Protein AF-0000000074023184 (afdb_homodimer)

Organism: NCBI:txid1655543

Radius of gyration: 25.33 Å; Cα contacts (8 Å, |Δi|>4): 1040; chains: 2; bounding box: 66×66×48 Å

Nearest PDB structures (foldseek):
  3noj-assembly1_A  TM=7.755E-01  e=1.579E-12  Pseudomonas putida F1
  3k4i-assembly1_C  TM=7.782E-01  e=1.029E-11  Pseudomonas syringae pv. tomato
  3k4i-assembly1_B  TM=7.771E-01  e=1.233E-11  Pseudomonas syringae pv. tomato
  2pcn-assembly1_A  TM=8.065E-01  e=3.834E-08  Geobacillus kaustophilus HTA426
  1j3l-assembly1_A  TM=8.002E-01  e=3.397E-08  Thermus thermophilus

Structure (mmCIF, N/CA/C/O backbone):
data_AF-0000000074023184-model_v1
#
loop_
_entity.id
_entity.type
_entity.pdbx_description
1 polymer 'Putative 4-hydroxy-4-methyl-2-oxoglutarate aldolase'
#
loop_
_atom_site.group_PDB
_atom_site.id
_atom_site.type_symbol
_atom_site.label_atom_id
_atom_site.label_alt_id
_atom_site.label_comp_id
_atom_site.label_asym_id
_atom_site.label_entity_id
_atom_site.label_seq_id
_atom_site.pdbx_PDB_ins_code
_atom_site.Cartn_x
_atom_site.Cartn_y
_atom_site.Cartn_z
_atom_site.occupancy
_atom_site.B_iso_or_equiv
_atom_site.auth_seq_id
_atom_site.auth_comp_id
_atom_site.auth_asym_id
_atom_site.auth_atom_id
_atom_site.pdbx_PDB_model_num
ATOM 1 N N . MET A 1 1 ? -10.898 -21.625 -18.562 1 88.38 1 MET A N 1
ATOM 2 C CA . MET A 1 1 ? -11.523 -20.359 -18.156 1 88.38 1 MET A CA 1
ATOM 3 C C . MET A 1 1 ? -12.227 -19.703 -19.344 1 88.38 1 MET A C 1
ATOM 5 O O . MET A 1 1 ? -11.672 -19.641 -20.438 1 88.38 1 MET A O 1
ATOM 9 N N . GLN A 1 2 ? -13.461 -19.266 -19.078 1 93.31 2 GLN A N 1
ATOM 10 C CA . GLN A 1 2 ? -14.188 -18.562 -20.125 1 93.31 2 GLN A CA 1
ATOM 11 C C . GLN A 1 2 ? -13.461 -17.281 -20.531 1 93.31 2 GLN A C 1
ATOM 13 O O . GLN A 1 2 ? -12.906 -16.578 -19.688 1 93.31 2 GLN A O 1
ATOM 18 N N . ALA A 1 3 ? -13.5 -17 -21.828 1 95.5 3 ALA A N 1
ATOM 19 C CA . ALA A 1 3 ? -12.805 -15.836 -22.375 1 95.5 3 ALA A CA 1
ATOM 20 C C . ALA A 1 3 ? -13.312 -14.539 -21.75 1 95.5 3 ALA A C 1
ATOM 22 O O . ALA A 1 3 ? -12.539 -13.609 -21.516 1 95.5 3 ALA A O 1
ATOM 23 N N . SER A 1 4 ? -14.562 -14.492 -21.547 1 96.75 4 SER A N 1
ATOM 24 C CA . SER A 1 4 ? -15.156 -13.297 -20.953 1 96.75 4 SER A CA 1
ATOM 25 C C . SER A 1 4 ? -14.641 -13.062 -19.547 1 96.75 4 SER A C 1
ATOM 27 O O . SER A 1 4 ? -14.367 -11.922 -19.156 1 96.75 4 SER A O 1
ATOM 29 N N . LEU A 1 5 ? -14.547 -14.078 -18.781 1 97.62 5 LEU A N 1
ATOM 30 C CA . LEU A 1 5 ? -14.016 -13.969 -17.422 1 97.62 5 LEU A CA 1
ATOM 31 C C . LEU A 1 5 ? -12.555 -13.523 -17.453 1 97.62 5 LEU A C 1
ATOM 33 O O . LEU A 1 5 ? -12.148 -12.656 -16.672 1 97.62 5 LEU A O 1
ATOM 37 N N . HIS A 1 6 ? -11.773 -14.156 -18.328 1 98 6 HIS A N 1
ATOM 38 C CA . HIS A 1 6 ? -10.375 -13.773 -18.438 1 98 6 HIS A CA 1
ATOM 39 C C . HIS A 1 6 ? -10.234 -12.289 -18.766 1 98 6 HIS A C 1
ATOM 41 O O . HIS A 1 6 ? -9.422 -11.586 -18.156 1 98 6 HIS A O 1
ATOM 47 N N . LYS A 1 7 ? -11.008 -11.836 -19.703 1 97.75 7 LYS A N 1
ATOM 48 C CA . LYS A 1 7 ? -10.992 -10.43 -20.078 1 97.75 7 LYS A CA 1
ATOM 49 C C . LYS A 1 7 ? -11.352 -9.531 -18.891 1 97.75 7 LYS A C 1
ATOM 51 O O . LYS A 1 7 ? -10.703 -8.516 -18.656 1 97.75 7 LYS A O 1
ATOM 56 N N . LEU A 1 8 ? -12.328 -9.875 -18.203 1 98.31 8 LEU A N 1
ATOM 57 C CA . LEU A 1 8 ? -12.75 -9.102 -17.031 1 98.31 8 LEU A CA 1
ATOM 58 C C . LEU A 1 8 ? -11.664 -9.086 -15.969 1 98.31 8 LEU A C 1
ATOM 60 O O . LEU A 1 8 ? -11.336 -8.031 -15.43 1 98.31 8 LEU A O 1
ATOM 64 N N . LEU A 1 9 ? -11.055 -10.234 -15.719 1 98.56 9 LEU A N 1
ATOM 65 C CA . LEU A 1 9 ? -10.031 -10.344 -14.688 1 98.56 9 LEU A CA 1
ATOM 66 C C . LEU A 1 9 ? -8.812 -9.5 -15.023 1 98.56 9 LEU A C 1
ATOM 68 O O . LEU A 1 9 ? -8.156 -8.961 -14.133 1 98.56 9 LEU A O 1
ATOM 72 N N . THR A 1 10 ? -8.531 -9.344 -16.25 1 98.12 10 THR A N 1
ATOM 73 C CA . THR A 1 10 ? -7.383 -8.539 -16.656 1 98.12 10 THR A CA 1
ATOM 74 C C . THR A 1 10 ? -7.723 -7.055 -16.609 1 98.12 10 THR A C 1
ATOM 76 O O . THR A 1 10 ? -6.84 -6.207 -16.75 1 98.12 10 THR A O 1
ATOM 79 N N . SER A 1 11 ? -8.977 -6.707 -16.359 1 97.5 11 SER A N 1
ATOM 80 C CA . SER A 1 11 ? -9.422 -5.316 -16.391 1 97.5 11 SER A CA 1
ATOM 81 C C . SER A 1 11 ? -9.672 -4.785 -14.984 1 97.5 11 SER A C 1
ATOM 83 O O . SER A 1 11 ? -9.93 -3.596 -14.805 1 97.5 11 SER A O 1
ATOM 85 N N . VAL A 1 12 ? -9.648 -5.59 -13.969 1 97.88 12 VAL A N 1
ATOM 86 C CA . VAL A 1 12 ? -9.906 -5.18 -12.594 1 97.88 12 VAL A CA 1
ATOM 87 C C . VAL A 1 12 ? -8.664 -5.441 -11.734 1 97.88 12 VAL A C 1
ATOM 89 O O . VAL A 1 12 ? -7.754 -6.156 -12.156 1 97.88 12 VAL A O 1
ATOM 92 N N . ASP A 1 13 ? -8.656 -4.812 -10.539 1 98.19 13 ASP A N 1
ATOM 93 C CA . ASP A 1 13 ? -7.484 -4.977 -9.688 1 98.19 13 ASP A CA 1
ATOM 94 C C . ASP A 1 13 ? -7.684 -6.125 -8.695 1 98.19 13 ASP A C 1
ATOM 96 O O . ASP A 1 13 ? -8.781 -6.672 -8.586 1 98.19 13 ASP A O 1
ATOM 100 N N . THR A 1 14 ? -6.578 -6.504 -8.078 1 98.62 14 THR A N 1
ATOM 101 C CA . THR A 1 14 ? -6.562 -7.66 -7.188 1 98.62 14 THR A CA 1
ATOM 102 C C . THR A 1 14 ? -7.535 -7.461 -6.027 1 98.62 14 THR A C 1
ATOM 104 O O . THR A 1 14 ? -8.25 -8.391 -5.641 1 98.62 14 THR A O 1
ATOM 107 N N . PRO A 1 15 ? -7.648 -6.234 -5.422 1 98.31 15 PRO A N 1
ATOM 108 C CA . PRO A 1 15 ? -8.641 -6.035 -4.363 1 98.31 15 PRO A CA 1
ATOM 109 C C . PRO A 1 15 ? -10.07 -6.297 -4.832 1 98.31 15 PRO A C 1
ATOM 111 O O . PRO A 1 15 ? -10.875 -6.84 -4.078 1 98.31 15 PRO A O 1
ATOM 114 N N . THR A 1 16 ? -10.398 -5.898 -6.023 1 97.81 16 THR A N 1
ATOM 115 C CA . THR A 1 16 ? -11.719 -6.16 -6.578 1 97.81 16 THR A CA 1
ATOM 116 C C . THR A 1 16 ? -12 -7.66 -6.621 1 97.81 16 THR A C 1
ATOM 118 O O . THR A 1 16 ? -13.07 -8.109 -6.207 1 97.81 16 THR A O 1
ATOM 121 N N . VAL A 1 17 ? -11.039 -8.414 -7.105 1 98.56 17 VAL A N 1
ATOM 122 C CA . VAL A 1 17 ? -11.211 -9.867 -7.188 1 98.56 17 VAL A CA 1
ATOM 123 C C . VAL A 1 17 ? -11.328 -10.453 -5.785 1 98.56 17 VAL A C 1
ATOM 125 O O . VAL A 1 17 ? -12.141 -11.352 -5.547 1 98.56 17 VAL A O 1
ATOM 128 N N . CYS A 1 18 ? -10.5 -9.953 -4.914 1 97.19 18 CYS A N 1
ATOM 129 C CA . CYS A 1 18 ? -10.547 -10.383 -3.523 1 97.19 18 CYS A CA 1
ATOM 130 C C . CYS A 1 18 ? -11.945 -10.219 -2.947 1 97.19 18 CYS A C 1
ATOM 132 O O . CYS A 1 18 ? -12.508 -11.156 -2.381 1 97.19 18 CYS A O 1
ATOM 134 N N . ASN A 1 19 ? -12.562 -9.055 -3.08 1 96.25 19 ASN A N 1
ATOM 135 C CA . ASN A 1 19 ? -13.914 -8.773 -2.6 1 96.25 19 ASN A CA 1
ATOM 136 C C . ASN A 1 19 ? -14.945 -9.656 -3.291 1 96.25 19 ASN A C 1
ATOM 138 O O . ASN A 1 19 ? -15.875 -10.148 -2.65 1 96.25 19 ASN A O 1
ATOM 142 N N . ALA A 1 20 ? -14.805 -9.867 -4.562 1 97.56 20 ALA A N 1
ATOM 143 C CA . ALA A 1 20 ? -15.758 -10.648 -5.352 1 97.56 20 ALA A CA 1
ATOM 144 C C . ALA A 1 20 ? -15.789 -12.102 -4.895 1 97.56 20 ALA A C 1
ATOM 146 O O . ALA A 1 20 ? -16.844 -12.75 -4.926 1 97.56 20 ALA A O 1
ATOM 147 N N . ILE A 1 21 ? -14.648 -12.625 -4.531 1 97.94 21 ILE A N 1
ATOM 148 C CA . ILE A 1 21 ? -14.578 -14 -4.039 1 97.94 21 ILE A CA 1
ATOM 149 C C . ILE A 1 21 ? -15.477 -14.156 -2.814 1 97.94 21 ILE A C 1
ATOM 151 O O . ILE A 1 21 ? -16.234 -15.125 -2.709 1 97.94 21 ILE A O 1
ATOM 155 N N . GLU A 1 22 ? -15.453 -13.195 -1.952 1 95.81 22 GLU A N 1
ATOM 156 C CA . GLU A 1 22 ? -16.281 -13.266 -0.757 1 95.81 22 GLU A CA 1
ATOM 157 C C . GLU A 1 22 ? -17.766 -13.141 -1.11 1 95.81 22 GLU A C 1
ATOM 159 O O . GLU A 1 22 ? -18.609 -13.789 -0.483 1 95.81 22 GLU A O 1
ATOM 164 N N . VAL A 1 23 ? -18.031 -12.289 -2.08 1 94.56 23 VAL A N 1
ATOM 165 C CA . VAL A 1 23 ? -19.406 -12.195 -2.574 1 94.56 23 VAL A CA 1
ATOM 166 C C . VAL A 1 23 ? -19.859 -13.555 -3.096 1 94.56 23 VAL A C 1
ATOM 168 O O . VAL A 1 23 ? -20.953 -14.023 -2.766 1 94.56 23 VAL A O 1
ATOM 171 N N . ALA A 1 24 ? -19.062 -14.242 -3.871 1 96.5 24 ALA A N 1
ATOM 172 C CA . ALA A 1 24 ? -19.375 -15.547 -4.453 1 96.5 24 ALA A CA 1
ATOM 173 C C . ALA A 1 24 ? -19.516 -16.609 -3.367 1 96.5 24 ALA A C 1
ATOM 175 O O . ALA A 1 24 ? -20.375 -17.5 -3.465 1 96.5 24 ALA A O 1
ATOM 176 N N . GLN A 1 25 ? -18.672 -16.484 -2.342 1 95.81 25 GLN A N 1
ATOM 177 C CA . GLN A 1 25 ? -18.703 -17.453 -1.256 1 95.81 25 GLN A CA 1
ATOM 178 C C . GLN A 1 25 ? -19.859 -17.172 -0.289 1 95.81 25 GLN A C 1
ATOM 180 O O . GLN A 1 25 ? -20.281 -18.047 0.466 1 95.81 25 GLN A O 1
ATOM 185 N N . GLY A 1 26 ? -20.266 -15.898 -0.238 1 92.94 26 GLY A N 1
ATOM 186 C CA . GLY A 1 26 ? -21.344 -15.492 0.638 1 92.94 26 GLY A CA 1
ATOM 187 C C . GLY A 1 26 ? -20.906 -15.273 2.074 1 92.94 26 GLY A C 1
ATOM 188 O O . GLY A 1 26 ? -21.719 -15.375 2.998 1 92.94 26 GLY A O 1
ATOM 189 N N . LYS A 1 27 ? -19.625 -15.133 2.273 1 91.38 27 LYS A N 1
ATOM 190 C CA . LYS A 1 27 ? -19.109 -14.93 3.621 1 91.38 27 LYS A CA 1
ATOM 191 C C . LYS A 1 27 ? -17.766 -14.211 3.58 1 91.38 27 LYS A C 1
ATOM 193 O O . LYS A 1 27 ? -17.062 -14.242 2.566 1 91.38 27 LYS A O 1
ATOM 198 N N . ARG A 1 28 ? -17.453 -13.648 4.691 1 90.25 28 ARG A N 1
ATOM 199 C CA . ARG A 1 28 ? -16.125 -13.078 4.883 1 90.25 28 ARG A CA 1
ATOM 200 C C . ARG A 1 28 ? -15.117 -14.156 5.297 1 90.25 28 ARG A C 1
ATOM 202 O O . ARG A 1 28 ? -15.516 -15.258 5.691 1 90.25 28 ARG A O 1
ATOM 209 N N . GLY A 1 29 ? -13.805 -13.781 5.059 1 91.31 29 GLY A N 1
ATOM 210 C CA . GLY A 1 29 ? -12.805 -14.695 5.598 1 91.31 29 GLY A CA 1
ATOM 211 C C . GLY A 1 29 ? -11.859 -15.227 4.539 1 91.31 29 GLY A C 1
ATOM 212 O O . GLY A 1 29 ? -10.992 -16.047 4.84 1 91.31 29 GLY A O 1
ATOM 213 N N . PHE A 1 30 ? -12.07 -14.812 3.318 1 95.69 30 PHE A N 1
ATOM 214 C CA . PHE A 1 30 ? -11.086 -15.188 2.311 1 95.69 30 PHE A CA 1
ATOM 215 C C . PHE A 1 30 ? -9.68 -14.828 2.766 1 95.69 30 PHE A C 1
ATOM 217 O O . PHE A 1 30 ? -9.438 -13.711 3.227 1 95.69 30 PHE A O 1
ATOM 224 N N . ASN A 1 31 ? -8.766 -15.758 2.652 1 96.75 31 ASN A N 1
ATOM 225 C CA . ASN A 1 31 ? -7.469 -15.547 3.287 1 96.75 31 ASN A CA 1
ATOM 226 C C . ASN A 1 31 ? -6.324 -15.992 2.385 1 96.75 31 ASN A C 1
ATOM 228 O O . ASN A 1 31 ? -5.18 -16.094 2.834 1 96.75 31 ASN A O 1
ATOM 232 N N . ASP A 1 32 ? -6.617 -16.359 1.147 1 98.12 32 ASP A N 1
ATOM 233 C CA . ASP A 1 32 ? -5.574 -16.797 0.224 1 98.12 32 ASP A CA 1
ATOM 234 C C . ASP A 1 32 ? -5.027 -15.609 -0.581 1 98.12 32 ASP A C 1
ATOM 236 O O . ASP A 1 32 ? -5.254 -15.523 -1.789 1 98.12 32 ASP A O 1
ATOM 240 N N . PHE A 1 33 ? -4.289 -14.773 0.078 1 98.69 33 PHE A N 1
ATOM 241 C CA . PHE A 1 33 ? -3.666 -13.609 -0.532 1 98.69 33 PHE A CA 1
ATOM 242 C C . PHE A 1 33 ? -2.301 -13.336 0.088 1 98.69 33 PHE A C 1
ATOM 244 O O . PHE A 1 33 ? -1.981 -13.867 1.154 1 98.69 33 PHE A O 1
ATOM 251 N N . THR A 1 34 ? -1.457 -12.539 -0.585 1 98.62 34 THR A N 1
ATOM 252 C CA . THR A 1 34 ? -0.141 -12.164 -0.079 1 98.62 34 THR A CA 1
ATOM 253 C C . THR A 1 34 ? -0.265 -11.125 1.028 1 98.62 34 THR A C 1
ATOM 255 O O . THR A 1 34 ? -1.235 -10.367 1.067 1 98.62 34 THR A O 1
ATOM 258 N N . ARG A 1 35 ? 0.696 -11.172 1.831 1 97.25 35 ARG A N 1
ATOM 259 C CA . ARG A 1 35 ? 0.771 -10.219 2.938 1 97.25 35 ARG A CA 1
ATOM 260 C C . ARG A 1 35 ? 2.01 -9.344 2.82 1 97.25 35 ARG A C 1
ATOM 262 O O . ARG A 1 35 ? 3.105 -9.836 2.541 1 97.25 35 ARG A O 1
ATOM 269 N N . GLY A 1 36 ? 1.771 -7.996 3.15 1 95.12 36 GLY A N 1
ATOM 270 C CA . GLY A 1 36 ? 2.861 -7.043 3.008 1 95.12 36 GLY A CA 1
ATOM 271 C C . GLY A 1 36 ? 2.904 -6.391 1.64 1 95.12 36 GLY A C 1
ATOM 272 O O . GLY A 1 36 ? 2.188 -6.801 0.726 1 95.12 36 GLY A O 1
ATOM 273 N N . THR A 1 37 ? 3.811 -5.398 1.531 1 97.5 37 THR A N 1
ATOM 274 C CA . THR A 1 37 ? 3.928 -4.625 0.298 1 97.5 37 THR A CA 1
ATOM 275 C C . THR A 1 37 ? 4.844 -5.332 -0.695 1 97.5 37 THR A C 1
ATOM 277 O O . THR A 1 37 ? 5.953 -5.742 -0.342 1 97.5 37 THR A O 1
ATOM 280 N N . MET A 1 38 ? 4.355 -5.52 -1.862 1 98.06 38 MET A N 1
ATOM 281 C CA . MET A 1 38 ? 5.168 -6.043 -2.955 1 98.06 38 MET A CA 1
ATOM 282 C C . MET A 1 38 ? 5.422 -4.969 -4.008 1 98.06 38 MET A C 1
ATOM 284 O O . MET A 1 38 ? 4.883 -3.865 -3.914 1 98.06 38 MET A O 1
ATOM 288 N N . LEU A 1 39 ? 6.41 -5.277 -4.957 1 98.19 39 LEU A N 1
ATOM 289 C CA . LEU A 1 39 ? 6.785 -4.352 -6.02 1 98.19 39 LEU A CA 1
ATOM 290 C C . LEU A 1 39 ? 6.348 -4.883 -7.383 1 98.19 39 LEU A C 1
ATOM 292 O O . LEU A 1 39 ? 6.109 -6.082 -7.539 1 98.19 39 LEU A O 1
ATOM 296 N N . ILE A 1 40 ? 6.207 -4.016 -8.344 1 98.56 40 ILE A N 1
ATOM 297 C CA . ILE A 1 40 ? 5.883 -4.414 -9.711 1 98.56 40 ILE A CA 1
ATOM 298 C C . ILE A 1 40 ? 6.648 -3.531 -10.695 1 98.56 40 ILE A C 1
ATOM 300 O O . ILE A 1 40 ? 6.84 -2.338 -10.453 1 98.56 40 ILE A O 1
ATOM 304 N N . ASN A 1 41 ? 7.039 -4.121 -11.812 1 97.69 41 ASN A N 1
ATOM 305 C CA . ASN A 1 41 ? 7.828 -3.387 -12.789 1 97.69 41 ASN A CA 1
ATOM 306 C C . ASN A 1 41 ? 6.957 -2.441 -13.617 1 97.69 41 ASN A C 1
ATOM 308 O O . ASN A 1 41 ? 7.441 -1.432 -14.125 1 97.69 41 ASN A O 1
ATOM 312 N N . GLU A 1 42 ? 5.719 -2.775 -13.742 1 95.94 42 GLU A N 1
ATOM 313 C CA . GLU A 1 42 ? 4.73 -1.982 -14.469 1 95.94 42 GLU A CA 1
ATOM 314 C C . GLU A 1 42 ? 3.555 -1.614 -13.57 1 95.94 42 GLU A C 1
ATOM 316 O O . GLU A 1 42 ? 2.645 -2.422 -13.367 1 95.94 42 GLU A O 1
ATOM 321 N N . PRO A 1 43 ? 3.404 -0.429 -13.18 1 92.94 43 PRO A N 1
ATOM 322 C CA . PRO A 1 43 ? 2.473 -0.029 -12.125 1 92.94 43 PRO A CA 1
ATOM 323 C C . PRO A 1 43 ? 1.022 -0.377 -12.453 1 92.94 43 PRO A C 1
ATOM 325 O O . PRO A 1 43 ? 0.215 -0.599 -11.547 1 92.94 43 PRO A O 1
ATOM 328 N N . THR A 1 44 ? 0.664 -0.5 -13.711 1 94.69 44 THR A N 1
ATOM 329 C CA . THR A 1 44 ? -0.722 -0.786 -14.07 1 94.69 44 THR A CA 1
ATOM 330 C C . THR A 1 44 ? -0.872 -2.227 -14.547 1 94.69 44 THR A C 1
ATOM 332 O O . THR A 1 44 ? -1.938 -2.621 -15.023 1 94.69 44 THR A O 1
ATOM 335 N N . GLY A 1 45 ? 0.204 -2.986 -14.484 1 97.19 45 GLY A N 1
ATOM 336 C CA . GLY A 1 45 ? 0.171 -4.363 -14.953 1 97.19 45 GLY A CA 1
ATOM 337 C C . GLY A 1 45 ? -0.685 -5.266 -14.086 1 97.19 45 GLY A C 1
ATOM 338 O O . GLY A 1 45 ? -0.75 -5.086 -12.867 1 97.19 45 GLY A O 1
ATOM 339 N N . VAL A 1 46 ? -1.345 -6.25 -14.727 1 98.38 46 VAL A N 1
ATOM 340 C CA . VAL A 1 46 ? -2.127 -7.285 -14.062 1 98.38 46 VAL A CA 1
ATOM 341 C C . VAL A 1 46 ? -1.684 -8.664 -14.547 1 98.38 46 VAL A C 1
ATOM 343 O O . VAL A 1 46 ? -1.517 -8.875 -15.75 1 98.38 46 VAL A O 1
ATOM 346 N N . VAL A 1 47 ? -1.434 -9.523 -13.641 1 98.38 47 VAL A N 1
ATOM 347 C CA . VAL A 1 47 ? -1.049 -10.898 -13.914 1 98.38 47 VAL A CA 1
ATOM 348 C C . VAL A 1 47 ? -2.232 -11.828 -13.656 1 98.38 47 VAL A C 1
ATOM 350 O O . VAL A 1 47 ? -2.719 -11.922 -12.523 1 98.38 47 VAL A O 1
ATOM 353 N N . VAL A 1 48 ? -2.672 -12.531 -14.703 1 98.75 48 VAL A N 1
ATOM 354 C CA . VAL A 1 48 ? -3.781 -13.469 -14.555 1 98.75 48 VAL A CA 1
ATOM 355 C C . VAL A 1 48 ? -3.469 -14.766 -15.297 1 98.75 48 VAL A C 1
ATOM 357 O O . VAL A 1 48 ? -3.109 -14.734 -16.484 1 98.75 48 VAL A O 1
ATOM 360 N N . GLY A 1 49 ? -3.621 -15.844 -14.641 1 98.69 49 GLY A N 1
ATOM 361 C CA . GLY A 1 49 ? -3.459 -17.125 -15.328 1 98.69 49 GLY A CA 1
ATOM 362 C C . GLY A 1 49 ? -3.264 -18.281 -14.375 1 98.69 49 GLY A C 1
ATOM 363 O O . GLY A 1 49 ? -3.316 -18.109 -13.156 1 98.69 49 GLY A O 1
ATOM 364 N N . TYR A 1 50 ? -3.076 -19.453 -14.961 1 98.81 50 TYR A N 1
ATOM 365 C CA . TYR A 1 50 ? -2.812 -20.672 -14.203 1 98.81 50 TYR A CA 1
ATOM 366 C C . TYR A 1 50 ? -1.332 -20.781 -13.852 1 98.81 50 TYR A C 1
ATOM 368 O O . TYR A 1 50 ? -0.47 -20.609 -14.719 1 98.81 50 TYR A O 1
ATOM 376 N N . ALA A 1 51 ? -1.066 -21.125 -12.641 1 98.94 51 ALA A N 1
ATOM 377 C CA . ALA A 1 51 ? 0.288 -21.078 -12.102 1 98.94 51 ALA A CA 1
ATOM 378 C C . ALA A 1 51 ? 1.133 -22.234 -12.641 1 98.94 51 ALA A C 1
ATOM 380 O O . ALA A 1 51 ? 0.695 -23.391 -12.641 1 98.94 51 ALA A O 1
ATOM 381 N N . SER A 1 52 ? 2.213 -21.922 -13.141 1 98.94 52 SER A N 1
ATOM 382 C CA . SER A 1 52 ? 3.348 -22.812 -13.305 1 98.94 52 SER A CA 1
ATOM 383 C C . SER A 1 52 ? 4.441 -22.516 -12.281 1 98.94 52 SER A C 1
ATOM 385 O O . SER A 1 52 ? 5.062 -21.453 -12.32 1 98.94 52 SER A O 1
ATOM 387 N N . THR A 1 53 ? 4.711 -23.469 -11.328 1 98.94 53 THR A N 1
ATOM 388 C CA . THR A 1 53 ? 5.5 -23.141 -10.141 1 98.94 53 THR A CA 1
ATOM 389 C C . THR A 1 53 ? 6.906 -23.703 -10.25 1 98.94 53 THR A C 1
ATOM 391 O O . THR A 1 53 ? 7.117 -24.734 -10.906 1 98.94 53 THR A O 1
ATOM 394 N N . ALA A 1 54 ? 7.801 -23.078 -9.641 1 98.88 54 ALA A N 1
ATOM 395 C CA . ALA A 1 54 ? 9.172 -23.547 -9.445 1 98.88 54 ALA A CA 1
ATOM 396 C C . ALA A 1 54 ? 9.828 -22.844 -8.258 1 98.88 54 ALA A C 1
ATOM 398 O O . ALA A 1 54 ? 9.25 -21.922 -7.672 1 98.88 54 ALA A O 1
ATOM 399 N N . LYS A 1 55 ? 10.961 -23.344 -7.848 1 98.81 55 LYS A N 1
ATOM 400 C CA . LYS A 1 55 ? 11.773 -22.719 -6.809 1 98.81 55 LYS A CA 1
ATOM 401 C C . LYS A 1 55 ? 13.188 -22.438 -7.312 1 98.81 55 LYS A C 1
ATOM 403 O O . LYS A 1 55 ? 13.695 -23.141 -8.195 1 98.81 55 LYS A O 1
ATOM 408 N N . ILE A 1 56 ? 13.766 -21.438 -6.73 1 98.69 56 ILE A N 1
ATOM 409 C CA . ILE A 1 56 ? 15.141 -21.094 -7.055 1 98.69 56 ILE A CA 1
ATOM 410 C C . ILE A 1 56 ? 15.906 -20.766 -5.777 1 98.69 56 ILE A C 1
ATOM 412 O O . ILE A 1 56 ? 15.305 -20.547 -4.723 1 98.69 56 ILE A O 1
ATOM 416 N N . ALA A 1 57 ? 17.172 -20.75 -5.898 1 98.5 57 ALA A N 1
ATOM 417 C CA . ALA A 1 57 ? 18.125 -20.234 -4.91 1 98.5 57 ALA A CA 1
ATOM 418 C C . ALA A 1 57 ? 19.297 -19.516 -5.586 1 98.5 57 ALA A C 1
ATOM 420 O O . ALA A 1 57 ? 19.594 -19.781 -6.758 1 98.5 57 ALA A O 1
ATOM 421 N N . ALA A 1 58 ? 19.938 -18.641 -4.797 1 98.12 58 ALA A N 1
ATOM 422 C CA . ALA A 1 58 ? 20.938 -17.875 -5.527 1 98.12 58 ALA A CA 1
ATOM 423 C C . ALA A 1 58 ? 22.062 -17.422 -4.602 1 98.12 58 ALA A C 1
ATOM 425 O O . ALA A 1 58 ? 23.109 -16.953 -5.066 1 98.12 58 ALA A O 1
ATOM 426 N N . VAL A 1 59 ? 21.906 -17.469 -3.33 1 97.56 59 VAL A N 1
ATOM 427 C CA . VAL A 1 59 ? 22.875 -16.938 -2.387 1 97.56 59 VAL A CA 1
ATOM 428 C C . VAL A 1 59 ? 24.141 -17.797 -2.404 1 97.56 59 VAL A C 1
ATOM 430 O O . VAL A 1 59 ? 25.266 -17.281 -2.375 1 97.56 59 VAL A O 1
ATOM 433 N N . ALA A 1 60 ? 24 -19.125 -2.479 1 97.38 60 ALA A N 1
ATOM 434 C CA . ALA A 1 60 ? 25.109 -20.078 -2.518 1 97.38 60 ALA A CA 1
ATOM 435 C C . ALA A 1 60 ? 25.125 -20.844 -3.838 1 97.38 60 ALA A C 1
ATOM 437 O O . ALA A 1 60 ? 24.078 -21.062 -4.453 1 97.38 60 ALA A O 1
ATOM 438 N N . PRO A 1 61 ? 26.328 -21.281 -4.242 1 96.75 61 PRO A N 1
ATOM 439 C CA . PRO A 1 61 ? 26.375 -22.125 -5.438 1 96.75 61 PRO A CA 1
ATOM 440 C C . PRO A 1 61 ? 25.641 -23.453 -5.242 1 96.75 61 PRO A C 1
ATOM 442 O O . PRO A 1 61 ? 25.562 -23.953 -4.121 1 96.75 61 PRO A O 1
ATOM 445 N N . PRO A 1 62 ? 25.188 -23.969 -6.383 1 96.56 62 PRO A N 1
ATOM 446 C CA . PRO A 1 62 ? 24.578 -25.281 -6.25 1 96.56 62 PRO A CA 1
ATOM 447 C C . PRO A 1 62 ? 25.562 -26.359 -5.789 1 96.56 62 PRO A C 1
ATOM 449 O O . PRO A 1 62 ? 26.75 -26.297 -6.145 1 96.56 62 PRO A O 1
ATOM 452 N N . SER A 1 63 ? 25.062 -27.266 -5.027 1 96.75 63 SER A N 1
ATOM 453 C CA . SER A 1 63 ? 25.891 -28.359 -4.539 1 96.75 63 SER A CA 1
ATOM 454 C C . SER A 1 63 ? 25.859 -29.547 -5.496 1 96.75 63 SER A C 1
ATOM 456 O O . SER A 1 63 ? 26.703 -30.438 -5.426 1 96.75 63 SER A O 1
ATOM 458 N N . GLU A 1 64 ? 24.906 -29.641 -6.355 1 97.5 64 GLU A N 1
ATOM 459 C CA . GLU A 1 64 ? 24.734 -30.734 -7.312 1 97.5 64 GLU A CA 1
ATOM 460 C C . GLU A 1 64 ? 25.703 -30.594 -8.484 1 97.5 64 GLU A C 1
ATOM 462 O O . GLU A 1 64 ? 26.188 -29.5 -8.773 1 97.5 64 GLU A O 1
ATOM 467 N N . PRO A 1 65 ? 25.938 -31.703 -9.195 1 97.5 65 PRO A N 1
ATOM 468 C CA . PRO A 1 65 ? 26.797 -31.641 -10.391 1 97.5 65 PRO A CA 1
ATOM 469 C C . PRO A 1 65 ? 26.234 -30.688 -11.453 1 97.5 65 PRO A C 1
ATOM 471 O O . PRO A 1 65 ? 25.016 -30.594 -11.641 1 97.5 65 PRO A O 1
ATOM 474 N N . PRO A 1 66 ? 27.141 -30.016 -12.117 1 96.56 66 PRO A N 1
ATOM 475 C CA . PRO A 1 66 ? 26.734 -29.047 -13.125 1 96.56 66 PRO A CA 1
ATOM 476 C C . PRO A 1 66 ? 25.781 -29.625 -14.164 1 96.56 66 PRO A C 1
ATOM 478 O O . PRO A 1 66 ? 24.875 -28.938 -14.633 1 96.56 66 PRO A O 1
ATOM 481 N N . GLU A 1 67 ? 25.969 -30.812 -14.523 1 97.5 67 GLU A N 1
ATOM 482 C CA . GLU A 1 67 ? 25.109 -31.469 -15.516 1 97.5 67 GLU A CA 1
ATOM 483 C C . GLU A 1 67 ? 23.672 -31.562 -15.008 1 97.5 67 GLU A C 1
ATOM 485 O O . GLU A 1 67 ? 22.734 -31.422 -15.789 1 97.5 67 GLU A O 1
ATOM 490 N N . THR A 1 68 ? 23.562 -31.859 -13.797 1 98 68 THR A N 1
ATOM 491 C CA . THR 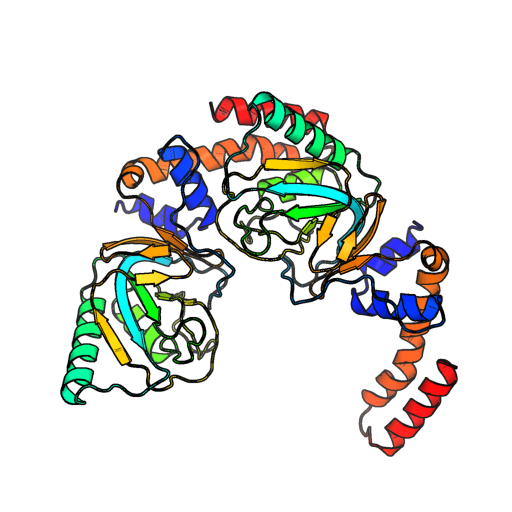A 1 68 ? 22.25 -31.953 -13.172 1 98 68 THR A CA 1
ATOM 492 C C . THR A 1 68 ? 21.562 -30.594 -13.133 1 98 68 THR A C 1
ATOM 494 O O . THR A 1 68 ? 20.375 -30.469 -13.438 1 98 68 THR A O 1
ATOM 497 N N . VAL A 1 69 ? 22.312 -29.609 -12.781 1 97.25 69 VAL A N 1
ATOM 498 C CA . VAL A 1 69 ? 21.812 -28.25 -12.711 1 97.25 69 VAL A CA 1
ATOM 499 C C . VAL A 1 69 ? 21.359 -27.781 -14.094 1 97.25 69 VAL A C 1
ATOM 501 O O . VAL A 1 69 ? 20.297 -27.188 -14.25 1 97.25 69 VAL A O 1
ATOM 504 N N . ARG A 1 70 ? 22.25 -28.094 -15.094 1 97.12 70 ARG A N 1
ATOM 505 C CA . ARG A 1 70 ? 21.938 -27.719 -16.469 1 97.12 70 ARG A CA 1
ATOM 506 C C . ARG A 1 70 ? 20.672 -28.422 -16.953 1 97.12 70 ARG A C 1
ATOM 508 O O . ARG A 1 70 ? 19.828 -27.812 -17.625 1 97.12 70 ARG A O 1
ATOM 515 N N . ALA A 1 71 ? 20.484 -29.625 -16.594 1 98.56 71 ALA A N 1
ATOM 516 C CA . ALA A 1 71 ? 19.312 -30.391 -16.984 1 98.56 71 ALA A CA 1
ATOM 517 C C . ALA A 1 71 ? 18.031 -29.844 -16.344 1 98.56 71 ALA A C 1
ATOM 519 O O . ALA A 1 71 ? 17 -29.766 -17 1 98.56 71 ALA A O 1
ATOM 520 N N . ARG A 1 72 ? 18.094 -29.547 -15.148 1 98.25 72 ARG A N 1
ATOM 521 C CA . ARG A 1 72 ? 16.938 -29 -14.445 1 98.25 72 ARG A CA 1
ATOM 522 C C . ARG A 1 72 ? 16.547 -27.641 -15.016 1 98.25 72 ARG A C 1
ATOM 524 O O . ARG A 1 72 ? 15.367 -27.312 -15.117 1 98.25 72 ARG A O 1
ATOM 531 N N . ARG A 1 73 ? 17.484 -26.828 -15.359 1 97.88 73 ARG A N 1
ATOM 532 C CA . ARG A 1 73 ? 17.219 -25.547 -15.992 1 97.88 73 ARG A CA 1
ATOM 533 C C . ARG A 1 73 ? 16.453 -25.734 -17.297 1 97.88 73 ARG A C 1
ATOM 535 O O . ARG A 1 73 ? 15.484 -25.016 -17.562 1 97.88 73 ARG A O 1
ATOM 542 N N . MET A 1 74 ? 16.906 -26.656 -18.109 1 98.5 74 MET A N 1
ATOM 543 C CA . MET A 1 74 ? 16.234 -26.938 -19.375 1 98.5 74 MET A CA 1
ATOM 544 C C . MET A 1 74 ? 14.82 -27.453 -19.125 1 98.5 74 MET A C 1
ATOM 546 O O . MET A 1 74 ? 13.883 -27.094 -19.844 1 98.5 74 MET A O 1
ATOM 550 N N . ALA A 1 75 ? 14.695 -28.312 -18.172 1 98.75 75 ALA A N 1
ATOM 551 C CA . ALA A 1 75 ? 13.375 -28.828 -17.797 1 98.75 75 ALA A CA 1
ATOM 552 C C . ALA A 1 75 ? 12.453 -27.688 -17.375 1 98.75 75 ALA A C 1
ATOM 554 O O . ALA A 1 75 ? 11.25 -27.719 -17.656 1 98.75 75 ALA A O 1
ATOM 555 N N . TYR A 1 76 ? 12.977 -26.75 -16.703 1 98.69 76 TYR A N 1
ATOM 556 C CA . TYR A 1 76 ? 12.234 -25.578 -16.281 1 98.69 76 TYR A CA 1
ATOM 557 C C . TYR A 1 76 ? 11.695 -24.812 -17.5 1 98.69 76 TYR A C 1
ATOM 559 O O . TYR A 1 76 ? 10.508 -24.5 -17.562 1 98.69 76 TYR A O 1
ATOM 567 N N . TYR A 1 77 ? 12.531 -24.484 -18.406 1 98.62 77 TYR A N 1
ATOM 568 C CA . TYR A 1 77 ? 12.094 -23.75 -19.578 1 98.62 77 TYR A CA 1
ATOM 569 C C . TYR A 1 77 ? 11.07 -24.547 -20.375 1 98.62 77 TYR A C 1
ATOM 571 O O . TYR A 1 77 ? 10.133 -23.984 -20.938 1 98.62 77 TYR A O 1
ATOM 579 N N . LYS A 1 78 ? 11.258 -25.844 -20.453 1 98.81 78 LYS A N 1
ATOM 580 C CA . LYS A 1 78 ? 10.266 -26.688 -21.109 1 98.81 78 LYS A CA 1
ATOM 581 C C . LYS A 1 78 ? 8.914 -26.594 -20.406 1 98.81 78 LYS A C 1
ATOM 583 O O . LYS A 1 78 ? 7.875 -26.469 -21.047 1 98.81 78 LYS A O 1
ATOM 588 N N . GLN A 1 79 ? 8.945 -26.688 -19.125 1 98.69 79 GLN A N 1
ATOM 589 C CA . GLN A 1 79 ? 7.727 -26.547 -18.344 1 98.69 79 GLN A CA 1
ATOM 590 C C . GLN A 1 79 ? 7.008 -25.234 -18.656 1 98.69 79 GLN A C 1
ATOM 592 O O . GLN A 1 79 ? 5.793 -25.219 -18.859 1 98.69 79 GLN A O 1
ATOM 597 N N . MET A 1 80 ? 7.742 -24.172 -18.672 1 98.5 80 MET A N 1
ATOM 598 C CA . MET A 1 80 ? 7.16 -22.859 -18.953 1 98.5 80 MET A CA 1
ATOM 599 C C . MET A 1 80 ? 6.59 -22.812 -20.375 1 98.5 80 MET A C 1
ATOM 601 O O . MET A 1 80 ? 5.508 -22.266 -20.594 1 98.5 80 MET A O 1
ATOM 605 N N . SER A 1 81 ? 7.262 -23.359 -21.312 1 98.56 81 SER A N 1
ATOM 606 C CA . SER A 1 81 ? 6.84 -23.344 -22.703 1 98.56 81 SER A CA 1
ATOM 607 C C . SER A 1 81 ? 5.562 -24.141 -22.906 1 98.56 81 SER A C 1
ATOM 609 O O . SER A 1 81 ? 4.777 -23.859 -23.812 1 98.56 81 SER A O 1
ATOM 611 N N . GLU A 1 82 ? 5.379 -25.109 -22.062 1 98.44 82 GLU A N 1
ATOM 612 C CA . GLU A 1 82 ? 4.246 -26.016 -22.219 1 98.44 82 GLU A CA 1
ATOM 613 C C . GLU A 1 82 ? 3.152 -25.719 -21.203 1 98.44 82 GLU A C 1
ATOM 615 O O . GLU A 1 82 ? 2.195 -26.484 -21.062 1 98.44 82 GLU A O 1
ATOM 620 N N . ALA A 1 83 ? 3.303 -24.688 -20.484 1 97.94 83 ALA A N 1
ATOM 621 C CA . ALA A 1 83 ? 2.379 -24.359 -19.406 1 97.94 83 ALA A CA 1
ATOM 622 C C . ALA A 1 83 ? 0.957 -24.188 -19.938 1 97.94 83 ALA A C 1
ATOM 624 O O . ALA A 1 83 ? 0.757 -23.703 -21.047 1 97.94 83 ALA A O 1
ATOM 625 N N . ARG A 1 84 ? -0.02 -24.547 -19.094 1 96.94 84 ARG A N 1
ATOM 626 C CA . ARG A 1 84 ? -1.43 -24.328 -19.391 1 96.94 84 ARG A CA 1
ATOM 627 C C . ARG A 1 84 ? -1.733 -22.844 -19.562 1 96.94 84 ARG A C 1
ATOM 629 O O . ARG A 1 84 ? -1.411 -22.031 -18.688 1 96.94 84 ARG A O 1
ATOM 636 N N . GLN A 1 85 ? -2.41 -22.484 -20.672 1 96.19 85 GLN A N 1
ATOM 637 C CA . GLN A 1 85 ? -2.684 -21.094 -20.969 1 96.19 85 GLN A CA 1
ATOM 638 C C . GLN A 1 85 ? -4.074 -20.688 -20.484 1 96.19 85 GLN A C 1
ATOM 640 O O . GLN A 1 85 ? -5 -21.5 -20.5 1 96.19 85 GLN A O 1
ATOM 645 N N . PRO A 1 86 ? -4.32 -19.375 -20.125 1 97.62 86 PRO A N 1
ATOM 646 C CA . PRO A 1 86 ? -3.26 -18.391 -19.844 1 97.62 86 PRO A CA 1
ATOM 647 C C . PRO A 1 86 ? -2.391 -18.812 -18.656 1 97.62 86 PRO A C 1
ATOM 649 O O . PRO A 1 86 ? -2.904 -19.312 -17.656 1 97.62 86 PRO A O 1
ATOM 652 N N . ALA A 1 87 ? -1.089 -18.594 -18.797 1 98.44 87 ALA A N 1
ATOM 653 C CA . ALA A 1 87 ? -0.133 -19.094 -17.812 1 98.44 87 ALA A CA 1
ATOM 654 C C . ALA A 1 87 ? 0.504 -17.922 -17.047 1 98.44 87 ALA A C 1
ATOM 656 O O . ALA A 1 87 ? 0.737 -16.859 -17.609 1 98.44 87 ALA A O 1
ATOM 657 N N . VAL A 1 88 ? 0.759 -18.188 -15.82 1 98.81 88 VAL A N 1
ATOM 658 C CA . VAL A 1 88 ? 1.567 -17.312 -14.984 1 98.81 88 VAL A CA 1
ATOM 659 C C . VAL A 1 88 ? 2.729 -18.094 -14.375 1 98.81 88 VAL A C 1
ATOM 661 O O . VAL A 1 88 ? 2.559 -19.234 -13.945 1 98.81 88 VAL A O 1
ATOM 664 N N . CYS A 1 89 ? 3.855 -17.5 -14.391 1 98.94 89 CYS A N 1
ATOM 665 C CA . CYS A 1 89 ? 5.023 -18.078 -13.734 1 98.94 89 CYS A CA 1
ATOM 666 C C . CYS A 1 89 ? 5.094 -17.672 -12.273 1 98.94 89 CYS A C 1
ATOM 668 O O . CYS A 1 89 ? 5.148 -16.469 -11.961 1 98.94 89 CYS A O 1
ATOM 670 N N . VAL A 1 90 ? 5.07 -18.625 -11.352 1 98.94 90 VAL A N 1
ATOM 671 C CA . VAL A 1 90 ? 5.137 -18.344 -9.922 1 98.94 90 VAL A CA 1
ATOM 672 C C . VAL A 1 90 ? 6.371 -19.016 -9.328 1 98.94 90 VAL A C 1
ATOM 674 O O . VAL A 1 90 ? 6.445 -20.25 -9.25 1 98.94 90 VAL A O 1
ATOM 677 N N . ILE A 1 91 ? 7.285 -18.203 -8.82 1 98.88 91 ILE A N 1
ATOM 678 C CA . ILE A 1 91 ? 8.586 -18.719 -8.422 1 98.88 91 ILE A CA 1
ATOM 679 C C . ILE A 1 91 ? 8.867 -18.328 -6.969 1 98.88 91 ILE A C 1
ATOM 681 O O . ILE A 1 91 ? 8.836 -17.141 -6.621 1 98.88 91 ILE A O 1
ATOM 685 N N . GLU A 1 92 ? 9.164 -19.266 -6.168 1 98.88 92 GLU A N 1
ATOM 686 C CA . GLU A 1 92 ? 9.672 -19 -4.824 1 98.88 92 GLU A CA 1
ATOM 687 C C . GLU A 1 92 ? 11.195 -18.922 -4.816 1 98.88 92 GLU A C 1
ATOM 689 O O . GLU A 1 92 ? 11.875 -19.828 -5.289 1 98.88 92 GLU A O 1
ATOM 694 N N . ASP A 1 93 ? 11.703 -17.844 -4.395 1 98.81 93 ASP A N 1
ATOM 695 C CA . ASP A 1 93 ? 13.109 -17.781 -4.027 1 98.81 93 ASP A CA 1
ATOM 696 C C . ASP A 1 93 ? 13.328 -18.281 -2.602 1 98.81 93 ASP A C 1
ATOM 698 O O . ASP A 1 93 ? 12.906 -17.641 -1.638 1 98.81 93 ASP A O 1
ATOM 702 N N . GLU A 1 94 ? 14.008 -19.312 -2.467 1 98.44 94 GLU A N 1
ATOM 703 C CA . GLU A 1 94 ? 14.188 -19.984 -1.183 1 98.44 94 GLU A CA 1
ATOM 704 C C . GLU A 1 94 ? 15.086 -19.172 -0.253 1 98.44 94 GLU A C 1
ATOM 706 O O . GLU A 1 94 ? 15.156 -19.438 0.946 1 98.44 94 GLU A O 1
ATOM 711 N N . ASP A 1 95 ? 15.727 -18.172 -0.724 1 98.25 95 ASP A N 1
ATOM 712 C CA . ASP A 1 95 ? 16.625 -17.328 0.065 1 98.25 95 ASP A CA 1
ATOM 713 C C . ASP A 1 95 ? 15.844 -16.203 0.745 1 98.25 95 ASP A C 1
ATOM 715 O O . ASP A 1 95 ? 16.422 -15.422 1.511 1 98.25 95 ASP A O 1
ATOM 719 N N . PHE A 1 96 ? 14.594 -16.109 0.458 1 96.94 96 PHE A N 1
ATOM 720 C CA . PHE A 1 96 ? 13.781 -15.062 1.079 1 96.94 96 PHE A CA 1
ATOM 721 C C . PHE A 1 96 ? 13.875 -15.141 2.6 1 96.94 96 PHE A C 1
ATOM 723 O O . PHE A 1 96 ? 13.859 -16.234 3.174 1 96.94 96 PHE A O 1
ATOM 730 N N . PRO A 1 97 ? 14.07 -13.992 3.248 1 95.06 97 PRO A N 1
ATOM 731 C CA . PRO A 1 97 ? 13.961 -12.602 2.812 1 95.06 97 PRO A CA 1
ATOM 732 C C . PRO A 1 97 ? 15.305 -12.016 2.373 1 95.06 97 PRO A C 1
ATOM 734 O O . PRO A 1 97 ? 15.414 -10.805 2.152 1 95.06 97 PRO A O 1
ATOM 737 N N . ASN A 1 98 ? 16.328 -12.852 2.268 1 96.44 98 ASN A N 1
ATOM 738 C CA . ASN A 1 98 ? 17.656 -12.383 1.895 1 96.44 98 ASN A CA 1
ATOM 739 C C . ASN A 1 98 ? 17.953 -12.664 0.427 1 96.44 98 ASN A C 1
ATOM 741 O O . ASN A 1 98 ? 19.109 -12.883 0.058 1 96.44 98 ASN A O 1
ATOM 745 N N . ALA A 1 99 ? 16.953 -12.742 -0.348 1 96.5 99 ALA A N 1
ATOM 746 C CA . ALA A 1 99 ? 17.109 -13.055 -1.765 1 96.5 99 ALA A CA 1
ATOM 747 C C . ALA A 1 99 ? 17.938 -11.977 -2.471 1 96.5 99 ALA A C 1
ATOM 749 O O . ALA A 1 99 ? 17.672 -10.781 -2.309 1 96.5 99 ALA A O 1
ATOM 750 N N . ILE A 1 100 ? 18.891 -12.453 -3.287 1 94.88 100 ILE A N 1
ATOM 751 C CA . ILE A 1 100 ? 19.719 -11.508 -4.02 1 94.88 100 ILE A CA 1
ATOM 752 C C . ILE A 1 100 ? 19.734 -11.867 -5.504 1 94.88 100 ILE A C 1
ATOM 754 O O . ILE A 1 100 ? 20.234 -11.102 -6.332 1 94.88 100 ILE A O 1
ATOM 758 N N . GLY A 1 101 ? 19.281 -13.055 -5.824 1 92.75 101 GLY A N 1
ATOM 759 C CA . GLY A 1 101 ? 19.359 -13.555 -7.188 1 92.75 101 GLY A CA 1
ATOM 760 C C . GLY A 1 101 ? 18.203 -13.086 -8.055 1 92.75 101 GLY A C 1
ATOM 761 O O . GLY A 1 101 ? 17.188 -13.766 -8.164 1 92.75 101 GLY A O 1
ATOM 762 N N . ALA A 1 102 ? 18.438 -12.008 -8.727 1 93.38 102 ALA A N 1
ATOM 763 C CA . ALA A 1 102 ? 17.391 -11.477 -9.609 1 93.38 102 ALA A CA 1
ATOM 764 C C . ALA A 1 102 ? 17.312 -12.273 -10.898 1 93.38 102 ALA A C 1
ATOM 766 O O . ALA A 1 102 ? 18.016 -11.977 -11.875 1 93.38 102 ALA A O 1
ATOM 767 N N . TYR A 1 103 ? 16.438 -13.258 -10.859 1 94.12 103 TYR A N 1
ATOM 768 C CA . TYR A 1 103 ? 16.172 -14.133 -11.992 1 94.12 103 TYR A CA 1
ATOM 769 C C . TYR A 1 103 ? 15.367 -13.414 -13.062 1 94.12 103 TYR A C 1
ATOM 771 O O . TYR A 1 103 ? 15.422 -13.781 -14.242 1 94.12 103 TYR A O 1
ATOM 779 N N . TRP A 1 104 ? 14.781 -12.375 -12.75 1 97.25 104 TRP A N 1
ATOM 780 C CA . TRP A 1 104 ? 13.828 -11.672 -13.602 1 97.25 104 TRP A CA 1
ATOM 781 C C . TRP A 1 104 ? 14.398 -10.344 -14.078 1 97.25 104 TRP A C 1
ATOM 783 O O . TRP A 1 104 ? 14.422 -9.367 -13.328 1 97.25 104 TRP A O 1
ATOM 793 N N . GLY A 1 105 ? 14.805 -10.289 -15.258 1 97.44 105 GLY A N 1
ATOM 794 C CA . GLY A 1 105 ? 15.281 -9.133 -15.992 1 97.44 105 GLY A CA 1
ATOM 795 C C . GLY A 1 105 ? 14.945 -9.18 -17.469 1 97.44 105 GLY A C 1
ATOM 796 O O . GLY A 1 105 ? 13.898 -9.703 -17.859 1 97.44 105 GLY A O 1
ATOM 797 N N . GLU A 1 106 ? 15.773 -8.531 -18.25 1 96.81 106 GLU A N 1
ATOM 798 C CA . GLU A 1 106 ? 15.531 -8.422 -19.672 1 96.81 106 GLU A CA 1
ATOM 799 C C . GLU A 1 106 ? 15.391 -9.797 -20.328 1 96.81 106 GLU A C 1
ATOM 801 O O . GLU A 1 106 ? 14.398 -10.078 -21 1 96.81 106 GLU A O 1
ATOM 806 N N . VAL A 1 107 ? 16.281 -10.695 -20.062 1 96.94 107 VAL A N 1
ATOM 807 C CA . VAL A 1 107 ? 16.375 -11.969 -20.781 1 96.94 107 VAL A CA 1
ATOM 808 C C . VAL A 1 107 ? 15.18 -12.852 -20.406 1 96.94 107 VAL A C 1
ATOM 810 O O . VAL A 1 107 ? 14.422 -13.273 -21.281 1 96.94 107 VAL A O 1
ATOM 813 N N . ASN A 1 108 ? 14.992 -13.086 -19.109 1 98.31 108 ASN A N 1
ATOM 814 C CA . ASN A 1 108 ? 13.969 -14.047 -18.719 1 98.31 108 ASN A CA 1
ATOM 815 C C . ASN A 1 108 ? 12.562 -13.5 -18.969 1 98.31 108 ASN A C 1
ATOM 817 O O . ASN A 1 108 ? 11.641 -14.258 -19.281 1 98.31 108 ASN A O 1
ATOM 821 N N . THR A 1 109 ? 12.352 -12.227 -18.797 1 98.62 109 THR A N 1
ATOM 822 C CA . THR A 1 109 ? 11.031 -11.695 -19.109 1 98.62 109 THR A CA 1
ATOM 823 C C . THR A 1 109 ? 10.742 -11.836 -20.609 1 98.62 109 THR A C 1
ATOM 825 O O . THR A 1 109 ? 9.617 -12.148 -21 1 98.62 109 THR A O 1
ATOM 828 N N . THR A 1 110 ? 11.742 -11.625 -21.453 1 98.44 110 THR A N 1
ATOM 829 C CA . THR A 1 110 ? 11.578 -11.75 -22.891 1 98.44 110 THR A CA 1
ATOM 830 C C . THR A 1 110 ? 11.289 -13.203 -23.266 1 98.44 110 THR A C 1
ATOM 832 O O . THR A 1 110 ? 10.375 -13.469 -24.062 1 98.44 110 THR A O 1
ATOM 835 N N . ILE A 1 111 ? 12.016 -14.141 -22.719 1 98.62 111 ILE A N 1
ATOM 836 C CA . ILE A 1 111 ? 11.828 -15.562 -23 1 98.62 111 ILE A CA 1
ATOM 837 C C . ILE A 1 111 ? 10.422 -15.992 -22.594 1 98.62 111 ILE A C 1
ATOM 839 O O . ILE A 1 111 ? 9.703 -16.609 -23.391 1 98.62 111 ILE A O 1
ATOM 843 N N . HIS A 1 112 ? 10.023 -15.648 -21.406 1 98.75 112 HIS A N 1
ATOM 844 C CA . HIS A 1 112 ? 8.734 -16.094 -20.875 1 98.75 112 HIS A CA 1
ATOM 845 C C . HIS A 1 112 ? 7.582 -15.469 -21.656 1 98.75 112 HIS A C 1
ATOM 847 O O . HIS A 1 112 ? 6.582 -16.125 -21.922 1 98.75 112 HIS A O 1
ATOM 853 N N . LYS A 1 113 ? 7.73 -14.195 -21.953 1 98.44 113 LYS A N 1
ATOM 854 C CA . LYS A 1 113 ? 6.738 -13.586 -22.828 1 98.44 113 LYS A CA 1
ATOM 855 C C . LYS A 1 113 ? 6.633 -14.344 -24.141 1 98.44 113 LYS A C 1
ATOM 857 O O . LYS A 1 113 ? 5.527 -14.594 -24.641 1 98.44 113 LYS A O 1
ATOM 862 N N . GLY A 1 114 ? 7.746 -14.688 -24.719 1 98.44 114 GLY A N 1
ATOM 863 C CA . GLY A 1 114 ? 7.781 -15.469 -25.953 1 98.44 114 GLY A CA 1
ATOM 864 C C . GLY A 1 114 ? 7.055 -16.797 -25.828 1 98.44 114 GLY A C 1
ATOM 865 O O . GLY A 1 114 ? 6.449 -17.266 -26.797 1 98.44 114 GLY A O 1
ATOM 866 N N . PHE A 1 115 ? 7.133 -17.453 -24.656 1 98.56 115 PHE A N 1
ATOM 867 C CA . PHE A 1 115 ? 6.469 -18.719 -24.391 1 98.56 115 PHE A CA 1
ATOM 868 C C . PHE A 1 115 ? 4.969 -18.516 -24.219 1 98.56 115 PHE A C 1
ATOM 870 O O . PHE A 1 115 ? 4.219 -19.484 -24.078 1 98.56 115 PHE A O 1
ATOM 877 N N . GLY A 1 116 ? 4.496 -17.25 -24.172 1 98 116 GLY A N 1
ATOM 878 C CA . GLY A 1 116 ? 3.082 -16.953 -24 1 98 116 GLY A CA 1
ATOM 879 C C . GLY A 1 116 ? 2.68 -16.812 -22.531 1 98 116 GLY A C 1
ATOM 880 O O . GLY A 1 116 ? 1.489 -16.766 -22.219 1 98 116 GLY A O 1
ATOM 881 N N . VAL A 1 117 ? 3.613 -16.781 -21.641 1 98.56 117 VAL A N 1
ATOM 882 C CA . VAL A 1 117 ? 3.342 -16.578 -20.219 1 98.56 117 VAL A CA 1
ATOM 883 C C . VAL A 1 117 ? 2.91 -15.141 -19.969 1 98.56 117 VAL A C 1
ATOM 885 O O . VAL A 1 117 ? 3.498 -14.203 -20.531 1 98.56 117 VAL A O 1
ATOM 888 N N . ALA A 1 118 ? 1.917 -14.945 -19.125 1 98.38 118 ALA A N 1
ATOM 889 C CA . ALA A 1 118 ? 1.245 -13.656 -18.984 1 98.38 118 ALA A CA 1
ATOM 890 C C . ALA A 1 118 ? 1.996 -12.758 -18.016 1 98.38 118 ALA A C 1
ATOM 892 O O . ALA A 1 118 ? 1.816 -11.531 -18.031 1 98.38 118 ALA A O 1
ATOM 893 N N . GLY A 1 119 ? 2.789 -13.289 -17.141 1 98.75 119 GLY A N 1
ATOM 894 C CA . GLY A 1 119 ? 3.529 -12.555 -16.141 1 98.75 119 GLY A CA 1
ATOM 895 C C . GLY A 1 119 ? 4.145 -13.445 -15.078 1 98.75 119 GLY A C 1
ATOM 896 O O . GLY A 1 119 ? 4.035 -14.672 -15.148 1 98.75 119 GLY A O 1
ATOM 897 N N . THR A 1 120 ? 4.852 -12.781 -14.117 1 98.88 120 THR A N 1
ATOM 898 C CA . THR A 1 120 ? 5.57 -13.516 -13.086 1 98.88 120 THR A CA 1
ATOM 899 C C . THR A 1 120 ? 5.211 -12.992 -11.695 1 98.88 120 THR A C 1
ATOM 901 O O . THR A 1 120 ? 5.059 -11.789 -11.508 1 98.88 120 THR A O 1
ATOM 904 N N . LEU A 1 121 ? 5.027 -13.875 -10.781 1 98.94 121 LEU A N 1
ATOM 905 C CA . LEU A 1 121 ? 4.91 -13.617 -9.352 1 98.94 121 LEU A CA 1
ATOM 906 C C . LEU A 1 121 ? 6.051 -14.273 -8.586 1 98.94 121 LEU A C 1
ATOM 908 O O . LEU A 1 121 ? 6.273 -15.484 -8.711 1 98.94 121 LEU A O 1
ATOM 912 N N . THR A 1 122 ? 6.801 -13.492 -7.777 1 98.94 122 THR A N 1
ATOM 913 C CA . THR A 1 122 ? 7.914 -14.062 -7.027 1 98.94 122 THR A CA 1
ATOM 914 C C . THR A 1 122 ? 8.133 -13.312 -5.723 1 98.94 122 THR A C 1
ATOM 916 O O . THR A 1 122 ? 7.859 -12.109 -5.637 1 98.94 122 THR A O 1
ATOM 919 N N . ASN A 1 123 ? 8.562 -14 -4.68 1 98.81 123 ASN A N 1
ATOM 920 C CA . ASN A 1 123 ? 9.031 -13.344 -3.465 1 98.81 123 ASN A CA 1
ATOM 921 C C . ASN A 1 123 ? 10.484 -12.906 -3.592 1 98.81 123 ASN A C 1
ATOM 923 O O . ASN A 1 123 ? 11.055 -12.336 -2.656 1 98.81 123 ASN A O 1
ATOM 927 N N . GLY A 1 124 ? 11.078 -13.172 -4.699 1 98.44 124 GLY A N 1
ATOM 928 C CA . GLY A 1 124 ? 12.484 -12.867 -4.941 1 98.44 124 GLY A CA 1
ATOM 929 C C . GLY A 1 124 ? 12.695 -11.492 -5.539 1 98.44 124 GLY A C 1
ATOM 930 O O . GLY A 1 124 ? 11.875 -10.594 -5.352 1 98.44 124 GLY A O 1
ATOM 931 N N . ALA A 1 125 ? 13.891 -11.336 -6.25 1 98.19 125 ALA A N 1
ATOM 932 C CA . ALA A 1 125 ? 14.32 -10.023 -6.734 1 98.19 125 ALA A CA 1
ATOM 933 C C . ALA A 1 125 ? 14.148 -9.914 -8.25 1 98.19 125 ALA A C 1
ATOM 935 O O . ALA A 1 125 ? 14.219 -10.914 -8.961 1 98.19 125 ALA A O 1
ATOM 936 N N . MET A 1 126 ? 13.875 -8.742 -8.734 1 98.5 126 MET A N 1
ATOM 937 C CA . MET A 1 126 ? 13.922 -8.422 -10.156 1 98.5 126 MET A CA 1
ATOM 938 C C . MET A 1 126 ? 14.984 -7.363 -10.438 1 98.5 126 MET A C 1
ATOM 940 O O . MET A 1 126 ? 15.461 -6.695 -9.516 1 98.5 126 MET A O 1
ATOM 944 N N . ARG A 1 127 ? 15.398 -7.227 -11.703 1 97.5 127 ARG A N 1
ATOM 945 C CA . ARG A 1 127 ? 16.391 -6.262 -12.141 1 97.5 127 ARG A CA 1
ATOM 946 C C . ARG A 1 127 ? 16.141 -5.824 -13.586 1 97.5 127 ARG A C 1
ATOM 948 O O . ARG A 1 127 ? 15.172 -6.25 -14.203 1 97.5 127 ARG A O 1
ATOM 955 N N . ASP A 1 128 ? 16.969 -4.887 -14.141 1 97.44 128 ASP A N 1
ATOM 956 C CA . ASP A 1 128 ? 16.906 -4.367 -15.5 1 97.44 128 ASP A CA 1
ATOM 957 C C . ASP A 1 128 ? 15.57 -3.688 -15.773 1 97.44 128 ASP A C 1
ATOM 959 O O . ASP A 1 128 ? 14.969 -3.895 -16.828 1 97.44 128 ASP A O 1
ATOM 963 N N . LEU A 1 129 ? 15.117 -2.953 -14.914 1 96.38 129 LEU A N 1
ATOM 964 C CA . LEU A 1 129 ? 13.766 -2.408 -14.961 1 96.38 129 LEU A CA 1
ATOM 965 C C . LEU A 1 129 ? 13.523 -1.658 -16.266 1 96.38 129 LEU A C 1
ATOM 967 O O . LEU A 1 129 ? 12.43 -1.714 -16.828 1 96.38 129 LEU A O 1
ATOM 971 N N . GLY A 1 130 ? 14.438 -1.033 -16.812 1 95.25 130 GLY A N 1
ATOM 972 C CA . GLY A 1 130 ? 14.273 -0.267 -18.031 1 95.25 130 GLY A CA 1
ATOM 973 C C . GLY A 1 130 ? 14.336 -1.122 -19.281 1 95.25 130 GLY A C 1
ATOM 974 O O . GLY A 1 130 ? 13.969 -0.67 -20.375 1 95.25 130 GLY A O 1
ATOM 975 N N . ASP A 1 131 ? 14.672 -2.404 -19.109 1 96.56 131 ASP A N 1
ATOM 976 C CA . ASP A 1 131 ? 14.945 -3.24 -20.266 1 96.56 131 ASP A CA 1
ATOM 977 C C . ASP A 1 131 ? 14.055 -4.48 -20.281 1 96.56 131 ASP A C 1
ATOM 979 O O . ASP A 1 131 ? 14.117 -5.289 -21.203 1 96.56 131 ASP A O 1
ATOM 983 N N . MET A 1 132 ? 13.203 -4.652 -19.312 1 97.5 132 MET A N 1
ATOM 984 C CA . MET A 1 132 ? 12.328 -5.82 -19.266 1 97.5 132 MET A CA 1
ATOM 985 C C . MET A 1 132 ? 11.359 -5.828 -20.438 1 97.5 132 MET A C 1
ATOM 987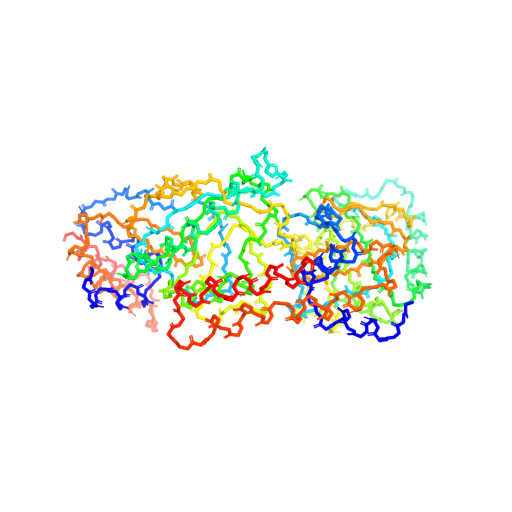 O O . MET A 1 132 ? 11.07 -4.777 -21.016 1 97.5 132 MET A O 1
ATOM 991 N N . ALA A 1 133 ? 10.883 -7.016 -20.781 1 97.69 133 ALA A N 1
ATOM 992 C CA . ALA A 1 133 ? 9.93 -7.129 -21.875 1 97.69 133 ALA A CA 1
ATOM 993 C C . ALA A 1 133 ? 8.695 -6.27 -21.625 1 97.69 133 ALA A C 1
ATOM 995 O O . ALA A 1 133 ? 8.117 -6.305 -20.531 1 97.69 133 ALA A O 1
ATOM 996 N N . PRO A 1 134 ? 8.297 -5.48 -22.578 1 96.81 134 PRO A N 1
ATOM 997 C CA . PRO A 1 134 ? 7.074 -4.688 -22.406 1 96.81 134 PRO A CA 1
ATOM 998 C C . PRO A 1 134 ? 5.828 -5.551 -22.234 1 96.81 134 PRO A C 1
ATOM 1000 O O . PRO A 1 134 ? 5.73 -6.625 -22.844 1 96.81 134 PRO A O 1
ATOM 1003 N N . ASP A 1 135 ? 4.895 -5.082 -21.422 1 96.75 135 ASP A N 1
ATOM 1004 C CA . ASP A 1 135 ? 3.617 -5.758 -21.219 1 96.75 135 ASP A CA 1
ATOM 1005 C C . ASP A 1 135 ? 3.82 -7.129 -20.578 1 96.75 135 ASP A C 1
ATOM 1007 O O . ASP A 1 135 ? 3.125 -8.086 -20.922 1 96.75 135 ASP A O 1
ATOM 1011 N N . TYR A 1 136 ? 4.875 -7.266 -19.875 1 98.44 136 TYR A N 1
ATOM 1012 C CA . TYR A 1 136 ? 5.129 -8.453 -19.062 1 98.44 136 TYR A CA 1
ATOM 1013 C C . TYR A 1 136 ? 5.316 -8.078 -17.594 1 98.44 136 TYR A C 1
ATOM 1015 O O . TYR A 1 136 ? 6.445 -7.879 -17.141 1 98.44 136 TYR A O 1
ATOM 1023 N N . PRO A 1 137 ? 4.266 -8.031 -16.906 1 98.75 137 PRO A N 1
ATOM 1024 C CA . PRO A 1 137 ? 4.359 -7.625 -15.508 1 98.75 137 PRO A CA 1
ATOM 1025 C C . PRO A 1 137 ? 5.039 -8.68 -14.633 1 98.75 137 PRO A C 1
ATOM 1027 O O . PRO A 1 137 ? 4.77 -9.875 -14.773 1 98.75 137 PRO A O 1
ATOM 1030 N N . VAL A 1 138 ? 5.914 -8.203 -13.805 1 98.88 138 VAL A N 1
ATOM 1031 C CA . VAL A 1 138 ? 6.566 -8.992 -12.766 1 98.88 138 VAL A CA 1
ATOM 1032 C C . VAL A 1 138 ? 6.25 -8.406 -11.391 1 98.88 138 VAL A C 1
ATOM 1034 O O . VAL A 1 138 ? 6.602 -7.254 -11.109 1 98.88 138 VAL A O 1
ATOM 1037 N N . VAL A 1 139 ? 5.562 -9.133 -10.562 1 98.88 139 VAL A N 1
ATOM 1038 C CA . VAL A 1 139 ? 5.355 -8.789 -9.164 1 98.88 139 VAL A CA 1
ATOM 1039 C C . VAL A 1 139 ? 6.402 -9.5 -8.305 1 98.88 139 VAL A C 1
ATOM 1041 O O . VAL A 1 139 ? 6.465 -10.727 -8.273 1 98.88 139 VAL A O 1
ATOM 1044 N N . ALA A 1 140 ? 7.23 -8.703 -7.598 1 98.81 140 ALA A N 1
ATOM 1045 C CA . ALA A 1 140 ? 8.406 -9.266 -6.938 1 98.81 140 ALA A CA 1
ATOM 1046 C C . ALA A 1 140 ? 8.555 -8.719 -5.52 1 98.81 140 ALA A C 1
ATOM 1048 O O . ALA A 1 140 ? 7.863 -7.777 -5.137 1 98.81 140 ALA A O 1
ATOM 1049 N N . GLY A 1 141 ? 9.406 -9.367 -4.816 1 98.44 141 GLY A N 1
ATOM 1050 C CA . GLY A 1 141 ? 9.625 -8.977 -3.436 1 98.44 141 GLY A CA 1
ATOM 1051 C C . GLY A 1 141 ? 10.617 -7.836 -3.293 1 98.44 141 GLY A C 1
ATOM 1052 O O . GLY A 1 141 ? 10.57 -7.086 -2.318 1 98.44 141 GLY A O 1
ATOM 1053 N N . SER A 1 142 ? 11.539 -7.805 -4.223 1 98 142 SER A N 1
ATOM 1054 C CA . SER A 1 142 ? 12.578 -6.789 -4.098 1 98 142 SER A CA 1
ATOM 1055 C C . SER A 1 142 ? 13.219 -6.492 -5.449 1 98 142 SER A C 1
ATOM 1057 O O . SER A 1 142 ? 12.891 -7.121 -6.453 1 98 142 SER A O 1
ATOM 1059 N N . ILE A 1 143 ? 14.016 -5.398 -5.551 1 97.88 143 ILE A N 1
ATOM 1060 C CA . ILE A 1 143 ? 14.867 -5.027 -6.672 1 97.88 143 ILE A CA 1
ATOM 1061 C C . ILE A 1 143 ? 16.328 -5.117 -6.258 1 97.88 143 ILE A C 1
ATOM 1063 O O . ILE A 1 143 ? 16.703 -4.66 -5.172 1 97.88 143 ILE A O 1
ATOM 1067 N N . GLY A 1 144 ? 17.062 -5.789 -7.066 1 97.19 144 GLY A N 1
ATOM 1068 C CA . GLY A 1 144 ? 18.484 -5.926 -6.801 1 97.19 144 GLY A CA 1
ATOM 1069 C C . GLY A 1 144 ? 19.312 -6.105 -8.062 1 97.19 144 GLY A C 1
ATOM 1070 O O . GLY A 1 144 ? 18.781 -6.543 -9.094 1 97.19 144 GLY A O 1
ATOM 1071 N N . PRO A 1 145 ? 20.594 -5.871 -7.953 1 96.06 145 PRO A N 1
ATOM 1072 C CA . PRO A 1 145 ? 21.391 -5.793 -9.18 1 96.06 145 PRO A CA 1
ATOM 1073 C C . PRO A 1 145 ? 21.984 -7.145 -9.586 1 96.06 145 PRO A C 1
ATOM 1075 O O . PRO A 1 145 ? 22.406 -7.32 -10.727 1 96.06 145 PRO A O 1
ATOM 1078 N N . SER A 1 146 ? 22.047 -8.047 -8.664 1 95.06 146 SER A N 1
ATOM 1079 C CA . SER A 1 146 ? 22.828 -9.25 -8.898 1 95.06 146 SER A CA 1
ATOM 1080 C C . SER A 1 146 ? 21.953 -10.43 -9.281 1 95.06 146 SER A C 1
ATOM 1082 O O . SER A 1 146 ? 20.812 -10.539 -8.812 1 95.06 146 SER A O 1
ATOM 1084 N N . HIS A 1 147 ? 22.469 -11.242 -10.055 1 93.69 147 HIS A N 1
ATOM 1085 C CA . HIS A 1 147 ? 21.812 -12.531 -10.281 1 93.69 147 HIS A CA 1
ATOM 1086 C C . HIS A 1 147 ? 22.344 -13.594 -9.336 1 93.69 147 HIS A C 1
ATOM 1088 O O . HIS A 1 147 ? 21.75 -14.672 -9.219 1 93.69 147 HIS A O 1
ATOM 1094 N N . GLY A 1 148 ? 23.469 -13.297 -8.68 1 95.69 148 GLY A N 1
ATOM 1095 C CA . GLY A 1 148 ? 24.062 -14.266 -7.762 1 95.69 148 GLY A CA 1
ATOM 1096 C C . GLY A 1 148 ? 24.359 -15.602 -8.414 1 95.69 148 GLY A C 1
ATOM 1097 O O . GLY A 1 148 ? 24.859 -15.648 -9.539 1 95.69 148 GLY A O 1
ATOM 1098 N N . PHE A 1 149 ? 24.172 -16.703 -7.684 1 97.06 149 PHE A N 1
ATOM 1099 C CA . PHE A 1 149 ? 24.328 -18.062 -8.188 1 97.06 149 PHE A CA 1
ATOM 1100 C C . PHE A 1 149 ? 22.984 -18.641 -8.602 1 97.06 149 PHE A C 1
ATOM 1102 O O . PHE A 1 149 ? 22.719 -19.828 -8.391 1 97.06 149 PHE A O 1
ATOM 1109 N N . VAL A 1 150 ? 22.141 -17.859 -9.086 1 97.69 150 VAL A N 1
ATOM 1110 C CA . VAL A 1 150 ? 20.75 -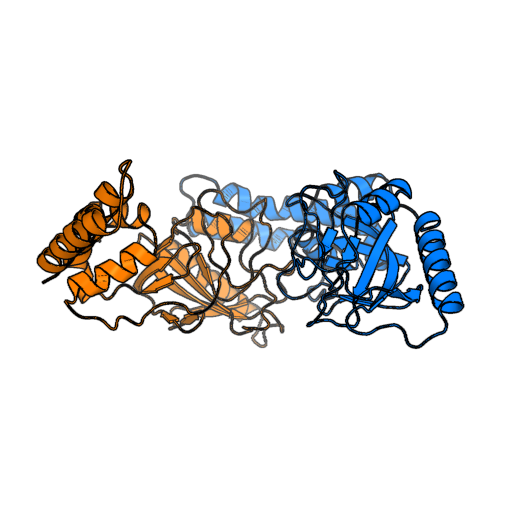18.25 -9.289 1 97.69 150 VAL A CA 1
ATOM 1111 C C . VAL A 1 150 ? 20.688 -19.578 -10.047 1 97.69 150 VAL A C 1
ATOM 1113 O O . VAL A 1 150 ? 21.422 -19.781 -11.023 1 97.69 150 VAL A O 1
ATOM 1116 N N . HIS A 1 151 ? 19.953 -20.516 -9.562 1 98.06 151 HIS A N 1
ATOM 1117 C CA . HIS A 1 151 ? 19.672 -21.797 -10.188 1 98.06 151 HIS A CA 1
ATOM 1118 C C . HIS A 1 151 ? 18.328 -22.359 -9.734 1 98.06 151 HIS A C 1
ATOM 1120 O O . HIS A 1 151 ? 17.844 -22.031 -8.641 1 98.06 151 HIS A O 1
ATOM 1126 N N . VAL A 1 152 ? 17.719 -23.109 -10.609 1 98.5 152 VAL A N 1
ATOM 1127 C CA . VAL A 1 152 ? 16.438 -23.766 -10.305 1 98.5 152 VAL A CA 1
ATOM 1128 C C . VAL A 1 152 ? 16.672 -24.922 -9.344 1 98.5 152 VAL A C 1
ATOM 1130 O O . VAL A 1 152 ? 17.625 -25.703 -9.508 1 98.5 152 VAL A O 1
ATOM 1133 N N . THR A 1 153 ? 15.828 -25.031 -8.336 1 98.5 153 THR A N 1
ATOM 1134 C CA . THR A 1 153 ? 16.031 -26.078 -7.336 1 98.5 153 THR A CA 1
ATOM 1135 C C . THR A 1 153 ? 14.898 -27.094 -7.391 1 98.5 153 THR A C 1
ATOM 1137 O O . THR A 1 153 ? 15.094 -28.266 -7.086 1 98.5 153 THR A O 1
ATOM 1140 N N . GLU A 1 154 ? 13.68 -26.719 -7.711 1 98.38 154 GLU A N 1
ATOM 1141 C CA . GLU A 1 154 ? 12.516 -27.594 -7.762 1 98.38 154 GLU A CA 1
ATOM 1142 C C . GLU A 1 154 ? 11.547 -27.172 -8.859 1 98.38 154 GLU A C 1
ATOM 1144 O O . GLU A 1 154 ? 11.469 -25.984 -9.195 1 98.38 154 GLU A O 1
ATOM 1149 N N . LEU A 1 155 ? 10.844 -28.141 -9.414 1 98.56 155 LEU A N 1
ATOM 1150 C CA . LEU A 1 155 ? 9.836 -27.891 -10.438 1 98.56 155 LEU A CA 1
ATOM 1151 C C . LEU A 1 155 ? 8.477 -28.438 -10 1 98.56 155 LEU A C 1
ATOM 1153 O O . LEU A 1 155 ? 8.391 -29.5 -9.383 1 98.56 155 LEU A O 1
ATOM 1157 N N . ASN A 1 156 ? 7.48 -27.609 -10.297 1 98.12 156 ASN A N 1
ATOM 1158 C CA . ASN A 1 156 ? 6.098 -28.062 -10.195 1 98.12 156 ASN A CA 1
ATOM 1159 C C . ASN A 1 156 ? 5.754 -28.5 -8.773 1 98.12 156 ASN A C 1
ATOM 1161 O O . ASN A 1 156 ? 5.129 -29.547 -8.562 1 98.12 156 ASN A O 1
ATOM 1165 N N . THR A 1 157 ? 6.254 -27.828 -7.773 1 98.44 157 THR A N 1
ATOM 1166 C CA . THR A 1 157 ? 5.941 -28.031 -6.363 1 98.44 157 THR A CA 1
ATOM 1167 C C . THR A 1 157 ? 5.254 -26.812 -5.77 1 98.44 157 THR A C 1
ATOM 1169 O O . THR A 1 157 ? 5.355 -25.719 -6.316 1 98.44 157 THR A O 1
ATOM 1172 N N . PRO A 1 158 ? 4.508 -27.031 -4.676 1 98.75 158 PRO A N 1
ATOM 1173 C CA . PRO A 1 158 ? 3.932 -25.859 -4.02 1 98.75 158 PRO A CA 1
ATOM 1174 C C . PRO A 1 158 ? 4.988 -24.828 -3.625 1 98.75 158 PRO A C 1
ATOM 1176 O O . PRO A 1 158 ? 6.086 -25.203 -3.199 1 98.75 158 PRO A O 1
ATOM 1179 N N . VAL A 1 159 ? 4.605 -23.562 -3.775 1 98.88 159 VAL A N 1
ATOM 1180 C CA . VAL A 1 159 ? 5.543 -22.5 -3.445 1 98.88 159 VAL A CA 1
ATOM 1181 C C . VAL A 1 159 ? 4.902 -21.547 -2.443 1 98.88 159 VAL A C 1
ATOM 1183 O O . VAL A 1 159 ? 3.676 -21.484 -2.326 1 98.88 159 VAL A O 1
ATOM 1186 N N . GLN A 1 160 ? 5.762 -20.844 -1.728 1 98.75 160 GLN A N 1
ATOM 1187 C CA . GLN A 1 160 ? 5.359 -19.828 -0.76 1 98.75 160 GLN A CA 1
ATOM 1188 C C . GLN A 1 160 ? 5.773 -18.438 -1.222 1 98.75 160 GLN A C 1
ATOM 1190 O O . GLN A 1 160 ? 6.957 -18.172 -1.439 1 98.75 160 GLN A O 1
ATOM 1195 N N . ILE A 1 161 ? 4.82 -17.531 -1.382 1 98.75 161 ILE A N 1
ATOM 1196 C CA . ILE A 1 161 ? 5.031 -16.141 -1.772 1 98.75 161 ILE A CA 1
ATOM 1197 C C . ILE A 1 161 ? 4.398 -15.211 -0.738 1 98.75 161 ILE A C 1
ATOM 1199 O O . ILE A 1 161 ? 3.182 -15 -0.747 1 98.75 161 ILE A O 1
ATOM 1203 N N . PHE A 1 162 ? 5.121 -14.539 0.095 1 98.19 162 PHE A N 1
ATOM 1204 C CA . PHE A 1 162 ? 4.625 -13.57 1.067 1 98.19 162 PHE A CA 1
ATOM 1205 C C . PHE A 1 162 ? 3.42 -14.133 1.816 1 98.19 162 PHE A C 1
ATOM 1207 O O . PHE A 1 162 ? 2.381 -13.477 1.91 1 98.19 162 PHE A O 1
ATOM 1214 N N . GLY A 1 163 ? 3.541 -15.312 2.336 1 97.38 163 GLY A N 1
ATOM 1215 C CA . GLY A 1 163 ? 2.51 -15.922 3.164 1 97.38 163 GLY A CA 1
ATOM 1216 C C . GLY A 1 163 ? 1.427 -16.609 2.359 1 97.38 163 GLY A C 1
ATOM 1217 O O . GLY A 1 163 ? 0.512 -17.219 2.928 1 97.38 163 GLY A O 1
ATOM 1218 N N . LEU A 1 164 ? 1.469 -16.594 1.084 1 98.69 164 LEU A N 1
ATOM 1219 C CA . LEU A 1 164 ? 0.506 -17.219 0.192 1 98.69 164 LEU A CA 1
ATOM 1220 C C . LEU A 1 164 ? 1.061 -18.531 -0.363 1 98.69 164 LEU A C 1
ATOM 1222 O O . LEU A 1 164 ? 2.152 -18.547 -0.935 1 98.69 164 LEU A O 1
ATOM 1226 N N . THR A 1 165 ? 0.346 -19.562 -0.201 1 98.88 165 THR A N 1
ATOM 1227 C CA . THR A 1 165 ? 0.686 -20.828 -0.845 1 98.88 165 THR A CA 1
ATOM 1228 C C . THR A 1 165 ? 0.075 -20.906 -2.24 1 98.88 165 THR A C 1
ATOM 1230 O O . THR A 1 165 ? -1.115 -20.625 -2.42 1 98.88 165 THR A O 1
ATOM 1233 N N . VAL A 1 166 ? 0.887 -21.266 -3.209 1 98.94 166 VAL A N 1
ATOM 1234 C CA . VAL A 1 166 ? 0.416 -21.438 -4.582 1 98.94 166 VAL A CA 1
ATOM 1235 C C . VAL A 1 166 ? 0.807 -22.812 -5.09 1 98.94 166 VAL A C 1
ATOM 1237 O O . VAL A 1 166 ? 1.971 -23.219 -4.996 1 98.94 166 VAL A O 1
ATOM 1240 N N . ASN A 1 167 ? -0.139 -23.531 -5.602 1 98.88 167 ASN A N 1
ATOM 1241 C CA . ASN A 1 167 ? 0.107 -24.812 -6.258 1 98.88 167 ASN A CA 1
ATOM 1242 C C . ASN A 1 167 ? 0.126 -24.672 -7.777 1 98.88 167 ASN A C 1
ATOM 1244 O O . ASN A 1 167 ? -0.507 -23.766 -8.328 1 98.88 167 ASN A O 1
ATOM 1248 N N . SER A 1 168 ? 0.903 -25.641 -8.391 1 98.62 168 SER A N 1
ATOM 1249 C CA . SER A 1 168 ? 0.809 -25.688 -9.852 1 98.62 168 SER A CA 1
ATOM 1250 C C . SER A 1 168 ? -0.632 -25.906 -10.305 1 98.62 168 SER A C 1
ATOM 1252 O O . SER A 1 168 ? -1.351 -26.734 -9.742 1 98.62 168 SER A O 1
ATOM 1254 N N . GLY A 1 169 ? -1.049 -25.031 -11.188 1 98.56 169 GLY A N 1
ATOM 1255 C CA . GLY A 1 169 ? -2.396 -25.172 -11.711 1 98.56 169 GLY A CA 1
ATOM 1256 C C . GLY A 1 169 ? -3.395 -24.234 -11.047 1 98.56 169 GLY A C 1
ATOM 1257 O O . GLY A 1 169 ? -4.512 -24.062 -11.539 1 98.56 169 GLY A O 1
ATOM 1258 N N . ASP A 1 170 ? -3.07 -23.641 -9.922 1 98.75 170 ASP A N 1
ATOM 1259 C CA . ASP A 1 170 ? -3.951 -22.656 -9.289 1 98.75 170 ASP A CA 1
ATOM 1260 C C . ASP A 1 170 ? -4.207 -21.469 -10.203 1 98.75 170 ASP A C 1
ATOM 1262 O O . ASP A 1 170 ? -3.309 -21.031 -10.93 1 98.75 170 ASP A O 1
ATOM 1266 N N . LEU A 1 171 ? -5.375 -20.922 -10.195 1 98.81 171 LEU A N 1
ATOM 1267 C CA . LEU A 1 171 ? -5.645 -19.641 -10.867 1 98.81 171 LEU A CA 1
ATOM 1268 C C . LEU A 1 171 ? -5.203 -18.469 -9.992 1 98.81 171 LEU A C 1
ATOM 1270 O O . LEU A 1 171 ? -5.672 -18.328 -8.859 1 98.81 171 LEU A O 1
ATOM 1274 N N . VAL A 1 172 ? -4.344 -17.625 -10.57 1 98.88 172 VAL A N 1
ATOM 1275 C CA . VAL A 1 172 ? -3.715 -16.547 -9.82 1 98.88 172 VAL A CA 1
ATOM 1276 C C . VAL A 1 172 ? -4.109 -15.203 -10.422 1 98.88 172 VAL A C 1
ATOM 1278 O O . VAL A 1 172 ? -4.195 -15.062 -11.648 1 98.88 172 VAL A O 1
ATOM 1281 N N . HIS A 1 173 ? -4.383 -14.25 -9.602 1 98.94 173 HIS A N 1
ATOM 1282 C CA . HIS A 1 173 ? -4.512 -12.836 -9.93 1 98.94 173 HIS A CA 1
ATOM 1283 C C . HIS A 1 173 ? -3.527 -11.984 -9.125 1 98.94 173 HIS A C 1
ATOM 1285 O O . HIS A 1 173 ? -3.443 -12.117 -7.902 1 98.94 173 HIS A O 1
ATOM 1291 N N . ALA A 1 174 ? -2.729 -11.133 -9.773 1 98.88 174 ALA A N 1
ATOM 1292 C CA . ALA A 1 174 ? -1.729 -10.336 -9.07 1 98.88 174 ALA A CA 1
ATOM 1293 C C . ALA A 1 174 ? -1.55 -8.969 -9.734 1 98.88 174 ALA A C 1
ATOM 1295 O O . ALA A 1 174 ? -1.732 -8.836 -10.945 1 98.88 174 ALA A O 1
ATOM 1296 N N . ASP A 1 175 ? -1.292 -8.031 -8.945 1 98.75 175 ASP A N 1
ATOM 1297 C CA . ASP A 1 175 ? -0.944 -6.684 -9.375 1 98.75 175 ASP A CA 1
ATOM 1298 C C . ASP A 1 175 ? -0.163 -5.941 -8.297 1 98.75 175 ASP A C 1
ATOM 1300 O O . ASP A 1 175 ? 0.492 -6.566 -7.457 1 98.75 175 ASP A O 1
ATOM 1304 N N . ARG A 1 176 ? -0.133 -4.629 -8.391 1 98.19 176 ARG A N 1
ATOM 1305 C CA . ARG A 1 176 ? 0.688 -3.824 -7.496 1 98.19 176 ARG A CA 1
ATOM 1306 C C . ARG A 1 176 ? 0.203 -3.945 -6.055 1 98.19 176 ARG A C 1
ATOM 1308 O O . ARG A 1 176 ? 0.88 -3.498 -5.125 1 98.19 176 ARG A O 1
ATOM 1315 N N . HIS A 1 177 ? -0.959 -4.562 -5.762 1 98.69 177 HIS A N 1
ATOM 1316 C CA . HIS A 1 177 ? -1.48 -4.734 -4.41 1 98.69 177 HIS A CA 1
ATOM 1317 C C . HIS A 1 177 ? -1.054 -6.074 -3.82 1 98.69 177 HIS A C 1
ATOM 1319 O O . HIS A 1 177 ? -1.274 -6.336 -2.637 1 98.69 177 HIS A O 1
ATOM 1325 N N . GLY A 1 178 ? -0.504 -6.945 -4.625 1 98.62 178 GLY A N 1
ATOM 1326 C CA . GLY A 1 178 ? -0.204 -8.312 -4.242 1 98.62 178 GLY A CA 1
ATOM 1327 C C . GLY A 1 178 ? -0.938 -9.344 -5.082 1 98.62 178 GLY A C 1
ATOM 1328 O O . GLY A 1 178 ? -1.252 -9.094 -6.246 1 98.62 178 GLY A O 1
ATOM 1329 N N . ALA A 1 179 ? -1.09 -10.531 -4.469 1 98.94 179 ALA A N 1
ATOM 1330 C CA . ALA A 1 179 ? -1.638 -11.641 -5.246 1 98.94 179 ALA A CA 1
ATOM 1331 C C . ALA A 1 179 ? -2.678 -12.406 -4.438 1 98.94 179 ALA A C 1
ATOM 1333 O O . ALA A 1 179 ? -2.682 -12.359 -3.205 1 98.94 179 ALA A O 1
ATOM 1334 N N . ILE A 1 180 ? -3.547 -13.062 -5.176 1 98.88 180 ILE A N 1
ATOM 1335 C CA . ILE A 1 180 ? -4.516 -13.984 -4.598 1 98.88 180 ILE A CA 1
ATOM 1336 C C . ILE A 1 180 ? -4.551 -15.273 -5.414 1 98.88 180 ILE A C 1
ATOM 1338 O O . ILE A 1 180 ? -4.172 -15.281 -6.59 1 98.88 180 ILE A O 1
ATOM 1342 N N . VAL A 1 181 ? -4.891 -16.344 -4.77 1 98.94 181 VAL A N 1
ATOM 1343 C CA . VAL A 1 181 ? -5.305 -17.562 -5.445 1 98.94 181 VAL A CA 1
ATOM 1344 C C . VAL A 1 181 ? -6.828 -17.656 -5.477 1 98.94 181 VAL A C 1
ATOM 1346 O O . VAL A 1 181 ? -7.48 -17.594 -4.43 1 98.94 181 VAL A O 1
ATOM 1349 N N . ILE A 1 182 ? -7.371 -17.75 -6.641 1 98.81 182 ILE A N 1
ATOM 1350 C CA . ILE A 1 182 ? -8.82 -17.812 -6.797 1 98.81 182 ILE A CA 1
ATOM 1351 C C . ILE A 1 182 ? -9.289 -19.25 -6.555 1 98.81 182 ILE A C 1
ATOM 1353 O O . ILE A 1 182 ? -8.875 -20.172 -7.258 1 98.81 182 ILE A O 1
ATOM 1357 N N . PRO A 1 183 ? -10.109 -19.406 -5.582 1 98.56 183 PRO A N 1
ATOM 1358 C CA . PRO A 1 183 ? -10.625 -20.75 -5.336 1 98.56 183 PRO A CA 1
ATOM 1359 C C . PRO A 1 183 ? -11.414 -21.312 -6.523 1 98.56 183 PRO A C 1
ATOM 1361 O O . PRO A 1 183 ? -12.242 -20.609 -7.102 1 98.56 183 PRO A O 1
ATOM 1364 N N . PRO A 1 184 ? -11.133 -22.609 -6.82 1 97.88 184 PRO A N 1
ATOM 1365 C CA . PRO A 1 184 ? -11.82 -23.188 -7.973 1 97.88 184 PRO A CA 1
ATOM 1366 C C . PRO A 1 184 ? -13.336 -23.141 -7.84 1 97.88 184 PRO A C 1
ATOM 1368 O O . PRO A 1 184 ? -14.047 -22.984 -8.844 1 97.88 184 PRO A O 1
ATOM 1371 N N . GLU A 1 185 ? -13.938 -23.156 -6.699 1 97.5 185 GLU A N 1
ATOM 1372 C CA . GLU A 1 185 ? -15.383 -23.25 -6.492 1 97.5 185 GLU A CA 1
ATOM 1373 C C . GLU A 1 185 ? -16.078 -21.938 -6.832 1 97.5 185 GLU A C 1
ATOM 1375 O O . GLU A 1 185 ? -17.297 -21.922 -7.059 1 97.5 185 GLU A O 1
ATOM 1380 N N . VAL A 1 186 ? -15.328 -20.891 -6.898 1 98.06 186 VAL A N 1
ATOM 1381 C CA . VAL A 1 186 ? -15.992 -19.609 -7.125 1 98.06 186 VAL A CA 1
ATOM 1382 C C . VAL A 1 186 ? -15.891 -19.219 -8.602 1 98.06 186 VAL A C 1
ATOM 1384 O O . VAL A 1 186 ? -16.562 -18.297 -9.055 1 98.06 186 VAL A O 1
ATOM 1387 N N . ILE A 1 187 ? -15.078 -19.891 -9.344 1 97.81 187 ILE A N 1
ATOM 1388 C CA . ILE A 1 187 ? -14.742 -19.5 -10.711 1 97.81 187 ILE A CA 1
ATOM 1389 C C . ILE A 1 187 ? -16.016 -19.375 -11.547 1 97.81 187 ILE A C 1
ATOM 1391 O O . ILE A 1 187 ? -16.203 -18.391 -12.258 1 97.81 187 ILE A O 1
ATOM 1395 N N . PRO A 1 188 ? -17 -20.281 -11.43 1 97.44 188 PRO A N 1
ATOM 1396 C CA . PRO A 1 188 ? -18.203 -20.172 -12.25 1 97.44 188 PRO A CA 1
ATOM 1397 C C . PRO A 1 188 ? -19.031 -18.922 -11.922 1 97.44 188 PRO A C 1
ATOM 1399 O O . PRO A 1 188 ? -19.734 -18.406 -12.789 1 97.44 188 PRO A O 1
ATOM 1402 N N . ASP A 1 189 ? -18.906 -18.422 -10.711 1 97.62 189 ASP A N 1
ATOM 1403 C CA . ASP A 1 189 ? -19.75 -17.328 -10.258 1 97.62 189 ASP A CA 1
ATOM 1404 C C . ASP A 1 189 ? -18.969 -16.016 -10.164 1 97.62 189 ASP A C 1
ATOM 1406 O O . ASP A 1 189 ? -19.516 -14.977 -9.812 1 97.62 189 ASP A O 1
ATOM 1410 N N . LEU A 1 190 ? -17.703 -16.047 -10.5 1 98.25 190 LEU A N 1
ATOM 1411 C CA . LEU A 1 190 ? -16.812 -14.938 -10.211 1 98.25 190 LEU A CA 1
ATOM 1412 C C . LEU A 1 190 ? -17.172 -13.719 -11.062 1 98.25 190 LEU A C 1
ATOM 1414 O O . LEU A 1 190 ? -17.188 -12.594 -10.562 1 98.25 190 LEU A O 1
ATOM 1418 N N . GLU A 1 191 ? -17.422 -13.93 -12.32 1 98.06 191 GLU A N 1
ATOM 1419 C CA . GLU A 1 191 ? -17.781 -12.836 -13.219 1 98.06 191 GLU A CA 1
ATOM 1420 C C . GLU A 1 191 ? -19.016 -12.094 -12.703 1 98.06 191 GLU A C 1
ATOM 1422 O O . GLU A 1 191 ? -18.984 -10.867 -12.586 1 98.06 191 GLU A O 1
ATOM 1427 N N . SER A 1 192 ? -20.047 -12.781 -12.391 1 97.69 192 SER A N 1
ATOM 1428 C CA . SER A 1 192 ? -21.281 -12.172 -11.875 1 97.69 192 SER A CA 1
ATOM 1429 C C . SER A 1 192 ? -21.031 -11.5 -10.531 1 97.69 192 SER A C 1
ATOM 1431 O O . SER A 1 192 ? -21.625 -10.461 -10.234 1 97.69 192 SER A O 1
ATOM 1433 N N . ALA A 1 193 ? -20.203 -12.133 -9.727 1 97.62 193 ALA A N 1
ATOM 1434 C CA . ALA A 1 193 ? -19.875 -11.57 -8.422 1 97.62 193 ALA A CA 1
ATOM 1435 C C . ALA A 1 193 ? -19.188 -10.219 -8.562 1 97.62 193 ALA A C 1
ATOM 1437 O O . ALA A 1 193 ? -19.453 -9.289 -7.793 1 97.62 193 ALA A O 1
ATOM 1438 N N . ILE A 1 194 ? -18.266 -10.094 -9.5 1 97.69 194 ILE A N 1
ATOM 1439 C CA . ILE A 1 194 ? -17.562 -8.844 -9.727 1 97.69 194 ILE A CA 1
ATOM 1440 C C . ILE A 1 194 ? -18.547 -7.75 -10.133 1 97.69 194 ILE A C 1
ATOM 1442 O O . ILE A 1 194 ? -18.531 -6.648 -9.586 1 97.69 194 ILE A O 1
ATOM 1446 N N . TYR A 1 195 ? -19.422 -8.039 -11.062 1 96.62 195 TYR A N 1
ATOM 1447 C CA . TYR A 1 195 ? -20.391 -7.062 -11.523 1 96.62 195 TYR A CA 1
ATOM 1448 C C . TYR A 1 195 ? -21.328 -6.656 -10.391 1 96.62 195 TYR A C 1
ATOM 1450 O O . TYR A 1 195 ? -21.625 -5.469 -10.219 1 96.62 195 TYR A O 1
ATOM 1458 N N . LYS A 1 196 ? -21.75 -7.613 -9.648 1 94.56 196 LYS A N 1
ATOM 1459 C CA . LYS A 1 196 ? -22.625 -7.336 -8.508 1 94.56 196 LYS A CA 1
ATOM 1460 C C . LYS A 1 196 ? -21.953 -6.402 -7.508 1 94.56 196 LYS A C 1
ATOM 1462 O O . LYS A 1 196 ? -22.562 -5.453 -7.023 1 94.56 196 LYS A O 1
ATOM 1467 N N . MET A 1 197 ? -20.797 -6.703 -7.215 1 92.69 197 MET A N 1
ATOM 1468 C CA . MET A 1 197 ? -20.016 -5.895 -6.281 1 92.69 197 MET A CA 1
ATOM 1469 C C . MET A 1 197 ? -19.875 -4.461 -6.785 1 92.69 197 MET A C 1
ATOM 1471 O O . MET A 1 197 ? -20.094 -3.512 -6.027 1 92.69 197 MET A O 1
ATOM 1475 N N . GLN A 1 198 ? -19.516 -4.27 -8.031 1 92.94 198 GLN A N 1
ATOM 1476 C CA . GLN A 1 198 ? -19.344 -2.945 -8.625 1 92.94 198 GLN A CA 1
ATOM 1477 C C . GLN A 1 198 ? -20.641 -2.152 -8.594 1 92.94 198 GLN A C 1
ATOM 1479 O O . GLN A 1 198 ? -20.641 -0.957 -8.289 1 92.94 198 GLN A O 1
ATOM 1484 N N . GLU A 1 199 ? -21.688 -2.842 -8.797 1 92.75 199 GLU A N 1
ATOM 1485 C CA . GLU A 1 199 ? -23 -2.203 -8.758 1 92.75 199 GLU A CA 1
ATOM 1486 C C . GLU A 1 199 ? -23.359 -1.766 -7.34 1 92.75 199 GLU A C 1
ATOM 1488 O O . GLU A 1 199 ? -23.844 -0.655 -7.137 1 92.75 199 GLU A O 1
ATOM 1493 N N . THR A 1 200 ? -23.094 -2.594 -6.398 1 92.19 200 THR A N 1
ATOM 1494 C CA . THR A 1 200 ? -23.422 -2.314 -5.004 1 92.19 200 THR A CA 1
ATOM 1495 C C . THR A 1 200 ? -22.578 -1.151 -4.477 1 92.19 200 THR A C 1
ATOM 1497 O O . THR A 1 200 ? -23.078 -0.305 -3.734 1 92.19 200 THR A O 1
ATOM 1500 N N . GLU A 1 201 ? -21.344 -1.125 -4.883 1 92.88 201 GLU A N 1
ATOM 1501 C CA . GLU A 1 201 ? -20.469 -0.05 -4.434 1 92.88 201 GLU A CA 1
ATOM 1502 C C . GLU A 1 201 ? -20.938 1.303 -4.961 1 92.88 201 GLU A C 1
ATOM 1504 O O . GLU A 1 201 ? -20.781 2.326 -4.293 1 92.88 201 GLU A O 1
ATOM 1509 N N . ARG A 1 202 ? -21.531 1.351 -6.09 1 93.94 202 ARG A N 1
ATOM 1510 C CA . ARG A 1 202 ? -22.016 2.59 -6.691 1 93.94 202 ARG A CA 1
ATOM 1511 C C . ARG A 1 202 ? -23.062 3.248 -5.816 1 93.94 202 ARG A C 1
ATOM 1513 O O . ARG A 1 202 ? -23.219 4.473 -5.832 1 93.94 202 ARG A O 1
ATOM 1520 N N . LEU A 1 203 ? -23.719 2.471 -5.004 1 94.06 203 LEU A N 1
ATOM 1521 C CA . LEU A 1 203 ? -24.766 2.973 -4.125 1 94.06 203 LEU A CA 1
ATOM 1522 C C . LEU A 1 203 ? -24.203 3.924 -3.08 1 94.06 203 LEU A C 1
ATOM 1524 O O . LEU A 1 203 ? -24.891 4.828 -2.613 1 94.06 203 LEU A O 1
ATOM 1528 N N . VAL A 1 204 ? -22.953 3.777 -2.75 1 94.69 204 VAL A N 1
ATOM 1529 C CA . VAL A 1 204 ? -22.312 4.652 -1.778 1 94.69 204 VAL A CA 1
ATOM 1530 C C . VAL A 1 204 ? -21.422 5.656 -2.502 1 94.69 204 VAL A C 1
ATOM 1532 O O . VAL A 1 204 ? -21.359 6.832 -2.133 1 94.69 204 VAL A O 1
ATOM 1535 N N . LEU A 1 205 ? -20.75 5.242 -3.568 1 96.12 205 LEU A N 1
ATOM 1536 C CA . LEU A 1 205 ? -19.766 6.059 -4.27 1 96.12 205 LEU A CA 1
ATOM 1537 C C . LEU A 1 205 ? -20.438 7.254 -4.941 1 96.12 205 LEU A C 1
ATOM 1539 O O . LEU A 1 205 ? -19.938 8.375 -4.863 1 96.12 205 LEU A O 1
ATOM 1543 N N . ASP A 1 206 ? -21.531 7.012 -5.582 1 95.56 206 ASP A N 1
ATOM 1544 C CA . ASP A 1 206 ? -22.188 8.078 -6.336 1 95.56 206 ASP A CA 1
ATOM 1545 C C . ASP A 1 206 ? -22.625 9.211 -5.414 1 95.56 206 ASP A C 1
ATOM 1547 O O . ASP A 1 206 ? -22.25 10.367 -5.617 1 95.56 206 ASP A O 1
ATOM 1551 N N . PRO A 1 207 ? -23.359 8.906 -4.324 1 95.81 207 PRO A N 1
ATOM 1552 C CA . PRO A 1 207 ? -23.719 9.984 -3.393 1 95.81 207 PRO A CA 1
ATOM 1553 C C . PRO A 1 207 ? -22.484 10.656 -2.779 1 95.81 207 PRO A C 1
ATOM 1555 O O . PRO A 1 207 ? -22.484 11.875 -2.584 1 95.81 207 PRO A O 1
ATOM 1558 N N . ALA A 1 208 ? -21.469 9.922 -2.441 1 95.81 208 ALA A N 1
ATOM 1559 C CA . ALA A 1 208 ? -20.281 10.453 -1.774 1 95.81 208 ALA A CA 1
ATOM 1560 C C . ALA A 1 208 ? -19.562 11.453 -2.664 1 95.81 208 ALA A C 1
ATOM 1562 O O . ALA A 1 208 ? -18.812 12.305 -2.17 1 95.81 208 ALA A O 1
ATOM 1563 N N . ARG A 1 209 ? -19.75 11.383 -3.977 1 95.81 209 ARG A N 1
ATOM 1564 C CA . ARG A 1 209 ? -19.062 12.242 -4.941 1 95.81 209 ARG A CA 1
ATOM 1565 C C . ARG A 1 209 ? -19.875 13.508 -5.207 1 95.81 209 ARG A C 1
ATOM 1567 O O . ARG A 1 209 ? -19.391 14.43 -5.863 1 95.81 209 ARG A O 1
ATOM 1574 N N . GLU A 1 210 ? -21.062 13.555 -4.742 1 95.38 210 GLU A N 1
ATOM 1575 C CA . GLU A 1 210 ? -21.938 14.703 -4.992 1 95.38 210 GLU A CA 1
ATOM 1576 C C . GLU A 1 210 ? -21.625 15.852 -4.035 1 95.38 210 GLU A C 1
ATOM 1578 O O . GLU A 1 210 ? -21.344 15.625 -2.857 1 95.38 210 GLU A O 1
ATOM 1583 N N . PRO A 1 211 ? -21.781 17.062 -4.574 1 93.44 211 PRO A N 1
ATOM 1584 C CA . PRO A 1 211 ? -21.656 18.203 -3.664 1 93.44 211 PRO A CA 1
ATOM 1585 C C . PRO A 1 211 ? -22.688 18.172 -2.533 1 93.44 211 PRO A C 1
ATOM 1587 O O . PRO A 1 211 ? -23.828 17.75 -2.742 1 93.44 211 PRO A O 1
ATOM 1590 N N . GLY A 1 212 ? -22.312 18.578 -1.412 1 92.44 212 GLY A N 1
ATOM 1591 C CA . GLY A 1 212 ? -23.219 18.641 -0.281 1 92.44 212 GLY A CA 1
ATOM 1592 C C . GLY A 1 212 ? -23.297 17.344 0.493 1 92.44 212 GLY A C 1
ATOM 1593 O O . GLY A 1 212 ? -24.141 17.188 1.379 1 92.44 212 GLY A O 1
ATOM 1594 N N . PHE A 1 213 ? -22.547 16.391 0.082 1 95.06 213 PHE A N 1
ATOM 1595 C CA . PHE A 1 213 ? -22.484 15.125 0.811 1 95.06 213 PHE A CA 1
ATOM 1596 C C . PHE A 1 213 ? -22.203 15.367 2.289 1 95.06 213 PHE A C 1
ATOM 1598 O O . PHE A 1 213 ? -21.281 16.109 2.637 1 95.06 213 PHE A O 1
ATOM 160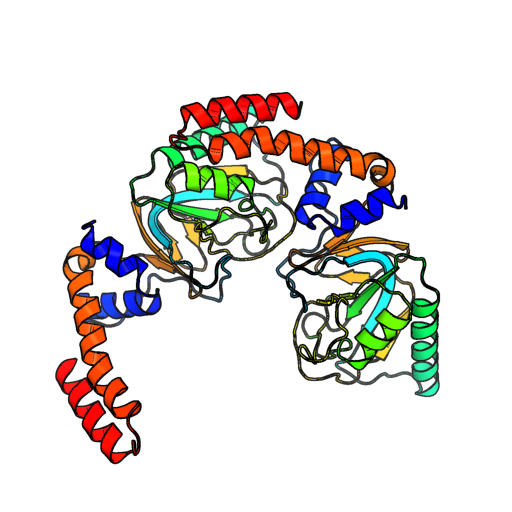5 N N . ASP A 1 214 ? -23.078 14.867 3.111 1 95.62 214 ASP A N 1
ATOM 1606 C CA . ASP A 1 214 ? -22.938 14.961 4.562 1 95.62 214 ASP A CA 1
ATOM 1607 C C . ASP A 1 214 ? -23.328 13.648 5.238 1 95.62 214 ASP A C 1
ATOM 1609 O O . ASP A 1 214 ? -23.5 12.625 4.57 1 95.62 214 ASP A O 1
ATOM 1613 N N . PHE A 1 215 ? -23.375 13.711 6.543 1 96.88 215 PHE A N 1
ATOM 1614 C CA . PHE A 1 215 ? -23.625 12.469 7.273 1 96.88 215 PHE A CA 1
ATOM 1615 C C . PHE A 1 215 ? -25.016 11.93 6.957 1 96.88 215 PHE A C 1
ATOM 1617 O O . PHE A 1 215 ? -25.203 10.711 6.848 1 96.88 215 PHE A O 1
ATOM 1624 N N . ALA A 1 216 ? -26 12.773 6.91 1 96.56 216 ALA A N 1
ATOM 1625 C CA . ALA A 1 216 ? -27.359 12.328 6.594 1 96.56 216 ALA A CA 1
ATOM 1626 C C . ALA A 1 216 ? -27.406 11.641 5.234 1 96.56 216 ALA A C 1
ATOM 1628 O O . ALA A 1 216 ? -28.031 10.594 5.082 1 96.56 216 ALA A O 1
ATOM 1629 N N . ALA A 1 217 ? -26.781 12.258 4.227 1 95.56 217 ALA A N 1
ATOM 1630 C CA . ALA A 1 217 ? -26.688 11.664 2.898 1 95.56 217 ALA A CA 1
ATOM 1631 C C . ALA A 1 217 ? -25.953 10.328 2.947 1 95.56 217 ALA A C 1
ATOM 1633 O O . ALA A 1 217 ? -26.344 9.367 2.27 1 95.56 217 ALA A O 1
ATOM 1634 N N . PHE A 1 218 ? -24.922 10.266 3.723 1 97.25 218 PHE A N 1
ATOM 1635 C CA . PHE A 1 218 ? -24.172 9.031 3.904 1 97.25 218 PHE A CA 1
ATOM 1636 C C . PHE A 1 218 ? -25.047 7.938 4.492 1 97.25 218 PHE A C 1
ATOM 1638 O O . PHE A 1 218 ? -25.062 6.809 3.994 1 97.25 218 PHE A O 1
ATOM 1645 N N . GLU A 1 219 ? -25.703 8.25 5.535 1 95.56 219 GLU A N 1
ATOM 1646 C CA . GLU A 1 219 ? -26.547 7.273 6.199 1 95.56 219 GLU A CA 1
ATOM 1647 C C . GLU A 1 219 ? -27.578 6.684 5.234 1 95.56 219 GLU A C 1
ATOM 1649 O O . GLU A 1 219 ? -27.828 5.477 5.242 1 95.56 219 GLU A O 1
ATOM 1654 N N . ALA A 1 220 ? -28.172 7.52 4.477 1 94.81 220 ALA A N 1
ATOM 1655 C CA . ALA A 1 220 ? -29.156 7.066 3.496 1 94.81 220 ALA A CA 1
ATOM 1656 C C . ALA A 1 220 ? -28.516 6.141 2.467 1 94.81 220 ALA A C 1
ATOM 1658 O O . ALA A 1 220 ? -29.062 5.086 2.145 1 94.81 220 ALA A O 1
ATOM 1659 N N . ALA A 1 221 ? -27.359 6.531 1.979 1 94.25 221 ALA A N 1
ATOM 1660 C CA . ALA A 1 221 ? -26.641 5.734 0.991 1 94.25 221 ALA A CA 1
ATOM 1661 C C . ALA A 1 221 ? -26.203 4.402 1.584 1 94.25 221 ALA A C 1
ATOM 1663 O O . ALA A 1 221 ? -26.281 3.361 0.926 1 94.25 221 ALA A O 1
ATOM 1664 N N . TRP A 1 222 ? -25.719 4.477 2.777 1 92.62 222 TRP A N 1
ATOM 1665 C CA . TRP A 1 222 ? -25.219 3.291 3.469 1 92.62 222 TRP A CA 1
ATOM 1666 C C . TRP A 1 222 ? -26.344 2.295 3.723 1 92.62 222 TRP A C 1
ATOM 1668 O O . TRP A 1 222 ? -26.141 1.082 3.607 1 92.62 222 TRP A O 1
ATOM 1678 N N . ASP A 1 223 ? -27.484 2.779 4.098 1 91.56 223 ASP A N 1
ATOM 1679 C CA . ASP A 1 223 ? -28.656 1.932 4.293 1 91.56 223 ASP A CA 1
ATOM 1680 C C . ASP A 1 223 ? -29 1.182 3.012 1 91.56 223 ASP A C 1
ATOM 1682 O O . ASP A 1 223 ? -29.297 -0.014 3.049 1 91.56 223 ASP A O 1
ATOM 1686 N N . ALA A 1 224 ? -28.922 1.866 1.93 1 89.06 224 ALA A N 1
ATOM 1687 C CA . ALA A 1 224 ? -29.188 1.249 0.633 1 89.06 224 ALA A CA 1
ATOM 1688 C C . ALA A 1 224 ? -28.141 0.184 0.306 1 89.06 224 ALA A C 1
ATOM 1690 O O . ALA A 1 224 ? -28.484 -0.884 -0.212 1 89.06 224 ALA A O 1
ATOM 1691 N N . PHE A 1 225 ? -26.938 0.433 0.612 1 89.12 225 PHE A N 1
ATOM 1692 C CA . PHE A 1 225 ? -25.797 -0.467 0.403 1 89.12 225 PHE A CA 1
ATOM 1693 C C . PHE A 1 225 ? -25.984 -1.751 1.205 1 89.12 225 PHE A C 1
ATOM 1695 O O . PHE A 1 225 ? -25.844 -2.85 0.665 1 89.12 225 PHE A O 1
ATOM 1702 N N . GLU A 1 226 ? -26.312 -1.577 2.422 1 84.94 226 GLU A N 1
ATOM 1703 C CA . GLU A 1 226 ? -26.5 -2.73 3.297 1 84.94 226 GLU A CA 1
ATOM 1704 C C . GLU A 1 226 ? -27.672 -3.59 2.838 1 84.94 226 GLU A C 1
ATOM 1706 O O . GLU A 1 226 ? -27.609 -4.82 2.891 1 84.94 226 GLU A O 1
ATOM 1711 N N . LYS A 1 227 ? -28.719 -3.008 2.404 1 84.75 227 LYS A N 1
ATOM 1712 C CA . LYS A 1 227 ? -29.891 -3.73 1.921 1 84.75 227 LYS A CA 1
ATOM 1713 C C . LYS A 1 227 ? -29.562 -4.512 0.652 1 84.75 227 LYS A C 1
ATOM 1715 O O . LYS A 1 227 ? -30.141 -5.582 0.417 1 84.75 227 LYS A O 1
ATOM 1720 N N . ALA A 1 228 ? -28.609 -4.008 -0.092 1 80.06 228 ALA A N 1
ATOM 1721 C CA . ALA A 1 228 ? -28.25 -4.645 -1.358 1 80.06 228 ALA A CA 1
ATOM 1722 C C . ALA A 1 228 ? -27.328 -5.832 -1.133 1 80.06 228 ALA A C 1
ATOM 1724 O O . ALA A 1 228 ? -27.234 -6.727 -1.979 1 80.06 228 ALA A O 1
ATOM 1725 N N . ARG A 1 229 ? -26.625 -5.852 -0.067 1 72.12 229 ARG A N 1
ATOM 1726 C CA . ARG A 1 229 ? -25.656 -6.914 0.21 1 72.12 229 ARG A CA 1
ATOM 1727 C C . ARG A 1 229 ? -26.344 -8.109 0.863 1 72.12 229 ARG A C 1
ATOM 1729 O O . ARG A 1 229 ? -25.797 -9.211 0.882 1 72.12 229 ARG A O 1
ATOM 1736 N N . THR A 1 230 ? -27.531 -7.871 1.575 1 60.75 230 THR A N 1
ATOM 1737 C CA . THR A 1 230 ? -28.297 -8.93 2.223 1 60.75 230 THR A CA 1
ATOM 1738 C C . THR A 1 230 ? -29.266 -9.578 1.233 1 60.75 230 THR A C 1
ATOM 1740 O O . THR A 1 230 ? -29.859 -8.898 0.399 1 60.75 230 THR A O 1
ATOM 1743 N N . MET B 1 1 ? -6.91 27.891 12.953 1 88.31 1 MET B N 1
ATOM 1744 C CA . MET B 1 1 ? -5.703 28.141 12.18 1 88.31 1 MET B CA 1
ATOM 1745 C C . MET B 1 1 ? -5.953 29.219 11.133 1 88.31 1 MET B C 1
ATOM 1747 O O . MET B 1 1 ? -6.973 29.203 10.438 1 88.31 1 MET B O 1
ATOM 1751 N N . GLN B 1 2 ? -5.02 30.188 11.117 1 93.31 2 GLN B N 1
ATOM 1752 C CA . GLN B 1 2 ? -5.137 31.234 10.109 1 93.31 2 GLN B CA 1
ATOM 1753 C C . GLN B 1 2 ? -5.062 30.641 8.695 1 93.31 2 GLN B C 1
ATOM 1755 O O . GLN B 1 2 ? -4.285 29.719 8.438 1 93.31 2 GLN B O 1
ATOM 1760 N N . ALA B 1 3 ? -5.852 31.234 7.801 1 95.75 3 ALA B N 1
ATOM 1761 C CA . ALA B 1 3 ? -5.926 30.766 6.422 1 95.75 3 ALA B CA 1
ATOM 1762 C C . ALA B 1 3 ? -4.562 30.828 5.738 1 95.75 3 ALA B C 1
ATOM 1764 O O . ALA B 1 3 ? -4.211 29.953 4.949 1 95.75 3 ALA B O 1
ATOM 1765 N N . SER B 1 4 ? -3.9 31.875 6.039 1 96.88 4 SER B N 1
ATOM 1766 C CA . SER B 1 4 ? -2.59 32.062 5.422 1 96.88 4 SER B CA 1
ATOM 1767 C C . SER B 1 4 ? -1.622 30.953 5.855 1 96.88 4 SER B C 1
ATOM 1769 O O . SER B 1 4 ? -0.841 30.453 5.043 1 96.88 4 SER B O 1
ATOM 1771 N N . LEU B 1 5 ? -1.644 30.594 7.074 1 97.62 5 LEU B N 1
ATOM 1772 C CA . LEU B 1 5 ? -0.799 29.516 7.574 1 97.62 5 LEU B CA 1
ATOM 1773 C C . LEU B 1 5 ? -1.182 28.188 6.934 1 97.62 5 LEU B C 1
ATOM 1775 O O . LEU B 1 5 ? -0.311 27.422 6.527 1 97.62 5 LEU B O 1
ATOM 1779 N N . HIS B 1 6 ? -2.482 27.938 6.863 1 98.06 6 HIS B N 1
ATOM 1780 C CA . HIS B 1 6 ? -2.945 26.703 6.234 1 98.06 6 HIS B CA 1
ATOM 1781 C C . HIS B 1 6 ? -2.453 26.594 4.797 1 98.06 6 HIS B C 1
ATOM 1783 O O . HIS B 1 6 ? -1.963 25.547 4.375 1 98.06 6 HIS B O 1
ATOM 1789 N N . LYS B 1 7 ? -2.586 27.672 4.066 1 97.88 7 LYS B N 1
ATOM 1790 C CA . LYS B 1 7 ? -2.123 27.703 2.682 1 97.88 7 LYS B CA 1
ATOM 1791 C C . LYS B 1 7 ? -0.627 27.422 2.594 1 97.88 7 LYS B C 1
ATOM 1793 O O . LYS B 1 7 ? -0.185 26.656 1.737 1 97.88 7 LYS B O 1
ATOM 1798 N N . LEU B 1 8 ? 0.1 28.016 3.418 1 98.25 8 LEU B N 1
ATOM 1799 C CA . LEU B 1 8 ? 1.545 27.812 3.43 1 98.25 8 LEU B CA 1
ATOM 1800 C C . LEU B 1 8 ? 1.887 26.375 3.77 1 98.25 8 LEU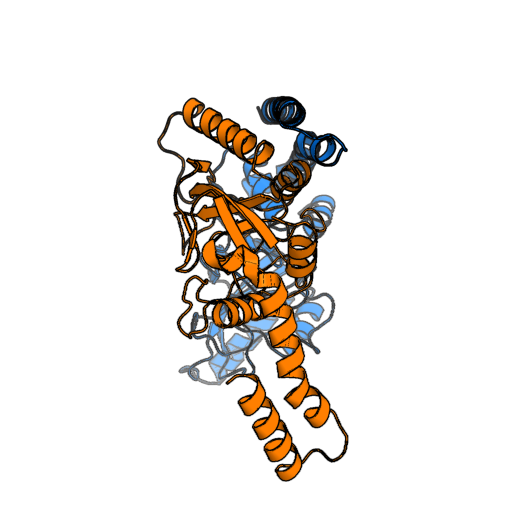 B C 1
ATOM 1802 O O . LEU B 1 8 ? 2.709 25.75 3.094 1 98.25 8 LEU B O 1
ATOM 1806 N N . LEU B 1 9 ? 1.236 25.812 4.754 1 98.56 9 LEU B N 1
ATOM 1807 C CA . LEU B 1 9 ? 1.511 24.453 5.199 1 98.56 9 LEU B CA 1
ATOM 1808 C C . LEU B 1 9 ? 1.202 23.453 4.094 1 98.56 9 LEU B C 1
ATOM 1810 O O . LEU B 1 9 ? 1.873 22.422 3.98 1 98.56 9 LEU B O 1
ATOM 1814 N N . THR B 1 10 ? 0.267 23.719 3.295 1 98.25 10 THR B N 1
ATOM 1815 C CA . THR B 1 10 ? -0.077 22.812 2.207 1 98.25 10 THR B CA 1
ATOM 1816 C C . THR B 1 10 ? 0.893 22.969 1.04 1 98.25 10 THR B C 1
ATOM 1818 O O . THR B 1 10 ? 0.878 22.172 0.1 1 98.25 10 THR B O 1
ATOM 1821 N N . SER B 1 11 ? 1.75 23.969 1.084 1 97.88 11 SER B N 1
ATOM 1822 C CA . SER B 1 11 ? 2.648 24.266 -0.027 1 97.88 11 SER B CA 1
ATOM 1823 C C . SER B 1 11 ? 4.074 23.812 0.278 1 97.88 11 SER B C 1
ATOM 1825 O O . SER B 1 11 ? 4.941 23.844 -0.596 1 97.88 11 SER B O 1
ATOM 1827 N N . VAL B 1 12 ? 4.379 23.422 1.469 1 97.94 12 VAL B N 1
ATOM 1828 C CA . VAL B 1 12 ? 5.719 22.984 1.854 1 97.94 12 VAL B CA 1
ATOM 1829 C C . VAL B 1 12 ? 5.684 21.531 2.297 1 97.94 12 VAL B C 1
ATOM 1831 O O . VAL B 1 12 ? 4.609 20.969 2.523 1 97.94 12 VAL B O 1
ATOM 1834 N N . ASP B 1 13 ? 6.902 20.922 2.393 1 97.94 13 ASP B N 1
ATOM 1835 C CA . ASP B 1 13 ? 6.957 19.516 2.77 1 97.94 13 ASP B CA 1
ATOM 1836 C C . ASP B 1 13 ? 7.16 19.359 4.273 1 97.94 13 ASP B C 1
ATOM 1838 O O . ASP B 1 13 ? 7.418 20.328 4.977 1 97.94 13 ASP B O 1
ATOM 1842 N N . THR B 1 14 ? 6.977 18.156 4.758 1 98.62 14 THR B N 1
ATOM 1843 C CA . THR B 1 14 ? 7.031 17.859 6.184 1 98.62 14 THR B CA 1
ATOM 1844 C C . THR B 1 14 ? 8.398 18.203 6.758 1 98.62 14 THR B C 1
ATOM 1846 O O . THR B 1 14 ? 8.5 18.734 7.863 1 98.62 14 THR B O 1
ATOM 1849 N N . PRO B 1 15 ? 9.539 17.969 6.059 1 97.81 15 PRO B N 1
ATOM 1850 C CA . PRO B 1 15 ? 10.844 18.375 6.582 1 97.81 15 PRO B CA 1
ATOM 1851 C C . PRO B 1 15 ? 10.945 19.875 6.809 1 97.81 15 PRO B C 1
ATOM 1853 O O . PRO B 1 15 ? 11.547 20.312 7.789 1 97.81 15 PRO B O 1
ATOM 1856 N N . THR B 1 16 ? 10.391 20.609 5.863 1 97 16 THR B N 1
ATOM 1857 C CA . THR B 1 16 ? 10.391 22.062 6.027 1 97 16 THR B CA 1
ATOM 1858 C C . THR B 1 16 ? 9.672 22.453 7.316 1 97 16 THR B C 1
ATOM 1860 O O . THR B 1 16 ? 10.18 23.281 8.086 1 97 16 THR B O 1
ATOM 1863 N N . VAL B 1 17 ? 8.547 21.875 7.609 1 98.44 17 VAL B N 1
ATOM 1864 C CA . VAL B 1 17 ? 7.781 22.188 8.812 1 98.44 17 VAL B CA 1
ATOM 1865 C C . VAL B 1 17 ? 8.555 21.734 10.047 1 98.44 17 VAL B C 1
ATOM 1867 O O . VAL B 1 17 ? 8.609 22.453 11.055 1 98.44 17 VAL B O 1
ATOM 1870 N N . CYS B 1 18 ? 9.156 20.578 9.977 1 96.94 18 CYS B N 1
ATOM 1871 C CA . CYS B 1 18 ? 9.977 20.031 11.062 1 96.94 18 CYS B CA 1
ATOM 1872 C C . CYS B 1 18 ? 11.078 21.016 11.445 1 96.94 18 CYS B C 1
ATOM 1874 O O . CYS B 1 18 ? 11.227 21.359 12.625 1 96.94 18 CYS B O 1
ATOM 1876 N N . ASN B 1 19 ? 11.805 21.5 10.492 1 95.06 19 ASN B N 1
ATOM 1877 C CA . ASN B 1 19 ? 12.875 22.469 10.719 1 95.06 19 ASN B CA 1
ATOM 1878 C C . ASN B 1 19 ? 12.336 23.781 11.281 1 95.06 19 ASN B C 1
ATOM 1880 O O . ASN B 1 19 ? 12.938 24.375 12.18 1 95.06 19 ASN B O 1
ATOM 1884 N N . ALA B 1 20 ? 11.234 24.25 10.758 1 97.06 20 ALA B N 1
ATOM 1885 C CA . ALA B 1 20 ? 10.641 25.516 11.18 1 97.06 20 ALA B CA 1
ATOM 1886 C C . ALA B 1 20 ? 10.211 25.469 12.641 1 97.06 20 ALA B C 1
ATOM 1888 O O . ALA B 1 20 ? 10.281 26.484 13.344 1 97.06 20 ALA B O 1
ATOM 1889 N N . ILE B 1 21 ? 9.766 24.344 13.102 1 97.69 21 ILE B N 1
ATOM 1890 C CA . ILE B 1 21 ? 9.375 24.172 14.5 1 97.69 21 ILE B CA 1
ATOM 1891 C C . ILE B 1 21 ? 10.562 24.469 15.406 1 97.69 21 ILE B C 1
ATOM 1893 O O . ILE B 1 21 ? 10.43 25.203 16.406 1 97.69 21 ILE B O 1
ATOM 1897 N N . GLU B 1 22 ? 11.695 24.031 15.047 1 94.81 22 GLU B N 1
ATOM 1898 C CA . GLU B 1 22 ? 12.883 24.266 15.859 1 94.81 22 GLU B CA 1
ATOM 1899 C C . GLU B 1 22 ? 13.281 25.734 15.828 1 94.81 22 GLU B C 1
ATOM 1901 O O . GLU B 1 22 ? 13.75 26.281 16.844 1 94.81 22 GLU B O 1
ATOM 1906 N N . VAL B 1 23 ? 13.125 26.328 14.672 1 93.19 23 VAL B N 1
ATOM 1907 C CA . VAL B 1 23 ? 13.375 27.766 14.57 1 93.19 23 VAL B CA 1
ATOM 1908 C C . VAL B 1 23 ? 12.445 28.516 15.516 1 93.19 23 VAL B C 1
ATOM 1910 O O . VAL B 1 23 ? 12.891 29.391 16.266 1 93.19 23 VAL B O 1
ATOM 1913 N N . ALA B 1 24 ? 11.211 28.156 15.516 1 95.81 24 ALA B N 1
ATOM 1914 C CA . ALA B 1 24 ? 10.219 28.828 16.359 1 95.81 24 ALA B CA 1
ATOM 1915 C C . ALA B 1 24 ? 10.508 28.578 17.844 1 95.81 24 ALA B C 1
ATOM 1917 O O . ALA B 1 24 ? 10.305 29.453 18.672 1 95.81 24 ALA B O 1
ATOM 1918 N N . GLN B 1 25 ? 10.977 27.391 18.141 1 95.44 25 GLN B N 1
ATOM 1919 C CA . GLN B 1 25 ? 11.273 27.031 19.516 1 95.44 25 GLN B CA 1
ATOM 1920 C C . GLN B 1 25 ? 12.602 27.641 19.969 1 95.44 25 GLN B C 1
ATOM 1922 O O . GLN B 1 25 ? 12.852 27.781 21.172 1 95.44 25 GLN B O 1
ATOM 1927 N N . GLY B 1 26 ? 13.438 27.859 19.047 1 92.44 26 GLY B N 1
ATOM 1928 C CA . GLY B 1 26 ? 14.742 28.422 19.359 1 92.44 26 GLY B CA 1
ATOM 1929 C C . GLY B 1 26 ? 15.734 27.375 19.859 1 92.44 26 GLY B C 1
ATOM 1930 O O . GLY B 1 26 ? 16.688 27.719 20.562 1 92.44 26 GLY B O 1
ATOM 1931 N N . LYS B 1 27 ? 15.422 26.094 19.672 1 91 27 LYS B N 1
ATOM 1932 C CA . LYS B 1 27 ? 16.297 25.016 20.109 1 91 27 LYS B CA 1
ATOM 1933 C C . LYS B 1 27 ? 16.094 23.75 19.266 1 91 27 LYS B C 1
ATOM 1935 O O . LYS B 1 27 ? 15.047 23.594 18.625 1 91 27 LYS B O 1
ATOM 1940 N N . ARG B 1 28 ? 17.141 22.922 19.297 1 90.12 28 ARG B N 1
ATOM 1941 C CA . ARG B 1 28 ? 17.031 21.609 18.672 1 90.12 28 ARG B CA 1
ATOM 1942 C C . ARG B 1 28 ? 16.359 20.609 19.594 1 90.12 28 ARG B C 1
ATOM 1944 O O . ARG B 1 28 ? 16.219 20.875 20.797 1 90.12 28 ARG B O 1
ATOM 1951 N N . GLY B 1 29 ? 15.758 19.547 18.953 1 93.56 29 GLY B N 1
ATOM 1952 C CA . GLY B 1 29 ? 15.266 18.484 19.812 1 93.56 29 GLY B CA 1
ATOM 1953 C C . GLY B 1 29 ? 13.82 18.109 19.547 1 93.56 29 GLY B C 1
ATOM 1954 O O . GLY B 1 29 ? 13.258 17.25 20.219 1 93.56 29 GLY B O 1
ATOM 1955 N N . PHE B 1 30 ? 13.289 18.75 18.641 1 95.56 30 PHE B N 1
ATOM 1956 C CA . PHE B 1 30 ? 11.938 18.328 18.266 1 95.56 30 PHE B CA 1
ATOM 1957 C C . PHE B 1 30 ? 11.898 16.844 17.938 1 95.56 30 PHE B C 1
ATOM 1959 O O . PHE B 1 30 ? 12.758 16.328 17.219 1 95.56 30 PHE B O 1
ATOM 1966 N N . ASN B 1 31 ? 10.891 16.141 18.469 1 97.06 31 ASN B N 1
ATOM 1967 C CA . ASN B 1 31 ? 10.953 14.68 18.391 1 97.06 31 ASN B CA 1
ATOM 1968 C C . ASN B 1 31 ? 9.57 14.078 18.125 1 97.06 31 ASN B C 1
ATOM 1970 O O . ASN B 1 31 ? 9.367 12.875 18.297 1 97.06 31 ASN B O 1
ATOM 1974 N N . ASP B 1 32 ? 8.562 14.844 17.797 1 98.25 32 ASP B N 1
ATOM 1975 C CA . ASP B 1 32 ? 7.219 14.352 17.516 1 98.25 32 ASP B CA 1
ATOM 1976 C C . ASP B 1 32 ? 7.012 14.109 16.031 1 98.25 32 ASP B C 1
ATOM 1978 O O . ASP B 1 32 ? 6.25 14.828 15.375 1 98.25 32 ASP B O 1
ATOM 1982 N N . PHE B 1 33 ? 7.664 13.086 15.531 1 98.62 33 PHE B N 1
ATOM 1983 C CA . PHE B 1 33 ? 7.566 12.703 14.125 1 98.62 33 PHE B CA 1
ATOM 1984 C C . PHE B 1 33 ? 7.578 11.188 13.977 1 98.62 33 PHE B C 1
ATOM 1986 O O . PHE B 1 33 ? 7.941 10.469 14.914 1 98.62 33 PHE B O 1
ATOM 1993 N N . THR B 1 34 ? 7.109 10.695 12.82 1 98.75 34 THR B N 1
ATOM 1994 C CA . THR B 1 34 ? 7.109 9.258 12.539 1 98.75 34 THR B CA 1
ATOM 1995 C C . THR B 1 34 ? 8.531 8.758 12.273 1 98.75 34 THR B C 1
ATOM 1997 O O . THR B 1 34 ? 9.398 9.539 11.867 1 98.75 34 THR B O 1
ATOM 2000 N N . ARG B 1 35 ? 8.688 7.543 12.523 1 98.06 35 ARG B N 1
ATOM 2001 C CA . ARG B 1 35 ? 9.961 6.863 12.273 1 98.06 35 ARG B CA 1
ATOM 2002 C C . ARG B 1 35 ? 9.781 5.727 11.273 1 98.06 35 ARG B C 1
ATOM 2004 O O . ARG B 1 35 ? 8.82 4.961 11.367 1 98.06 35 ARG B O 1
ATOM 2011 N N . GLY B 1 36 ? 10.742 5.648 10.367 1 96.38 36 GLY B N 1
ATOM 2012 C CA . GLY B 1 36 ? 10.656 4.652 9.305 1 96.38 36 GLY B CA 1
ATOM 2013 C C . GLY B 1 36 ? 10.031 5.191 8.031 1 96.38 36 GLY B C 1
ATOM 2014 O O . GLY B 1 36 ? 9.5 6.305 8.016 1 96.38 36 GLY B O 1
ATOM 2015 N N . THR B 1 37 ? 10.117 4.348 6.93 1 96.94 37 THR B N 1
ATOM 2016 C CA . THR B 1 37 ? 9.578 4.738 5.633 1 96.94 37 THR B CA 1
ATOM 2017 C C . THR B 1 37 ? 8.086 4.422 5.543 1 96.94 37 THR B C 1
ATOM 2019 O O . THR B 1 37 ? 7.664 3.312 5.883 1 96.94 37 THR B O 1
ATOM 2022 N N . MET B 1 38 ? 7.355 5.387 5.18 1 97.81 38 MET B N 1
ATOM 2023 C CA . MET B 1 38 ? 5.93 5.199 4.93 1 97.81 38 MET B CA 1
ATOM 2024 C C . MET B 1 38 ? 5.613 5.363 3.447 1 97.81 38 MET B C 1
ATOM 2026 O O . MET B 1 38 ? 6.48 5.75 2.662 1 97.81 38 MET B O 1
ATOM 2030 N N . LEU B 1 39 ? 4.383 4.914 3.049 1 98.31 39 LEU B N 1
ATOM 2031 C CA . LEU B 1 39 ? 3.934 4.984 1.663 1 98.31 39 LEU B CA 1
ATOM 2032 C C . LEU B 1 39 ? 2.85 6.043 1.496 1 98.31 39 LEU B C 1
ATOM 2034 O O . LEU B 1 39 ? 2.203 6.434 2.469 1 98.31 39 LEU B O 1
ATOM 2038 N N . ILE B 1 40 ? 2.648 6.527 0.265 1 98.62 40 ILE B N 1
ATOM 2039 C CA . ILE B 1 40 ? 1.582 7.477 -0.038 1 98.62 40 ILE B CA 1
ATOM 2040 C C . ILE B 1 40 ? 1.005 7.18 -1.42 1 98.62 40 ILE B C 1
ATOM 2042 O O . ILE B 1 40 ? 1.736 6.797 -2.336 1 98.62 40 ILE B O 1
ATOM 2046 N N . ASN B 1 41 ? -0.296 7.34 -1.572 1 97.81 41 ASN B N 1
ATOM 2047 C CA . ASN B 1 41 ? -0.961 7.031 -2.834 1 97.81 41 ASN B CA 1
ATOM 2048 C C . ASN B 1 41 ? -0.688 8.102 -3.889 1 97.81 41 ASN B C 1
ATOM 2050 O O . ASN B 1 41 ? -0.744 7.824 -5.086 1 97.81 41 ASN B O 1
ATOM 2054 N N . GLU B 1 42 ? -0.433 9.297 -3.445 1 96.56 42 GLU B N 1
ATOM 2055 C CA . GLU B 1 42 ? -0.128 10.438 -4.305 1 96.56 42 GLU B CA 1
ATOM 2056 C C . GLU B 1 42 ? 1.227 11.047 -3.953 1 96.56 42 GLU B C 1
ATOM 2058 O O . GLU B 1 42 ? 1.336 11.82 -3.002 1 96.56 42 GLU B O 1
ATOM 2063 N N . PRO B 1 43 ? 2.162 10.883 -4.773 1 93.94 43 PRO B N 1
ATOM 2064 C CA . PRO B 1 43 ? 3.543 11.211 -4.41 1 93.94 43 PRO B CA 1
ATOM 2065 C C . PRO B 1 43 ? 3.723 12.68 -4.043 1 93.94 43 PRO B C 1
ATOM 2067 O O . PRO B 1 43 ? 4.609 13.023 -3.254 1 93.94 43 PRO B O 1
ATOM 2070 N N . THR B 1 44 ? 2.881 13.602 -4.504 1 95.75 44 THR B N 1
ATOM 2071 C CA . THR B 1 44 ? 3.035 15.016 -4.207 1 95.75 44 THR B CA 1
ATOM 2072 C C . THR B 1 44 ? 1.996 15.477 -3.188 1 95.75 44 THR B C 1
ATOM 2074 O O . THR B 1 44 ? 1.886 16.672 -2.896 1 95.75 44 THR B O 1
ATOM 2077 N N . GLY B 1 45 ? 1.242 14.562 -2.695 1 97.44 45 GLY B N 1
ATOM 2078 C CA . GLY B 1 45 ? 0.189 14.906 -1.755 1 97.44 45 GLY B CA 1
ATOM 2079 C C . GLY B 1 45 ? 0.719 15.375 -0.411 1 97.44 45 GLY B C 1
ATOM 2080 O O . GLY B 1 45 ? 1.746 14.883 0.061 1 97.44 45 GLY B O 1
ATOM 2081 N N . VAL B 1 46 ? 0.031 16.359 0.223 1 98.38 46 VAL B N 1
ATOM 2082 C CA . VAL B 1 46 ? 0.309 16.859 1.567 1 98.38 46 VAL B CA 1
ATOM 2083 C C . VAL B 1 46 ? -0.963 16.812 2.41 1 98.38 46 VAL B C 1
ATOM 2085 O O . VAL B 1 46 ? -2.031 17.219 1.956 1 98.38 46 VAL B O 1
ATOM 2088 N N . VAL B 1 47 ? -0.878 16.25 3.555 1 98.44 47 VAL B N 1
ATOM 2089 C CA . VAL B 1 47 ? -1.975 16.156 4.512 1 98.44 47 VAL B CA 1
ATOM 2090 C C . VAL B 1 47 ? -1.77 17.172 5.637 1 98.44 47 VAL B C 1
ATOM 2092 O O . VAL B 1 47 ? -0.778 17.109 6.367 1 98.44 47 VAL B O 1
ATOM 2095 N N . VAL B 1 48 ? -2.695 18.078 5.793 1 98.75 48 VAL B N 1
ATOM 2096 C CA . VAL B 1 48 ? -2.617 19.078 6.848 1 98.75 48 VAL B CA 1
ATOM 2097 C C . VAL B 1 48 ? -3.984 19.25 7.508 1 98.75 48 VAL B C 1
ATOM 2099 O O . VAL B 1 48 ? -4.992 19.438 6.824 1 98.75 48 VAL B O 1
ATOM 2102 N N . GLY B 1 49 ? -4.035 19.188 8.781 1 98.75 49 GLY B N 1
ATOM 2103 C CA . GLY B 1 49 ? -5.281 19.453 9.477 1 98.75 49 GLY B CA 1
ATOM 2104 C C . GLY B 1 49 ? -5.281 18.969 10.914 1 98.75 49 GLY B C 1
ATOM 2105 O O . GLY B 1 49 ? -4.266 18.453 11.398 1 98.75 49 GLY B O 1
ATOM 2106 N N . TYR B 1 50 ? -6.387 19.172 11.57 1 98.81 50 TYR B N 1
ATOM 2107 C CA . TYR B 1 50 ? -6.582 18.703 12.938 1 98.81 50 TYR B CA 1
ATOM 2108 C C . TYR B 1 50 ? -7.02 17.25 12.961 1 98.81 50 TYR B C 1
ATOM 2110 O O . TYR B 1 50 ? -7.93 16.844 12.227 1 98.81 50 TYR B O 1
ATOM 2118 N N . ALA B 1 51 ? -6.426 16.484 13.82 1 98.94 51 ALA B N 1
ATOM 2119 C CA . ALA B 1 51 ? -6.578 15.023 13.828 1 98.94 51 ALA B CA 1
ATOM 2120 C C . ALA B 1 51 ? -7.949 14.625 14.375 1 98.94 51 ALA B C 1
ATOM 2122 O O . ALA B 1 51 ? -8.383 15.117 15.414 1 98.94 51 ALA B O 1
ATOM 2123 N N . SER B 1 52 ? -8.625 13.883 13.672 1 98.94 52 SER B N 1
ATOM 2124 C CA . SER B 1 52 ? -9.711 13.023 14.148 1 98.94 52 SER B CA 1
ATOM 2125 C C . SER B 1 52 ? -9.258 11.57 14.227 1 98.94 52 SER B C 1
ATOM 2127 O O . SER B 1 52 ? -8.984 10.945 13.195 1 98.94 52 SER B O 1
ATOM 2129 N N . THR B 1 53 ? -9.164 10.969 15.469 1 98.94 53 THR B N 1
ATOM 2130 C CA . THR B 1 53 ? -8.445 9.711 15.656 1 98.94 53 THR B CA 1
ATOM 2131 C C . THR B 1 53 ? -9.43 8.555 15.844 1 98.94 53 THR B C 1
ATOM 2133 O O . THR B 1 53 ? -10.547 8.75 16.328 1 98.94 53 THR B O 1
ATOM 2136 N N . ALA B 1 54 ? -9.055 7.414 15.438 1 98.94 54 ALA B N 1
ATOM 2137 C CA . ALA B 1 54 ? -9.742 6.148 15.695 1 98.94 54 ALA B CA 1
ATOM 2138 C C . ALA B 1 54 ? -8.773 4.973 15.602 1 98.94 54 ALA B C 1
ATOM 2140 O O . ALA B 1 54 ? -7.613 5.145 15.227 1 98.94 54 ALA B O 1
ATOM 2141 N N . LYS B 1 55 ? -9.219 3.82 16.078 1 98.88 55 LYS B N 1
ATOM 2142 C CA . LYS B 1 55 ? -8.477 2.572 15.93 1 98.88 55 LYS B CA 1
ATOM 2143 C C . LYS B 1 55 ? -9.305 1.52 15.195 1 98.88 55 LYS B C 1
ATOM 2145 O O . LYS B 1 55 ? -10.531 1.535 15.266 1 98.88 55 LYS B O 1
ATOM 2150 N N . ILE B 1 56 ? -8.594 0.633 14.492 1 98.81 56 ILE B N 1
ATOM 2151 C CA . ILE B 1 56 ? -9.242 -0.474 13.789 1 98.81 56 ILE B CA 1
ATOM 2152 C C . ILE B 1 56 ? -8.453 -1.763 14.031 1 98.81 56 ILE B C 1
ATOM 2154 O O . ILE B 1 56 ? -7.305 -1.723 14.484 1 98.81 56 ILE B O 1
ATOM 2158 N N . ALA B 1 57 ? -9.055 -2.838 13.75 1 98.56 57 ALA B N 1
ATOM 2159 C CA . ALA B 1 57 ? -8.461 -4.168 13.641 1 98.56 57 ALA B CA 1
ATOM 2160 C C . ALA B 1 57 ? -9.086 -4.957 12.492 1 98.56 57 ALA B C 1
ATOM 2162 O O . ALA B 1 57 ? -10.211 -4.664 12.07 1 98.56 57 ALA B O 1
ATOM 2163 N N . ALA B 1 58 ? -8.32 -5.965 11.992 1 97.81 58 ALA B N 1
ATOM 2164 C CA . ALA B 1 58 ? -8.883 -6.59 10.797 1 97.81 58 ALA B CA 1
ATOM 2165 C C . ALA B 1 58 ? -8.453 -8.055 10.695 1 97.81 58 ALA B C 1
ATOM 2167 O O . ALA B 1 58 ? -9 -8.805 9.883 1 97.81 58 ALA B O 1
ATOM 2168 N N . VAL B 1 59 ? -7.453 -8.523 11.406 1 97 59 VAL B N 1
ATOM 2169 C CA . VAL B 1 59 ? -6.898 -9.859 11.266 1 97 59 VAL B CA 1
ATOM 2170 C C . VAL B 1 59 ? -7.91 -10.898 11.742 1 97 59 VAL B C 1
ATOM 2172 O O . VAL B 1 59 ? -8.102 -11.938 11.102 1 97 59 VAL B O 1
ATOM 2175 N N . ALA B 1 60 ? -8.594 -10.641 12.812 1 96.88 60 ALA B N 1
ATOM 2176 C CA . ALA B 1 60 ? -9.609 -11.523 13.383 1 96.88 60 ALA B CA 1
ATOM 2177 C C . ALA B 1 60 ? -10.984 -10.875 13.359 1 96.88 60 ALA B C 1
ATOM 2179 O O . ALA B 1 60 ? -11.102 -9.648 13.414 1 96.88 60 ALA B O 1
ATOM 2180 N N . PRO B 1 61 ? -12.039 -11.688 13.258 1 96.12 61 PRO B N 1
ATOM 2181 C CA . PRO B 1 61 ? -13.383 -11.109 13.367 1 96.12 61 PRO B CA 1
ATOM 2182 C C . PRO B 1 61 ? -13.625 -10.438 14.719 1 96.12 61 PRO B C 1
ATOM 2184 O O . PRO B 1 61 ? -13.016 -10.812 15.719 1 96.12 61 PRO B O 1
ATOM 2187 N N . PRO B 1 62 ? -14.531 -9.469 14.68 1 96.19 62 PRO B N 1
ATOM 2188 C CA . PRO B 1 62 ? -14.867 -8.875 15.977 1 96.19 62 PRO B CA 1
ATOM 2189 C C . PRO B 1 62 ? -15.516 -9.867 16.938 1 96.19 62 PRO B C 1
ATOM 2191 O O . PRO B 1 62 ? -16.266 -10.75 16.5 1 96.19 62 PRO B O 1
ATOM 2194 N N . SER B 1 63 ? -15.219 -9.703 18.203 1 96.5 63 SER B N 1
ATOM 2195 C CA . SER B 1 63 ? -15.797 -10.555 19.234 1 96.5 63 SER B CA 1
ATOM 2196 C C . SER B 1 63 ? -17.125 -9.992 19.75 1 96.5 63 SER B C 1
ATOM 2198 O O . SER B 1 63 ? -17.906 -10.703 20.391 1 96.5 63 SER B O 1
ATOM 2200 N N . GLU B 1 64 ? -17.375 -8.758 19.562 1 97.12 64 GLU B N 1
ATOM 2201 C CA . GLU B 1 64 ? -18.594 -8.086 20.016 1 97.12 64 GLU B CA 1
ATOM 2202 C C . GLU B 1 64 ? -19.781 -8.43 19.125 1 97.12 64 GLU B C 1
ATOM 2204 O O . GLU B 1 64 ? -19.609 -8.82 17.969 1 97.12 64 GLU B O 1
ATOM 2209 N N . PRO B 1 65 ? -20.984 -8.211 19.641 1 97.12 65 PRO B N 1
ATOM 2210 C CA . PRO B 1 65 ? -22.188 -8.438 18.812 1 97.12 65 PRO B CA 1
ATOM 2211 C C . PRO B 1 65 ? -22.203 -7.551 17.578 1 97.12 65 PRO B C 1
ATOM 2213 O O . PRO B 1 65 ? -21.781 -6.395 17.625 1 97.12 65 PRO B O 1
ATOM 2216 N N . PRO B 1 66 ? -22.734 -8.109 16.484 1 94.75 66 PRO B N 1
ATOM 2217 C CA . PRO B 1 66 ? -22.781 -7.379 15.219 1 94.75 66 PRO B CA 1
ATOM 2218 C C . PRO B 1 66 ? -23.438 -6.008 15.352 1 94.75 66 PRO B C 1
ATOM 2220 O O . PRO B 1 66 ? -23.031 -5.051 14.695 1 94.75 66 PRO B O 1
ATOM 2223 N N . GLU B 1 67 ? -24.406 -5.906 16.188 1 95.81 67 GLU B N 1
ATOM 2224 C CA . GLU B 1 67 ? -25.109 -4.641 16.391 1 95.81 67 GLU B CA 1
ATOM 2225 C C . GLU B 1 67 ? -24.188 -3.58 16.984 1 95.81 67 GLU B C 1
ATOM 2227 O O . GLU B 1 67 ? -24.281 -2.402 16.625 1 95.81 67 GLU B O 1
ATOM 2232 N N . THR B 1 68 ? -23.391 -4.051 17.875 1 97.69 68 THR B N 1
ATOM 2233 C CA . THR B 1 68 ? -22.422 -3.15 18.516 1 97.69 68 THR B CA 1
ATOM 2234 C C . THR B 1 68 ? -21.391 -2.674 17.5 1 97.69 68 THR B C 1
ATOM 2236 O O . THR B 1 68 ? -21.062 -1.487 17.453 1 97.69 68 THR B O 1
ATOM 2239 N N . VAL B 1 69 ? -20.953 -3.541 16.734 1 96.88 69 VAL B N 1
ATOM 2240 C CA . VAL B 1 69 ? -19.953 -3.238 15.719 1 96.88 69 VAL B CA 1
ATOM 2241 C C . VAL B 1 69 ? -20.531 -2.26 14.695 1 96.88 69 VAL B C 1
ATOM 2243 O O . VAL B 1 69 ? -19.875 -1.292 14.312 1 96.88 69 VAL B O 1
ATOM 2246 N N . ARG B 1 70 ? -21.781 -2.473 14.344 1 95.44 70 ARG B N 1
ATOM 2247 C CA . ARG B 1 70 ? -22.453 -1.605 13.383 1 95.44 70 ARG B CA 1
ATOM 2248 C C . ARG B 1 70 ? -22.656 -0.206 13.953 1 95.44 70 ARG B C 1
ATOM 2250 O O . ARG B 1 70 ? -22.453 0.791 13.258 1 95.44 70 ARG B O 1
ATOM 2257 N N . ALA B 1 71 ? -23 -0.153 15.164 1 97.44 71 ALA B N 1
ATOM 2258 C CA . ALA B 1 71 ? -23.203 1.135 15.82 1 97.44 71 ALA B CA 1
ATOM 2259 C C . ALA B 1 71 ? -21.906 1.928 15.898 1 97.44 71 ALA B C 1
ATOM 2261 O O . ALA B 1 71 ? -21.906 3.141 15.68 1 97.44 71 ALA B O 1
ATOM 2262 N N . ARG B 1 72 ? -20.891 1.282 16.266 1 98.06 72 ARG B N 1
ATOM 2263 C CA . ARG B 1 72 ? -19.594 1.953 16.359 1 98.06 72 ARG B CA 1
ATOM 2264 C C . ARG B 1 72 ? -19.125 2.438 14.992 1 98.06 72 ARG B C 1
ATOM 2266 O O . ARG B 1 72 ? -18.531 3.516 14.883 1 98.06 72 ARG B O 1
ATOM 2273 N N . ARG B 1 73 ? -19.328 1.693 13.953 1 97.38 73 ARG B N 1
ATOM 2274 C CA . ARG B 1 73 ? -19 2.111 12.602 1 97.38 73 ARG B CA 1
ATOM 2275 C C . ARG B 1 73 ? -19.719 3.4 12.227 1 97.38 73 ARG B C 1
ATOM 2277 O O . ARG B 1 73 ? -19.109 4.324 11.672 1 97.38 73 ARG B O 1
ATOM 2284 N N . MET B 1 74 ? -20.984 3.438 12.539 1 97.44 74 MET B N 1
ATOM 2285 C CA . MET B 1 74 ? -21.766 4.633 12.242 1 97.44 74 MET B CA 1
ATOM 2286 C C . MET B 1 74 ? -21.281 5.824 13.055 1 97.44 74 MET B C 1
ATOM 2288 O O . MET B 1 74 ? -21.203 6.941 12.539 1 97.44 74 MET B O 1
ATOM 2292 N N . ALA B 1 75 ? -20.969 5.555 14.281 1 98.56 75 ALA B N 1
ATOM 2293 C CA . ALA B 1 75 ? -20.422 6.613 15.125 1 98.56 75 ALA B CA 1
ATOM 2294 C C . ALA B 1 75 ? -19.109 7.145 14.555 1 98.56 75 ALA B C 1
ATOM 2296 O O . ALA B 1 75 ? -18.828 8.344 14.641 1 98.56 75 ALA B O 1
ATOM 2297 N N . TYR B 1 76 ? -18.344 6.316 14.039 1 98.75 76 TYR B N 1
ATOM 2298 C CA . TYR B 1 76 ? -17.078 6.684 13.383 1 98.75 76 TYR B CA 1
ATOM 2299 C C . TYR B 1 76 ? -17.328 7.633 12.219 1 98.75 76 TYR B C 1
ATOM 2301 O O . TYR B 1 76 ? -16.703 8.688 12.125 1 98.75 76 TYR B O 1
ATOM 2309 N N . TYR B 1 77 ? -18.203 7.25 11.336 1 98.44 77 TYR B N 1
ATOM 2310 C CA . TYR B 1 77 ? -18.469 8.094 10.172 1 98.44 77 TYR B CA 1
ATOM 2311 C C . TYR B 1 77 ? -19.062 9.43 10.602 1 98.44 77 TYR B C 1
ATOM 2313 O O . TYR B 1 77 ? -18.781 10.469 9.992 1 98.44 77 TYR B O 1
ATOM 2321 N N . LYS B 1 78 ? -19.875 9.414 11.625 1 98.56 78 LYS B N 1
ATOM 2322 C CA . LYS B 1 78 ? -20.391 10.672 12.164 1 98.56 78 LYS B CA 1
ATOM 2323 C C . LYS B 1 78 ? -19.25 11.547 12.688 1 98.56 78 LYS B C 1
ATOM 2325 O O . LYS B 1 78 ? -19.219 12.75 12.422 1 98.56 78 LYS B O 1
ATOM 2330 N N . GLN B 1 79 ? -18.375 10.969 13.414 1 98.69 79 GLN B N 1
ATOM 2331 C CA . GLN B 1 79 ? -17.203 11.688 13.914 1 98.69 79 GLN B CA 1
ATOM 2332 C C . GLN B 1 79 ? -16.438 12.344 12.766 1 98.69 79 GLN B C 1
ATOM 2334 O O . GLN B 1 79 ? -16.047 13.516 12.867 1 98.69 79 GLN B O 1
ATOM 2339 N N . MET B 1 80 ? -16.203 11.594 11.719 1 98.56 80 MET B N 1
ATOM 2340 C CA . MET B 1 80 ? -15.461 12.117 10.57 1 98.56 80 MET B CA 1
ATOM 2341 C C . MET B 1 80 ? -16.234 13.25 9.898 1 98.56 80 MET B C 1
ATOM 2343 O O . MET B 1 80 ? -15.641 14.25 9.5 1 98.56 80 MET B O 1
ATOM 2347 N N . SER B 1 81 ? -17.484 13.125 9.766 1 98.06 81 SER B N 1
ATOM 2348 C CA . SER B 1 81 ? -18.312 14.125 9.094 1 98.06 81 SER B CA 1
ATOM 2349 C C . SER B 1 81 ? -18.359 15.43 9.891 1 98.06 81 SER B C 1
ATOM 2351 O O . SER B 1 81 ? -18.531 16.5 9.312 1 98.06 81 SER B O 1
ATOM 2353 N N . GLU B 1 82 ? -18.156 15.312 11.172 1 97.88 82 GLU B N 1
ATOM 2354 C CA . GLU B 1 82 ? -18.266 16.484 12.047 1 97.88 82 GLU B CA 1
ATOM 2355 C C . GLU B 1 82 ? -16.891 16.953 12.508 1 97.88 82 GLU B C 1
ATOM 2357 O O . GLU B 1 82 ? -16.797 17.812 13.383 1 97.88 82 GLU B O 1
ATOM 2362 N N . ALA B 1 83 ? -15.906 16.422 11.977 1 97.75 83 ALA B N 1
ATOM 2363 C CA . ALA B 1 83 ? -14.555 16.734 12.422 1 97.75 83 ALA B CA 1
ATOM 2364 C C . ALA B 1 83 ? -14.242 18.203 12.258 1 97.75 83 ALA B C 1
ATOM 2366 O O . ALA B 1 83 ? -14.703 18.844 11.305 1 97.75 83 ALA B O 1
ATOM 2367 N N . ARG B 1 84 ? -13.383 18.75 13.164 1 96.81 84 ARG B N 1
ATOM 2368 C CA . ARG B 1 84 ? -12.906 20.125 13.07 1 96.81 84 ARG B CA 1
ATOM 2369 C C . ARG B 1 84 ? -12.102 20.344 11.797 1 96.81 84 ARG B C 1
ATOM 2371 O O . ARG B 1 84 ? -11.156 19.609 11.516 1 96.81 84 ARG B O 1
ATOM 2378 N N . GLN B 1 85 ? -12.453 21.391 11.062 1 96.25 85 GLN B N 1
ATOM 2379 C CA . GLN B 1 85 ? -11.805 21.656 9.781 1 96.25 85 GLN B CA 1
ATOM 2380 C C . GLN B 1 85 ? -10.641 22.625 9.938 1 96.25 85 GLN B C 1
ATOM 2382 O O . GLN B 1 85 ? -10.695 23.531 10.773 1 96.25 85 GLN B O 1
ATOM 2387 N N . PRO B 1 86 ? -9.633 22.562 9.102 1 97.69 86 PRO B N 1
ATOM 2388 C CA . PRO B 1 86 ? -9.352 21.406 8.242 1 97.69 86 PRO B CA 1
ATOM 2389 C C . PRO B 1 86 ? -9.078 20.125 9.031 1 97.69 86 PRO B C 1
ATOM 2391 O O . PRO B 1 86 ? -8.391 20.172 10.055 1 97.69 86 PRO B O 1
ATOM 2394 N N . ALA B 1 87 ? -9.625 19.016 8.578 1 98.44 87 ALA B N 1
ATOM 2395 C CA . ALA B 1 87 ? -9.57 17.766 9.32 1 98.44 87 ALA B CA 1
ATOM 2396 C C . ALA B 1 87 ? -8.664 16.75 8.625 1 98.44 87 ALA B C 1
ATOM 2398 O O . ALA B 1 87 ? -8.617 16.703 7.391 1 98.44 87 ALA B O 1
ATOM 2399 N N . VAL B 1 88 ? -7.992 15.992 9.43 1 98.88 88 VAL B N 1
ATOM 2400 C CA . VAL B 1 88 ? -7.254 14.828 8.961 1 98.88 88 VAL B CA 1
ATOM 2401 C C . VAL B 1 88 ? -7.707 13.586 9.727 1 98.88 88 VAL B C 1
ATOM 2403 O O . VAL B 1 88 ? -7.914 13.641 10.945 1 98.88 88 VAL B O 1
ATOM 2406 N N . CYS B 1 89 ? -7.914 12.562 9.031 1 98.94 89 CYS B N 1
ATOM 2407 C CA . CYS B 1 89 ? -8.234 11.281 9.648 1 98.94 89 CYS B CA 1
ATOM 2408 C C . CYS B 1 89 ? -6.969 10.531 10.039 1 98.94 89 CYS B C 1
ATOM 2410 O O . CYS B 1 89 ? -6.125 10.242 9.188 1 98.94 89 CYS B O 1
ATOM 2412 N N . VAL B 1 90 ? -6.777 10.203 11.328 1 98.94 90 VAL B N 1
ATOM 2413 C CA . VAL B 1 90 ? -5.605 9.477 11.812 1 98.94 90 VAL B CA 1
ATOM 2414 C C . VAL B 1 90 ? -6.039 8.164 12.461 1 98.94 90 VAL B C 1
ATOM 2416 O O . VAL B 1 90 ? -6.672 8.172 13.523 1 98.94 90 VAL B O 1
ATOM 2419 N N . ILE B 1 91 ? -5.664 7.062 11.859 1 98.88 91 ILE B N 1
ATOM 2420 C CA . ILE B 1 91 ? -6.184 5.766 12.266 1 98.88 91 ILE B CA 1
ATOM 2421 C C . ILE B 1 91 ? -5.031 4.836 12.633 1 98.88 91 ILE B C 1
ATOM 2423 O O . ILE B 1 91 ? -4.125 4.613 11.82 1 98.88 91 ILE B O 1
ATOM 2427 N N . GLU B 1 92 ? -5.07 4.312 13.812 1 98.94 92 GLU B N 1
ATOM 2428 C CA . GLU B 1 92 ? -4.16 3.236 14.195 1 98.94 92 GLU B CA 1
ATOM 2429 C C . GLU B 1 92 ? -4.758 1.87 13.867 1 98.94 92 GLU B C 1
ATOM 2431 O O . GLU B 1 92 ? -5.879 1.561 14.281 1 98.94 92 GLU B O 1
ATOM 2436 N N . ASP B 1 93 ? -4.094 1.119 13.07 1 98.88 93 ASP B N 1
ATOM 2437 C CA . ASP B 1 93 ? -4.391 -0.304 12.953 1 98.88 93 ASP B CA 1
ATOM 2438 C C . ASP B 1 93 ? -3.715 -1.103 14.062 1 98.88 93 ASP B C 1
ATOM 2440 O O . ASP B 1 93 ? -2.486 -1.201 14.102 1 98.88 93 ASP B O 1
ATOM 2444 N N . GLU B 1 94 ? -4.457 -1.705 14.844 1 98.62 94 GLU B N 1
ATOM 2445 C CA . GLU B 1 94 ? -3.949 -2.4 16.016 1 98.62 94 GLU B CA 1
ATOM 2446 C C . GLU B 1 94 ? -3.221 -3.686 15.633 1 98.62 94 GLU B C 1
ATOM 2448 O O . GLU B 1 94 ? -2.52 -4.281 16.453 1 98.62 94 GLU B O 1
ATOM 2453 N N . ASP B 1 95 ? -3.338 -4.113 14.438 1 98.44 95 ASP B N 1
ATOM 2454 C CA . ASP B 1 95 ? -2.688 -5.328 13.953 1 98.44 95 ASP B CA 1
ATOM 2455 C C . ASP B 1 95 ? -1.261 -5.043 13.492 1 98.44 95 ASP B C 1
ATOM 2457 O O . ASP B 1 95 ? -0.523 -5.961 13.133 1 98.44 95 ASP B O 1
ATOM 2461 N N . PHE B 1 96 ? -0.854 -3.799 13.484 1 97.38 96 PHE B N 1
ATOM 2462 C CA . PHE B 1 96 ? 0.5 -3.441 13.078 1 97.38 96 PHE B CA 1
ATOM 2463 C C . PHE B 1 96 ? 1.531 -4.227 13.875 1 97.38 96 PHE B C 1
ATOM 2465 O O . PHE B 1 96 ? 1.39 -4.387 15.094 1 97.38 96 PHE B O 1
ATOM 2472 N N . PRO B 1 97 ? 2.578 -4.777 13.219 1 95.25 97 PRO B N 1
ATOM 2473 C CA . PRO B 1 97 ? 3.037 -4.602 11.844 1 95.25 97 PRO B CA 1
ATOM 2474 C C . PRO B 1 97 ? 2.459 -5.645 10.891 1 95.25 97 PRO B C 1
ATOM 2476 O O . PRO B 1 97 ? 2.91 -5.758 9.742 1 95.25 97 PRO B O 1
ATOM 2479 N N . ASN B 1 98 ? 1.468 -6.469 11.367 1 96.38 98 ASN B N 1
ATOM 2480 C CA . ASN B 1 98 ? 0.882 -7.523 10.547 1 96.38 98 ASN B CA 1
ATOM 2481 C C . ASN B 1 98 ? -0.473 -7.109 9.977 1 96.38 98 ASN B C 1
ATOM 2483 O O . ASN B 1 98 ? -1.354 -7.949 9.789 1 96.38 98 ASN B O 1
ATOM 2487 N N . ALA B 1 99 ? -0.683 -5.852 9.82 1 97 99 ALA B N 1
ATOM 2488 C CA . ALA B 1 99 ? -1.957 -5.34 9.32 1 97 99 ALA B CA 1
ATOM 2489 C C . ALA B 1 99 ? -2.252 -5.867 7.918 1 97 99 ALA B C 1
ATOM 2491 O O . ALA B 1 99 ? -1.39 -5.82 7.035 1 97 99 ALA B O 1
ATOM 2492 N N . ILE B 1 100 ? -3.521 -6.352 7.746 1 95.62 100 ILE B N 1
ATOM 2493 C CA . ILE B 1 100 ? -3.924 -6.859 6.438 1 95.62 100 ILE B CA 1
ATOM 2494 C C . ILE B 1 100 ? -5.199 -6.156 5.984 1 95.62 100 ILE B C 1
ATOM 2496 O O . ILE B 1 100 ? -5.617 -6.297 4.832 1 95.62 100 ILE B O 1
ATOM 2500 N N . GLY B 1 101 ? -5.836 -5.527 6.879 1 95.38 101 GLY B N 1
ATOM 2501 C CA . GLY B 1 101 ? -7.125 -4.918 6.59 1 95.38 101 GLY B CA 1
ATOM 2502 C C . GLY B 1 101 ? -7.012 -3.537 5.969 1 95.38 101 GLY B C 1
ATOM 2503 O O . GLY B 1 101 ? -6.953 -2.533 6.684 1 95.38 101 GLY B O 1
ATOM 2504 N N . ALA B 1 102 ? -7.035 -3.523 4.668 1 94.94 102 ALA B N 1
ATOM 2505 C CA . ALA B 1 102 ? -6.965 -2.238 3.977 1 94.94 102 ALA B CA 1
ATOM 2506 C C . ALA B 1 102 ? -8.305 -1.508 4.039 1 94.94 102 ALA B C 1
ATOM 2508 O O . ALA B 1 102 ? -9.172 -1.711 3.188 1 94.94 102 ALA B O 1
ATOM 2509 N N . TYR B 1 103 ? -8.391 -0.666 5.039 1 94.81 103 TYR B N 1
ATOM 2510 C CA . TYR B 1 103 ? -9.57 0.169 5.258 1 94.81 103 TYR B CA 1
ATOM 2511 C C . TYR B 1 103 ? -9.633 1.299 4.234 1 94.81 103 TYR B C 1
ATOM 2513 O O . TYR B 1 103 ? -10.711 1.799 3.918 1 94.81 103 TYR B O 1
ATOM 2521 N N . TRP B 1 104 ? -8.547 1.585 3.656 1 97.94 104 TRP B N 1
ATOM 2522 C CA . TRP B 1 104 ? -8.406 2.75 2.789 1 97.94 104 TRP B CA 1
ATOM 2523 C C . TRP B 1 104 ? -8.297 2.328 1.327 1 97.94 104 TRP B C 1
ATOM 2525 O O . TRP B 1 104 ? -7.23 1.902 0.875 1 97.94 104 TRP B O 1
ATOM 2535 N N . GLY B 1 105 ? -9.289 2.477 0.587 1 97.88 105 GLY B N 1
ATOM 2536 C CA . GLY B 1 105 ? -9.43 2.27 -0.845 1 97.88 105 GLY B CA 1
ATOM 2537 C C . GLY B 1 105 ? -10.422 3.221 -1.489 1 97.88 105 GLY B C 1
ATOM 2538 O O . GLY B 1 105 ? -10.555 4.367 -1.062 1 97.88 105 GLY B O 1
ATOM 2539 N N . GLU B 1 106 ? -11.008 2.807 -2.574 1 97.25 106 GLU B N 1
ATOM 2540 C CA . GLU B 1 106 ? -11.898 3.66 -3.357 1 97.25 106 GLU B CA 1
ATOM 2541 C C . GLU B 1 106 ? -13.047 4.188 -2.506 1 97.25 106 GLU B C 1
ATOM 2543 O O . GLU B 1 106 ? -13.273 5.398 -2.439 1 97.25 106 GLU B O 1
ATOM 2548 N N . VAL B 1 107 ? -13.711 3.348 -1.781 1 96.56 107 VAL B N 1
ATOM 2549 C CA . VAL B 1 107 ? -14.953 3.695 -1.093 1 96.56 107 VAL B CA 1
ATOM 2550 C C . VAL B 1 107 ? -14.656 4.656 0.055 1 96.56 107 VAL B C 1
ATOM 2552 O O . VAL B 1 107 ? -15.203 5.762 0.104 1 96.56 107 VAL B O 1
ATOM 2555 N N . ASN B 1 108 ? -13.727 4.316 0.92 1 98.06 108 ASN B N 1
ATOM 2556 C CA . ASN B 1 108 ? -13.516 5.133 2.113 1 98.06 108 ASN B CA 1
ATOM 2557 C C . ASN B 1 108 ? -12.812 6.441 1.779 1 98.06 108 ASN B C 1
ATOM 2559 O O . ASN B 1 108 ? -13.062 7.469 2.416 1 98.06 108 ASN B O 1
ATOM 2563 N N . THR B 1 109 ? -11.922 6.477 0.826 1 98.56 109 THR B N 1
ATOM 2564 C CA . THR B 1 109 ? -11.328 7.758 0.455 1 98.56 109 THR B CA 1
ATOM 2565 C C . THR B 1 109 ? -12.383 8.688 -0.136 1 98.56 109 THR B C 1
ATOM 2567 O O . THR B 1 109 ? -12.359 9.898 0.118 1 98.56 109 THR B O 1
ATOM 2570 N N . THR B 1 110 ? -13.305 8.125 -0.929 1 98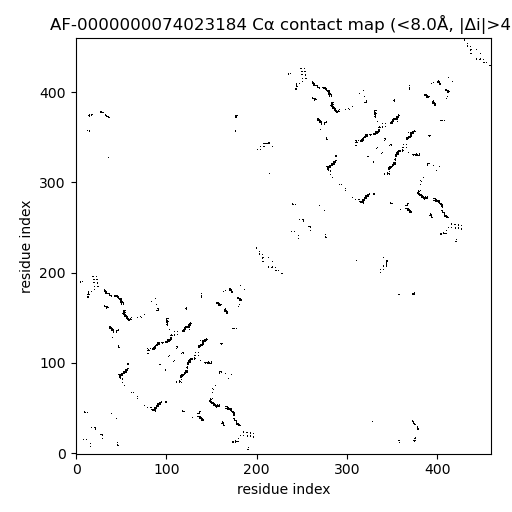.31 110 THR B N 1
ATOM 2571 C CA . THR B 1 110 ? -14.359 8.938 -1.528 1 98.31 110 THR B CA 1
ATOM 2572 C C . THR B 1 110 ? -15.289 9.492 -0.454 1 98.31 110 THR B C 1
ATOM 2574 O O . THR B 1 110 ? -15.625 10.68 -0.471 1 98.31 110 THR B O 1
ATOM 2577 N N . ILE B 1 111 ? -15.688 8.688 0.512 1 98.19 111 ILE B N 1
ATOM 2578 C CA . ILE B 1 111 ? -16.578 9.109 1.595 1 98.19 111 ILE B CA 1
ATOM 2579 C C . ILE B 1 111 ? -15.906 10.219 2.406 1 98.19 111 ILE B C 1
ATOM 2581 O O . ILE B 1 111 ? -16.516 11.25 2.668 1 98.19 111 ILE B O 1
ATOM 2585 N N . HIS B 1 112 ? -14.664 10.023 2.783 1 98.62 112 HIS B N 1
ATOM 2586 C CA . HIS B 1 112 ? -13.969 10.977 3.643 1 98.62 112 HIS B CA 1
ATOM 2587 C C . HIS B 1 112 ? -13.727 12.297 2.92 1 98.62 112 HIS B C 1
ATOM 2589 O O . HIS B 1 112 ? -13.852 13.367 3.514 1 98.62 112 HIS B O 1
ATOM 2595 N N . LYS B 1 113 ? -13.336 12.164 1.657 1 98.25 113 LYS B N 1
ATOM 2596 C CA . LYS B 1 113 ? -13.234 13.391 0.869 1 98.25 113 LYS B CA 1
ATOM 2597 C C . LYS B 1 113 ? -14.57 14.133 0.838 1 98.25 113 LYS B C 1
ATOM 2599 O O . LYS B 1 113 ? -14.609 15.359 0.986 1 98.25 113 LYS B O 1
ATOM 2604 N N . GLY B 1 114 ? -15.617 13.391 0.622 1 97.62 114 GLY B N 1
ATOM 2605 C CA . GLY B 1 114 ? -16.953 13.977 0.635 1 97.62 114 GLY B CA 1
ATOM 2606 C C . GLY B 1 114 ? -17.281 14.703 1.927 1 97.62 114 GLY B C 1
ATOM 2607 O O . GLY B 1 114 ? -17.953 15.727 1.915 1 97.62 114 GLY B O 1
ATOM 2608 N N . PHE B 1 115 ? -16.781 14.18 3.098 1 98 115 PHE B N 1
ATOM 2609 C CA . PHE B 1 115 ? -16.984 14.773 4.414 1 98 115 PHE B CA 1
ATOM 2610 C C . PHE B 1 115 ? -16.109 16 4.598 1 98 115 PHE B C 1
ATOM 2612 O O . PHE B 1 115 ? -16.203 16.688 5.617 1 98 115 PHE B O 1
ATOM 2619 N N . GLY B 1 116 ? -15.219 16.281 3.656 1 97.12 116 GLY B N 1
ATOM 2620 C CA . GLY B 1 116 ? -14.336 17.422 3.738 1 97.12 116 GLY B CA 1
ATOM 2621 C C . GLY B 1 116 ? -13.023 17.125 4.445 1 97.12 116 GLY B C 1
ATOM 2622 O O . GLY B 1 116 ? -12.273 18.047 4.789 1 97.12 116 GLY B O 1
ATOM 2623 N N . VAL B 1 117 ? -12.75 15.891 4.719 1 98.31 117 VAL B N 1
ATOM 2624 C CA . VAL B 1 117 ? -11.492 15.492 5.332 1 98.31 117 VAL B CA 1
ATOM 2625 C C . VAL B 1 117 ? -10.352 15.641 4.328 1 98.31 117 VAL B C 1
ATOM 2627 O O . VAL B 1 117 ? -10.5 15.281 3.154 1 98.31 117 VAL B O 1
ATOM 2630 N N . ALA B 1 118 ? -9.219 16.094 4.773 1 98.38 118 ALA B N 1
ATOM 2631 C CA . ALA B 1 118 ? -8.148 16.516 3.875 1 98.38 118 ALA B CA 1
ATOM 2632 C C . ALA B 1 118 ? -7.262 15.344 3.484 1 98.38 118 ALA B C 1
ATOM 2634 O O . ALA B 1 118 ? -6.539 15.398 2.488 1 98.38 118 ALA B O 1
ATOM 2635 N N . GLY B 1 119 ? -7.254 14.312 4.254 1 98.81 119 GLY B N 1
ATOM 2636 C CA . GLY B 1 119 ? -6.418 13.141 4.027 1 98.81 119 GLY B CA 1
ATOM 2637 C C . GLY B 1 119 ? -6.371 12.203 5.215 1 98.81 119 GLY B C 1
ATOM 2638 O O . GLY B 1 119 ? -7.031 12.438 6.227 1 98.81 119 GLY B O 1
ATOM 2639 N N . THR B 1 120 ? -5.625 11.117 5.012 1 98.94 120 THR B N 1
ATOM 2640 C CA . THR B 1 120 ? -5.555 10.078 6.031 1 98.94 120 THR B CA 1
ATOM 2641 C C . THR B 1 120 ? -4.105 9.742 6.359 1 98.94 120 THR B C 1
ATOM 2643 O O . THR B 1 120 ? -3.256 9.688 5.469 1 98.94 120 THR B O 1
ATOM 2646 N N . LEU B 1 121 ? -3.826 9.57 7.609 1 98.94 121 LEU B N 1
ATOM 2647 C CA . LEU B 1 121 ? -2.584 9.016 8.133 1 98.94 121 LEU B CA 1
ATOM 2648 C C . LEU B 1 121 ? -2.848 7.715 8.883 1 98.94 121 LEU B C 1
ATOM 2650 O O . LEU B 1 121 ? -3.674 7.672 9.797 1 98.94 121 LEU B O 1
ATOM 2654 N N . THR B 1 122 ? -2.18 6.625 8.508 1 98.94 122 THR B N 1
ATOM 2655 C CA . THR B 1 122 ? -2.402 5.352 9.18 1 98.94 122 THR B CA 1
ATOM 2656 C C . THR B 1 122 ? -1.134 4.504 9.172 1 98.94 122 THR B C 1
ATOM 2658 O O . THR B 1 122 ? -0.315 4.613 8.25 1 98.94 122 THR B O 1
ATOM 2661 N N . ASN B 1 123 ? -0.942 3.682 10.211 1 98.81 123 ASN B N 1
ATOM 2662 C CA . ASN B 1 123 ? 0.096 2.656 10.195 1 98.81 123 ASN B CA 1
ATOM 2663 C C . ASN B 1 123 ? -0.384 1.382 9.508 1 98.81 123 ASN B C 1
ATOM 2665 O O . ASN B 1 123 ? 0.354 0.398 9.43 1 98.81 123 ASN B O 1
ATOM 2669 N N . GLY B 1 124 ? -1.577 1.358 9.047 1 98.56 124 GLY B N 1
ATOM 2670 C CA . GLY B 1 124 ? -2.186 0.194 8.43 1 98.56 124 GLY B CA 1
ATOM 2671 C C . GLY B 1 124 ? -1.988 0.15 6.922 1 98.56 124 GLY B C 1
ATOM 2672 O O . GLY B 1 124 ? -1.021 0.71 6.402 1 98.56 124 GLY B O 1
ATOM 2673 N N . ALA B 1 125 ? -2.906 -0.602 6.207 1 98.5 125 ALA B N 1
ATOM 2674 C CA . ALA B 1 125 ? -2.748 -0.883 4.781 1 98.5 125 ALA B CA 1
ATOM 2675 C C . ALA B 1 125 ? -3.711 -0.043 3.947 1 98.5 125 ALA B C 1
ATOM 2677 O O . ALA B 1 125 ? -4.789 0.328 4.418 1 98.5 125 ALA B O 1
ATOM 2678 N N . MET B 1 126 ? -3.307 0.267 2.717 1 98.69 126 MET B N 1
ATOM 2679 C CA . MET B 1 126 ? -4.191 0.843 1.71 1 98.69 126 MET B CA 1
ATOM 2680 C C . MET B 1 126 ? -4.281 -0.06 0.483 1 98.69 126 MET B C 1
ATOM 2682 O O . MET B 1 126 ? -3.447 -0.949 0.3 1 98.69 126 MET B O 1
ATOM 2686 N N . ARG B 1 127 ? -5.309 0.145 -0.331 1 98.25 127 ARG B N 1
ATOM 2687 C CA . ARG B 1 127 ? -5.57 -0.621 -1.545 1 98.25 127 ARG B CA 1
ATOM 2688 C C . ARG B 1 127 ? -6.297 0.227 -2.582 1 98.25 127 ARG B C 1
ATOM 2690 O O . ARG B 1 127 ? -6.512 1.423 -2.373 1 98.25 127 ARG B O 1
ATOM 2697 N N . ASP B 1 128 ? -6.656 -0.41 -3.785 1 97.56 128 ASP B N 1
ATOM 2698 C CA . ASP B 1 128 ? -7.371 0.237 -4.883 1 97.56 128 ASP B CA 1
ATOM 2699 C C . ASP B 1 128 ? -6.621 1.475 -5.371 1 97.56 128 ASP B C 1
ATOM 2701 O O . ASP B 1 128 ? -7.219 2.535 -5.559 1 97.56 128 ASP B O 1
ATOM 2705 N N . LEU B 1 129 ? -5.336 1.418 -5.559 1 97.12 129 LEU B N 1
ATOM 2706 C CA . LEU B 1 129 ? -4.477 2.568 -5.805 1 97.12 129 LEU B CA 1
ATOM 2707 C C . LEU B 1 129 ? -4.895 3.301 -7.074 1 97.12 129 LEU B C 1
ATOM 2709 O O . LEU B 1 129 ? -4.719 4.516 -7.184 1 97.12 129 LEU B O 1
ATOM 2713 N N . GLY B 1 130 ? -5.484 2.686 -8.023 1 95.31 130 GLY B N 1
ATOM 2714 C CA . GLY B 1 130 ? -5.922 3.318 -9.258 1 95.31 130 GLY B CA 1
ATOM 2715 C C . GLY B 1 130 ? -7.297 3.945 -9.148 1 95.31 130 GLY B C 1
ATOM 2716 O O . GLY B 1 130 ? -7.711 4.703 -10.031 1 95.31 130 GLY B O 1
ATOM 2717 N N . ASP B 1 131 ? -7.965 3.691 -8.008 1 96.12 131 ASP B N 1
ATOM 2718 C CA . ASP B 1 131 ? -9.375 4.055 -7.938 1 96.12 131 ASP B CA 1
ATOM 2719 C C . ASP B 1 131 ? -9.656 4.945 -6.727 1 96.12 131 ASP B C 1
ATOM 2721 O O . ASP B 1 131 ? -10.789 5.359 -6.5 1 96.12 131 ASP B O 1
ATOM 2725 N N . MET B 1 132 ? -8.664 5.27 -5.941 1 97.31 132 MET B N 1
ATOM 2726 C CA . MET B 1 132 ? -8.852 6.129 -4.777 1 97.31 132 MET B CA 1
ATOM 2727 C C . MET B 1 132 ? -9.312 7.52 -5.195 1 97.31 132 MET B C 1
ATOM 2729 O O . MET B 1 132 ? -9.062 7.945 -6.328 1 97.31 132 MET B O 1
ATOM 2733 N N . ALA B 1 133 ? -9.984 8.219 -4.27 1 97.62 133 ALA B N 1
ATOM 2734 C CA . ALA B 1 133 ? -10.453 9.578 -4.559 1 97.62 133 ALA B CA 1
ATOM 2735 C C . ALA B 1 133 ? -9.289 10.484 -4.949 1 97.62 133 ALA B C 1
ATOM 2737 O O . ALA B 1 133 ? -8.258 10.5 -4.277 1 97.62 133 ALA B O 1
ATOM 2738 N N . PRO B 1 134 ? -9.43 11.219 -6.031 1 96.44 134 PRO B N 1
ATOM 2739 C CA . PRO B 1 134 ? -8.375 12.172 -6.402 1 96.44 134 PRO B CA 1
ATOM 2740 C C . PRO B 1 134 ? -8.188 13.281 -5.367 1 96.44 134 PRO B C 1
ATOM 2742 O O . PRO B 1 134 ? -9.156 13.711 -4.734 1 96.44 134 PRO B O 1
ATOM 2745 N N . ASP B 1 135 ? -6.949 13.727 -5.207 1 96.69 135 ASP B N 1
ATOM 2746 C CA . ASP B 1 135 ? -6.617 14.82 -4.301 1 96.69 135 ASP B CA 1
ATOM 2747 C C . ASP B 1 135 ? -6.957 14.453 -2.855 1 96.69 135 ASP B C 1
ATOM 2749 O O . ASP B 1 135 ? -7.434 15.297 -2.094 1 96.69 135 ASP B O 1
ATOM 2753 N N . TYR B 1 136 ? -6.938 13.234 -2.574 1 98.44 136 TYR B N 1
ATOM 2754 C CA . TYR B 1 136 ? -7.078 12.734 -1.21 1 98.44 136 TYR B CA 1
ATOM 2755 C C . TYR B 1 136 ? -5.883 11.875 -0.817 1 98.44 136 TYR B C 1
ATOM 2757 O O . TYR B 1 136 ? -5.922 10.648 -0.95 1 98.44 136 TYR B O 1
ATOM 2765 N N . PRO B 1 137 ? -4.867 12.508 -0.305 1 98.81 137 PRO B N 1
ATOM 2766 C CA . PRO B 1 137 ? -3.656 11.758 0.039 1 98.81 137 PRO B CA 1
ATOM 2767 C C . PRO B 1 137 ? -3.852 10.852 1.252 1 98.81 137 PRO B C 1
ATOM 2769 O O . PRO B 1 137 ? -4.461 11.258 2.242 1 98.81 137 PRO B O 1
ATOM 2772 N N . VAL B 1 138 ? -3.402 9.648 1.102 1 98.94 138 VAL B N 1
ATOM 2773 C CA . VAL B 1 138 ? -3.33 8.672 2.186 1 98.94 138 VAL B CA 1
ATOM 2774 C C . VAL B 1 138 ? -1.875 8.281 2.438 1 98.94 138 VAL B C 1
ATOM 2776 O O . VAL B 1 138 ? -1.202 7.762 1.545 1 98.94 138 VAL B O 1
ATOM 2779 N N . VAL B 1 139 ? -1.363 8.578 3.617 1 98.94 139 VAL B N 1
ATOM 2780 C CA . VAL B 1 139 ? -0.065 8.102 4.078 1 98.94 139 VAL B CA 1
ATOM 2781 C C . VAL B 1 139 ? -0.249 6.848 4.93 1 98.94 139 VAL B C 1
ATOM 2783 O O . VAL B 1 139 ? -0.888 6.891 5.984 1 98.94 139 VAL B O 1
ATOM 2786 N N . ALA B 1 140 ? 0.286 5.723 4.441 1 98.88 140 ALA B N 1
ATOM 2787 C CA . ALA B 1 140 ? -0.03 4.43 5.047 1 98.88 140 ALA B CA 1
ATOM 2788 C C . ALA B 1 140 ? 1.236 3.609 5.281 1 98.88 140 ALA B C 1
ATOM 2790 O O . ALA B 1 140 ? 2.316 3.977 4.812 1 98.88 140 ALA B O 1
ATOM 2791 N N . GLY B 1 141 ? 1.059 2.551 6.035 1 98.56 141 GLY B N 1
ATOM 2792 C CA . GLY B 1 141 ? 2.184 1.693 6.371 1 98.56 141 GLY B CA 1
ATOM 2793 C C . GLY B 1 141 ? 2.475 0.646 5.312 1 98.56 141 GLY B C 1
ATOM 2794 O O . GLY B 1 141 ? 3.611 0.185 5.184 1 98.56 141 GLY B O 1
ATOM 2795 N N . SER B 1 142 ? 1.432 0.248 4.633 1 98.38 142 SER B N 1
ATOM 2796 C CA . SER B 1 142 ? 1.633 -0.824 3.664 1 98.38 142 SER B CA 1
ATOM 2797 C C . SER B 1 142 ? 0.534 -0.828 2.607 1 98.38 142 SER B C 1
ATOM 2799 O O . SER B 1 142 ? -0.398 -0.023 2.67 1 98.38 142 SER B O 1
ATOM 2801 N N . ILE B 1 143 ? 0.725 -1.609 1.54 1 98.38 143 ILE B N 1
ATOM 2802 C CA . ILE B 1 143 ? -0.252 -1.902 0.496 1 98.38 143 ILE B CA 1
ATOM 2803 C C . ILE B 1 143 ? -0.603 -3.389 0.521 1 98.38 143 ILE B C 1
ATOM 2805 O O . ILE B 1 143 ? 0.28 -4.238 0.658 1 98.38 143 ILE B O 1
ATOM 2809 N N . GLY B 1 144 ? -1.863 -3.709 0.438 1 97.81 144 GLY B N 1
ATOM 2810 C CA . GLY B 1 144 ? -2.338 -5.082 0.386 1 97.81 144 GLY B CA 1
ATOM 2811 C C . GLY B 1 144 ? -3.727 -5.211 -0.21 1 97.81 144 GLY B C 1
ATOM 2812 O O . GLY B 1 144 ? -4.488 -4.242 -0.238 1 97.81 144 GLY B O 1
ATOM 2813 N N . PRO B 1 145 ? -4.062 -6.387 -0.581 1 97.25 145 PRO B N 1
ATOM 2814 C CA . PRO B 1 145 ? -5.281 -6.516 -1.385 1 97.25 145 PRO B CA 1
ATOM 2815 C C . PRO B 1 145 ? -6.535 -6.695 -0.532 1 97.25 145 PRO B C 1
ATOM 2817 O O . PRO B 1 145 ? -7.652 -6.516 -1.026 1 97.25 145 PRO B O 1
ATOM 2820 N N . SER B 1 146 ? -6.387 -7.059 0.714 1 96 146 SER B N 1
ATOM 2821 C CA . SER B 1 146 ? -7.531 -7.535 1.484 1 96 146 SER B CA 1
ATOM 2822 C C . SER B 1 146 ? -8.039 -6.461 2.439 1 96 146 SER B C 1
ATOM 2824 O O . SER B 1 146 ? -7.258 -5.66 2.955 1 96 146 SER B O 1
ATOM 2826 N N . HIS B 1 147 ? -9.336 -6.5 2.697 1 94.88 147 HIS B N 1
ATOM 2827 C CA . HIS B 1 147 ? -9.898 -5.715 3.789 1 94.88 147 HIS B CA 1
ATOM 2828 C C . HIS B 1 147 ? -9.992 -6.539 5.07 1 94.88 147 HIS B C 1
ATOM 2830 O O . HIS B 1 147 ? -10.312 -6.004 6.133 1 94.88 147 HIS B O 1
ATOM 2836 N N . GLY B 1 148 ? -9.711 -7.844 4.938 1 95.31 148 GLY B N 1
ATOM 2837 C CA . GLY B 1 148 ? -9.836 -8.703 6.102 1 95.31 148 GLY B CA 1
ATOM 2838 C C . GLY B 1 148 ? -11.164 -8.539 6.824 1 95.31 148 GLY B C 1
ATOM 2839 O O . GLY B 1 148 ? -12.211 -8.414 6.188 1 95.31 148 GLY B O 1
ATOM 2840 N N . PHE B 1 149 ? -11.164 -8.633 8.172 1 96.75 149 PHE B N 1
ATOM 2841 C CA . PHE B 1 149 ? -12.328 -8.414 9.023 1 96.75 149 PHE B CA 1
ATOM 2842 C C . PHE B 1 149 ? -12.344 -6.988 9.562 1 96.75 149 PHE B C 1
ATOM 2844 O O . PHE B 1 149 ? -12.695 -6.758 10.719 1 96.75 149 PHE B O 1
ATOM 2851 N N . VAL B 1 150 ? -11.93 -6.074 8.805 1 97.12 150 VAL B N 1
ATOM 2852 C CA . VAL B 1 150 ? -11.703 -4.711 9.273 1 97.12 150 VAL B CA 1
ATOM 2853 C C . VAL B 1 150 ? -12.938 -4.211 10.023 1 97.12 150 VAL B C 1
ATOM 2855 O O . VAL B 1 150 ? -14.07 -4.414 9.562 1 97.12 150 VAL B O 1
ATOM 2858 N N . HIS B 1 151 ? -12.758 -3.639 11.203 1 98.06 151 HIS B N 1
ATOM 2859 C CA . HIS B 1 151 ? -13.781 -3.004 12.023 1 98.06 151 HIS B CA 1
ATOM 2860 C C . HIS B 1 151 ? -13.172 -1.967 12.961 1 98.06 151 HIS B C 1
ATOM 2862 O O . HIS B 1 151 ? -12 -2.074 13.336 1 98.06 151 HIS B O 1
ATOM 2868 N N . VAL B 1 152 ? -13.961 -0.962 13.242 1 98.56 152 VAL B N 1
ATOM 2869 C CA . VAL B 1 152 ? -13.547 0.081 14.172 1 98.56 152 VAL B CA 1
ATOM 2870 C C . VAL B 1 152 ? -13.555 -0.462 15.602 1 98.56 152 VAL B C 1
ATOM 2872 O O . VAL B 1 152 ? -14.5 -1.153 16 1 98.56 152 VAL B O 1
ATOM 2875 N N . THR B 1 153 ? -12.523 -0.151 16.375 1 98.62 153 THR B N 1
ATOM 2876 C CA . THR B 1 153 ? -12.438 -0.681 17.719 1 98.62 153 THR B CA 1
ATOM 2877 C C . THR B 1 153 ? -12.539 0.442 18.75 1 98.62 153 THR B C 1
ATOM 2879 O O . THR B 1 153 ? -13.039 0.231 19.859 1 98.62 153 THR B O 1
ATOM 2882 N N . GLU B 1 154 ? -12.031 1.635 18.453 1 98.5 154 GLU B N 1
ATOM 2883 C CA . GLU B 1 154 ? -12.047 2.771 19.359 1 98.5 154 GLU B CA 1
ATOM 2884 C C . GLU B 1 154 ? -12.219 4.086 18.609 1 98.5 154 GLU B C 1
ATOM 2886 O O . GLU B 1 154 ? -11.797 4.207 17.453 1 98.5 154 GLU B O 1
ATOM 2891 N N . LEU B 1 155 ? -12.844 5.051 19.266 1 98.62 155 LEU B N 1
ATOM 2892 C CA . LEU B 1 155 ? -13.031 6.387 18.719 1 98.62 155 LEU B CA 1
ATOM 2893 C C . LEU B 1 155 ? -12.414 7.445 19.625 1 98.62 155 LEU B C 1
ATOM 2895 O O . LEU B 1 155 ? -12.492 7.34 20.859 1 98.62 155 LEU B O 1
ATOM 2899 N N . ASN B 1 156 ? -11.781 8.383 18.969 1 98.19 156 ASN B N 1
ATOM 2900 C CA . ASN B 1 156 ? -11.352 9.602 19.656 1 98.19 156 ASN B CA 1
ATOM 2901 C C . ASN B 1 156 ? -10.398 9.305 20.797 1 98.19 156 ASN B C 1
ATOM 2903 O O . ASN B 1 156 ? -10.539 9.867 21.891 1 98.19 156 ASN B O 1
ATOM 2907 N N . THR B 1 157 ? -9.555 8.367 20.656 1 98.56 157 THR B N 1
ATOM 2908 C CA . THR B 1 157 ? -8.5 8.039 21.609 1 98.56 157 THR B CA 1
ATOM 2909 C C . THR B 1 157 ? -7.125 8.273 21 1 98.56 157 THR B C 1
ATOM 2911 O O . THR B 1 157 ? -6.98 8.328 19.781 1 98.56 157 THR B O 1
ATOM 2914 N N . PRO B 1 158 ? -6.137 8.453 21.859 1 98.81 158 PRO B N 1
ATOM 2915 C CA . PRO B 1 158 ? -4.785 8.57 21.297 1 98.81 158 PRO B CA 1
ATOM 2916 C C . PRO B 1 158 ? -4.395 7.359 20.453 1 98.81 158 PRO B C 1
ATOM 2918 O O . PRO B 1 158 ? -4.742 6.227 20.781 1 98.81 158 PRO B O 1
ATOM 2921 N N . VAL B 1 159 ? -3.676 7.672 19.406 1 98.88 159 VAL B N 1
ATOM 2922 C CA . VAL B 1 159 ? -3.264 6.598 18.516 1 98.88 159 VAL B CA 1
ATOM 2923 C C . VAL B 1 159 ? -1.748 6.629 18.328 1 98.88 159 VAL B C 1
ATOM 2925 O O . VAL B 1 159 ? -1.109 7.656 18.562 1 98.88 159 VAL B O 1
ATOM 2928 N N . GLN B 1 160 ? -1.219 5.488 17.938 1 98.81 160 GLN B N 1
ATOM 2929 C CA . GLN B 1 160 ? 0.2 5.316 17.656 1 98.81 160 GLN B CA 1
ATOM 2930 C C . GLN B 1 160 ? 0.427 5.027 16.172 1 98.81 160 GLN B C 1
ATOM 2932 O O . GLN B 1 160 ? -0.097 4.047 15.641 1 98.81 160 GLN B O 1
ATOM 2937 N N . ILE B 1 161 ? 1.244 5.867 15.531 1 98.81 161 ILE B N 1
ATOM 2938 C CA . ILE B 1 161 ? 1.607 5.727 14.125 1 98.81 161 ILE B CA 1
ATOM 2939 C C . ILE B 1 161 ? 3.127 5.746 13.984 1 98.81 161 ILE B C 1
ATOM 2941 O O . ILE B 1 161 ? 3.746 6.812 14 1 98.81 161 ILE B O 1
ATOM 2945 N N . PHE B 1 162 ? 3.777 4.645 13.734 1 98.5 162 PHE B N 1
ATOM 2946 C CA . PHE B 1 162 ? 5.215 4.566 13.508 1 98.5 162 PHE B CA 1
ATOM 2947 C C . PHE B 1 162 ? 5.98 5.352 14.562 1 98.5 162 PHE B C 1
ATOM 2949 O O . PHE B 1 162 ? 6.844 6.168 14.234 1 98.5 162 PHE B O 1
ATOM 2956 N N . GLY B 1 163 ? 5.668 5.168 15.789 1 98 163 GLY B N 1
ATOM 2957 C CA . GLY B 1 163 ? 6.398 5.773 16.891 1 98 163 GLY B CA 1
ATOM 2958 C C . GLY B 1 163 ? 5.898 7.16 17.25 1 98 163 GLY B C 1
ATOM 2959 O O . GLY B 1 163 ? 6.383 7.77 18.203 1 98 163 GLY B O 1
ATOM 2960 N N . LEU B 1 164 ? 4.957 7.688 16.578 1 98.69 164 LEU B N 1
ATOM 2961 C CA . LEU B 1 164 ? 4.371 9 16.812 1 98.69 164 LEU B CA 1
ATOM 2962 C C . LEU B 1 164 ? 3.037 8.875 17.547 1 98.69 164 LEU B C 1
ATOM 2964 O O . LEU B 1 164 ? 2.145 8.156 17.078 1 98.69 164 LEU B O 1
ATOM 2968 N N . THR B 1 165 ? 2.91 9.5 18.594 1 98.81 165 THR B N 1
ATOM 2969 C CA . THR B 1 165 ? 1.625 9.602 19.281 1 98.81 165 THR B CA 1
ATOM 2970 C C . THR B 1 165 ? 0.814 10.773 18.734 1 98.81 165 THR B C 1
ATOM 2972 O O . THR B 1 165 ? 1.33 11.891 18.625 1 98.81 165 THR B O 1
ATOM 2975 N N . VAL B 1 166 ? -0.428 10.555 18.391 1 98.94 166 VAL B N 1
ATOM 2976 C CA . VAL B 1 166 ? -1.329 11.602 17.922 1 98.94 166 VAL B CA 1
ATOM 2977 C C . VAL B 1 166 ? -2.602 11.602 18.766 1 98.94 166 VAL B C 1
ATOM 2979 O O . VAL B 1 166 ? -3.232 10.562 18.953 1 98.94 166 VAL B O 1
ATOM 2982 N N . ASN B 1 167 ? -2.941 12.719 19.297 1 98.81 167 ASN B N 1
ATOM 2983 C CA . ASN B 1 167 ? -4.207 12.906 20 1 98.81 167 ASN B CA 1
ATOM 2984 C C . ASN B 1 167 ? -5.254 13.562 19.109 1 98.81 167 ASN B C 1
ATOM 2986 O O . ASN B 1 167 ? -4.91 14.297 18.172 1 98.81 167 ASN B O 1
ATOM 2990 N N . SER B 1 168 ? -6.551 13.234 19.438 1 98.69 168 SER B N 1
ATOM 2991 C CA . SER B 1 168 ? -7.605 13.977 18.766 1 98.69 168 SER B CA 1
ATOM 2992 C C . SER B 1 168 ? -7.434 15.477 18.953 1 98.69 168 SER B C 1
ATOM 2994 O O . SER B 1 168 ? -7.164 15.945 20.062 1 98.69 168 SER B O 1
ATOM 2996 N N . GLY B 1 169 ? -7.426 16.203 17.844 1 98.56 169 GLY B N 1
ATOM 2997 C CA . GLY B 1 169 ? -7.312 17.641 17.922 1 98.56 169 GLY B CA 1
ATOM 2998 C C . GLY B 1 169 ? -5.906 18.156 17.656 1 98.56 169 GLY B C 1
ATOM 2999 O O . GLY B 1 169 ? -5.699 19.344 17.438 1 98.56 169 GLY B O 1
ATOM 3000 N N . ASP B 1 170 ? -4.91 17.297 17.672 1 98.75 170 ASP B N 1
ATOM 3001 C CA . ASP B 1 170 ? -3.551 17.703 17.328 1 98.75 170 ASP B CA 1
ATOM 3002 C C . ASP B 1 170 ? -3.488 18.219 15.891 1 98.75 170 ASP B C 1
ATOM 3004 O O . ASP B 1 170 ? -4.176 17.719 15.008 1 98.75 170 ASP B O 1
ATOM 3008 N N . LEU B 1 171 ? -2.686 19.203 15.648 1 98.81 171 LEU B N 1
ATOM 3009 C CA . LEU B 1 171 ? -2.396 19.625 14.281 1 98.81 171 LEU B CA 1
ATOM 3010 C C . LEU B 1 171 ? -1.325 18.734 13.648 1 98.81 171 LEU B C 1
ATOM 3012 O O . LEU B 1 171 ? -0.215 18.641 14.18 1 98.81 171 LEU B O 1
ATOM 3016 N N . VAL B 1 172 ? -1.671 18.156 12.484 1 98.94 172 VAL B N 1
ATOM 3017 C CA . VAL B 1 172 ? -0.817 17.172 11.836 1 98.94 172 VAL B CA 1
ATOM 3018 C C . VAL B 1 172 ? -0.381 17.688 10.469 1 98.94 172 VAL B C 1
ATOM 3020 O O . VAL B 1 172 ? -1.173 18.297 9.742 1 98.94 172 VAL B O 1
ATOM 3023 N N . HIS B 1 173 ? 0.872 17.469 10.125 1 98.94 173 HIS B N 1
ATOM 3024 C CA . HIS B 1 173 ? 1.425 17.609 8.781 1 98.94 173 HIS B CA 1
ATOM 3025 C C . HIS B 1 173 ? 2.049 16.297 8.305 1 98.94 173 HIS B C 1
ATOM 3027 O O . HIS B 1 173 ? 2.854 15.695 9.008 1 98.94 173 HIS B O 1
ATOM 3033 N N . ALA B 1 174 ? 1.633 15.836 7.129 1 98.94 174 ALA B N 1
ATOM 3034 C CA . ALA B 1 174 ? 2.152 14.562 6.641 1 98.94 174 ALA B CA 1
ATOM 3035 C C . ALA B 1 174 ? 2.314 14.586 5.121 1 98.94 174 ALA B C 1
ATOM 3037 O O . ALA B 1 174 ? 1.563 15.266 4.418 1 98.94 174 ALA B O 1
ATOM 3038 N N . ASP B 1 175 ? 3.301 13.898 4.691 1 98.69 175 ASP B N 1
ATOM 3039 C CA . ASP B 1 175 ? 3.539 13.648 3.273 1 98.69 175 ASP B CA 1
ATOM 3040 C C . ASP B 1 175 ? 4.375 12.383 3.074 1 98.69 175 ASP B C 1
ATOM 3042 O O . ASP B 1 175 ? 4.379 11.492 3.926 1 98.69 175 ASP B O 1
ATOM 3046 N N . ARG B 1 176 ? 4.973 12.266 1.898 1 98.25 176 ARG B N 1
ATOM 3047 C CA . ARG B 1 176 ? 5.691 11.039 1.558 1 98.25 176 ARG B CA 1
ATOM 3048 C C . ARG B 1 176 ? 6.875 10.828 2.494 1 98.25 176 ARG B C 1
ATOM 3050 O O . ARG B 1 176 ? 7.469 9.742 2.512 1 98.25 176 ARG B O 1
ATOM 3057 N N . HIS B 1 177 ? 7.285 11.789 3.301 1 98.44 177 HIS B N 1
ATOM 3058 C CA . HIS B 1 177 ? 8.406 11.672 4.23 1 98.44 177 HIS B CA 1
ATOM 3059 C C . HIS B 1 177 ? 7.949 11.117 5.578 1 98.44 177 HIS B C 1
ATOM 3061 O O . HIS B 1 177 ? 8.773 10.711 6.395 1 98.44 177 HIS B O 1
ATOM 3067 N N . GLY B 1 178 ? 6.699 11.117 5.816 1 98.62 178 GLY B N 1
ATOM 3068 C CA . GLY B 1 178 ? 6.129 10.812 7.121 1 98.62 178 GLY B CA 1
ATOM 3069 C C . GLY B 1 178 ? 5.301 11.945 7.691 1 98.62 178 GLY B C 1
ATOM 3070 O O . GLY B 1 178 ? 4.734 12.742 6.945 1 98.62 178 GLY B O 1
ATOM 3071 N N . ALA B 1 179 ? 5.156 11.922 9.047 1 98.94 179 ALA B N 1
ATOM 3072 C CA . ALA B 1 179 ? 4.242 12.867 9.68 1 98.94 179 ALA B CA 1
ATOM 3073 C C . ALA B 1 179 ? 4.871 13.5 10.914 1 98.94 179 ALA B C 1
ATOM 3075 O O . ALA B 1 179 ? 5.805 12.945 11.5 1 98.94 179 ALA B O 1
ATOM 3076 N N . ILE B 1 180 ? 4.371 14.641 11.281 1 98.88 180 ILE B N 1
ATOM 3077 C CA . ILE B 1 180 ? 4.719 15.328 12.523 1 98.88 180 ILE B CA 1
ATOM 3078 C C . ILE B 1 180 ? 3.447 15.844 13.195 1 98.88 180 ILE B C 1
ATOM 3080 O O . ILE B 1 180 ? 2.42 16.031 12.539 1 98.88 180 ILE B O 1
ATOM 3084 N N . VAL B 1 181 ? 3.486 15.969 14.469 1 98.94 181 VAL B N 1
ATOM 3085 C CA . VAL B 1 181 ? 2.516 16.75 15.227 1 98.94 181 VAL B CA 1
ATOM 3086 C C . VAL B 1 181 ? 3.096 18.125 15.539 1 98.94 181 VAL B C 1
ATOM 3088 O O . VAL B 1 181 ? 4.18 18.234 16.125 1 98.94 181 VAL B O 1
ATOM 3091 N N . ILE B 1 182 ? 2.438 19.141 15.117 1 98.81 182 ILE B N 1
ATOM 3092 C CA . ILE B 1 182 ? 2.895 20.5 15.344 1 98.81 182 ILE B CA 1
ATOM 3093 C C . ILE B 1 182 ? 2.518 20.953 16.75 1 98.81 182 ILE B C 1
ATOM 3095 O O . ILE B 1 182 ? 1.336 20.984 17.109 1 98.81 182 ILE B O 1
ATOM 3099 N N . PRO B 1 183 ? 3.467 21.281 17.531 1 98.31 183 PRO B N 1
ATOM 3100 C CA . PRO B 1 183 ? 3.148 21.75 18.891 1 98.31 183 PRO B CA 1
ATOM 3101 C C . PRO B 1 183 ? 2.305 23.016 18.891 1 98.31 183 PRO B C 1
ATOM 3103 O O . PRO B 1 183 ? 2.584 23.953 18.125 1 98.31 183 PRO B O 1
ATOM 3106 N N . PRO B 1 184 ? 1.303 23.047 19.781 1 97.75 184 PRO B N 1
ATOM 3107 C CA . PRO B 1 184 ? 0.427 24.219 19.812 1 97.75 184 PRO B CA 1
ATOM 3108 C C . PRO B 1 184 ? 1.185 25.516 20.078 1 97.75 184 PRO B C 1
ATOM 3110 O O . PRO B 1 184 ? 0.818 26.562 19.562 1 97.75 184 PRO B O 1
ATOM 3113 N N . GLU B 1 185 ? 2.25 25.562 20.734 1 97.25 185 GLU B N 1
ATOM 3114 C CA . GLU B 1 185 ? 2.947 26.766 21.172 1 97.25 185 GLU B CA 1
ATOM 3115 C C . GLU B 1 185 ? 3.68 27.438 20.016 1 97.25 185 GLU B C 1
ATOM 3117 O O . GLU B 1 185 ? 4.016 28.625 20.078 1 97.25 185 GLU B O 1
ATOM 3122 N N . VAL B 1 186 ? 3.887 26.656 18.984 1 97.88 186 VAL B N 1
ATOM 3123 C CA . VAL B 1 186 ? 4.672 27.25 17.906 1 97.88 186 VAL B CA 1
ATOM 3124 C C . VAL B 1 186 ? 3.736 27.766 16.812 1 97.88 186 VAL B C 1
ATOM 3126 O O . VAL B 1 186 ? 4.168 28.484 15.906 1 97.88 186 VAL B O 1
ATOM 3129 N N . ILE B 1 187 ? 2.502 27.422 16.859 1 97.75 187 ILE B N 1
ATOM 3130 C CA . ILE B 1 187 ? 1.56 27.688 15.781 1 97.75 187 ILE B CA 1
ATOM 3131 C C . ILE B 1 187 ? 1.535 29.188 15.477 1 97.75 187 ILE B C 1
ATOM 3133 O O . ILE B 1 187 ? 1.607 29.578 14.312 1 97.75 187 ILE B O 1
ATOM 3137 N N . PRO B 1 188 ? 1.565 30.094 16.469 1 97.19 188 PRO B N 1
ATOM 3138 C CA . PRO B 1 188 ? 1.52 31.516 16.172 1 97.19 188 PRO B CA 1
ATOM 3139 C C . PRO B 1 188 ? 2.756 32 15.414 1 97.19 188 PRO B C 1
ATOM 3141 O O . PRO B 1 188 ? 2.678 32.969 14.648 1 97.19 188 PRO B O 1
ATOM 3144 N N . ASP B 1 189 ? 3.836 31.344 15.609 1 97.25 189 ASP B N 1
ATOM 3145 C CA . ASP B 1 189 ? 5.102 31.812 15.055 1 97.25 189 ASP B CA 1
ATOM 3146 C C . ASP B 1 189 ? 5.531 30.953 13.867 1 97.25 189 ASP B C 1
ATOM 3148 O O . ASP B 1 189 ? 6.566 31.219 13.25 1 97.25 189 ASP B O 1
ATOM 3152 N N . LEU B 1 190 ? 4.781 29.969 13.5 1 98.12 190 LEU B N 1
ATOM 3153 C CA . LEU B 1 190 ? 5.211 28.953 12.547 1 98.12 190 LEU B CA 1
ATOM 3154 C C . LEU B 1 190 ? 5.359 29.547 11.148 1 98.12 190 LEU B C 1
ATOM 3156 O O . LEU B 1 190 ? 6.328 29.25 10.445 1 98.12 190 LEU B O 1
ATOM 3160 N N . GLU B 1 191 ? 4.438 30.312 10.734 1 98.06 191 GLU B N 1
ATOM 3161 C CA . GLU B 1 191 ? 4.492 30.953 9.422 1 98.06 191 GLU B CA 1
ATOM 3162 C C . GLU B 1 191 ? 5.773 31.766 9.25 1 98.06 191 GLU B C 1
ATOM 3164 O O . GLU B 1 191 ? 6.496 31.594 8.266 1 98.06 191 GLU B O 1
ATOM 3169 N N . SER B 1 192 ? 6.027 32.625 10.211 1 97.44 192 SER B N 1
ATOM 3170 C CA . SER B 1 192 ? 7.23 33.469 10.156 1 97.44 192 SER B CA 1
ATOM 3171 C C . SER B 1 192 ? 8.492 32.594 10.227 1 97.44 192 SER B C 1
ATOM 3173 O O . SER B 1 192 ? 9.492 32.906 9.578 1 97.44 192 SER B O 1
ATOM 3175 N N . ALA B 1 193 ? 8.43 31.562 11.016 1 97.31 193 ALA B N 1
ATOM 3176 C CA . ALA B 1 193 ? 9.57 30.672 11.141 1 97.31 193 ALA B CA 1
ATOM 3177 C C . ALA B 1 193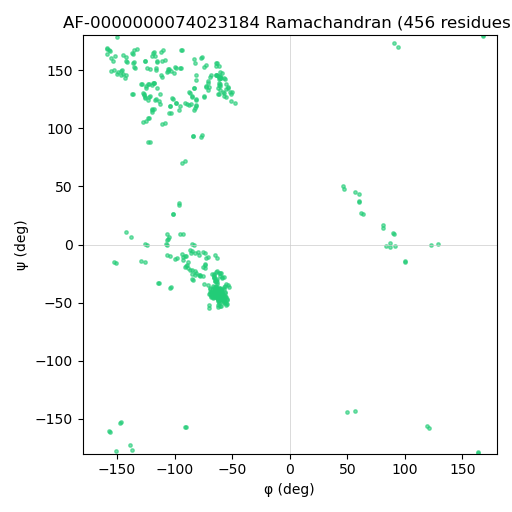 ? 9.883 30 9.805 1 97.31 193 ALA B C 1
ATOM 3179 O O . ALA B 1 193 ? 11.047 29.828 9.445 1 97.31 193 ALA B O 1
ATOM 3180 N N . ILE B 1 194 ? 8.891 29.562 9.039 1 97.62 194 ILE B N 1
ATOM 3181 C CA . ILE B 1 194 ? 9.078 28.922 7.742 1 97.62 194 ILE B CA 1
ATOM 3182 C C . ILE B 1 194 ? 9.727 29.922 6.777 1 97.62 194 ILE B C 1
ATOM 3184 O O . ILE B 1 194 ? 10.703 29.578 6.102 1 97.62 194 ILE B O 1
ATOM 3188 N N . TYR B 1 195 ? 9.234 31.109 6.742 1 96.69 195 TYR B N 1
ATOM 3189 C CA . TYR B 1 195 ? 9.797 32.125 5.848 1 96.69 195 TYR B CA 1
ATOM 3190 C C . TYR B 1 195 ? 11.242 32.438 6.219 1 96.69 195 TYR B C 1
ATOM 3192 O O . TYR B 1 195 ? 12.109 32.531 5.344 1 96.69 195 TYR B O 1
ATOM 3200 N N . LYS B 1 196 ? 11.453 32.594 7.477 1 93.94 196 LYS B N 1
ATOM 3201 C CA . LYS B 1 196 ? 12.812 32.875 7.945 1 93.94 196 LYS B CA 1
ATOM 3202 C C . LYS B 1 196 ? 13.766 31.766 7.531 1 93.94 196 LYS B C 1
ATOM 3204 O O . LYS B 1 196 ? 14.875 32.031 7.062 1 93.94 196 LYS B O 1
ATOM 3209 N N . MET B 1 197 ? 13.359 30.594 7.754 1 91.75 197 MET B N 1
ATOM 3210 C CA . MET B 1 197 ? 14.156 29.422 7.387 1 91.75 197 MET B CA 1
ATOM 3211 C C . MET B 1 197 ? 14.461 29.422 5.891 1 91.75 197 MET B C 1
ATOM 3213 O O . MET B 1 197 ? 15.602 29.203 5.484 1 91.75 197 MET B O 1
ATOM 3217 N N . GLN B 1 198 ? 13.492 29.656 5.059 1 92.69 198 GLN B N 1
ATOM 3218 C CA . GLN B 1 198 ? 13.656 29.656 3.609 1 92.69 198 GLN B CA 1
ATOM 3219 C C . GLN B 1 198 ? 14.609 30.766 3.168 1 92.69 198 GLN B C 1
ATOM 3221 O O . GLN B 1 198 ? 15.445 30.562 2.287 1 92.69 198 GLN B O 1
ATOM 3226 N N . GLU B 1 199 ? 14.484 31.828 3.814 1 92.38 199 GLU B N 1
ATOM 3227 C CA . GLU B 1 199 ? 15.375 32.938 3.508 1 92.38 199 GLU B CA 1
ATOM 3228 C C . GLU B 1 199 ? 16.812 32.625 3.881 1 92.38 199 GLU B C 1
ATOM 3230 O O . GLU B 1 199 ? 17.734 32.906 3.117 1 92.38 199 GLU B O 1
ATOM 3235 N N . THR B 1 200 ? 17 32.094 5.031 1 91.5 200 THR B N 1
ATOM 3236 C CA . THR B 1 200 ? 18.328 31.734 5.516 1 91.5 200 THR B CA 1
ATOM 3237 C C . THR B 1 200 ? 18.969 30.672 4.621 1 91.5 200 THR B C 1
ATOM 3239 O O . THR B 1 200 ? 20.172 30.734 4.34 1 91.5 200 THR B O 1
ATOM 3242 N N . GLU B 1 201 ? 18.172 29.703 4.168 1 91.88 201 GLU B N 1
ATOM 3243 C CA . GLU B 1 201 ? 18.672 28.656 3.301 1 91.88 201 GLU B CA 1
ATOM 3244 C C . GLU B 1 201 ? 19.125 29.219 1.954 1 91.88 201 GLU B C 1
ATOM 3246 O O . GLU B 1 201 ? 20.078 28.703 1.354 1 91.88 201 GLU B O 1
ATOM 3251 N N . ARG B 1 202 ? 18.5 30.219 1.565 1 93.62 202 ARG B N 1
ATOM 3252 C CA . ARG B 1 202 ? 18.844 30.828 0.29 1 93.62 202 ARG B CA 1
ATOM 3253 C C . ARG B 1 202 ? 20.266 31.375 0.319 1 93.62 202 ARG B C 1
ATOM 3255 O O . ARG B 1 202 ? 20.938 31.453 -0.715 1 93.62 202 ARG B O 1
ATOM 3262 N N . LEU B 1 203 ? 20.703 31.781 1.462 1 93.25 203 LEU B N 1
ATOM 3263 C CA . LEU B 1 203 ? 22.062 32.312 1.622 1 93.25 203 LEU B CA 1
ATOM 3264 C C . LEU B 1 203 ? 23.109 31.312 1.181 1 93.25 203 LEU B C 1
ATOM 3266 O O . LEU B 1 203 ? 24.172 31.688 0.703 1 93.25 203 LEU B O 1
ATOM 3270 N N . VAL B 1 204 ? 22.812 30.047 1.263 1 94.12 204 VAL B N 1
ATOM 3271 C CA . VAL B 1 204 ? 23.734 29 0.847 1 94.12 204 VAL B CA 1
ATOM 3272 C C . VAL B 1 204 ? 23.312 28.438 -0.511 1 94.12 204 VAL B C 1
ATOM 3274 O O . VAL B 1 204 ? 24.156 28.156 -1.364 1 94.12 204 VAL B O 1
ATOM 3277 N N . LEU B 1 205 ? 22.047 28.312 -0.798 1 95.88 205 LEU B N 1
ATOM 3278 C CA . LEU B 1 205 ? 21.531 27.656 -1.996 1 95.88 205 LEU B CA 1
ATOM 3279 C C . LEU B 1 205 ? 21.812 28.484 -3.238 1 95.88 205 LEU B C 1
ATOM 3281 O O . LEU B 1 205 ? 22.188 27.953 -4.281 1 95.88 205 LEU B O 1
ATOM 3285 N N . ASP B 1 206 ? 21.609 29.766 -3.092 1 94.75 206 ASP B N 1
ATOM 3286 C CA . ASP B 1 206 ? 21.797 30.609 -4.258 1 94.75 206 ASP B CA 1
ATOM 3287 C C . ASP B 1 206 ? 23.234 30.562 -4.758 1 94.75 206 ASP B C 1
ATOM 3289 O O . ASP B 1 206 ? 23.484 30.25 -5.926 1 94.75 206 ASP B O 1
ATOM 3293 N N . PRO B 1 207 ? 24.203 30.844 -3.865 1 94.69 207 PRO B N 1
ATOM 3294 C CA . PRO B 1 207 ? 25.594 30.703 -4.316 1 94.69 207 PRO B CA 1
ATOM 3295 C C . PRO B 1 207 ? 25.906 29.297 -4.836 1 94.69 207 PRO B C 1
ATOM 3297 O O . PRO B 1 207 ? 26.641 29.156 -5.805 1 94.69 207 PRO B O 1
ATOM 3300 N N . ALA B 1 208 ? 25.391 28.281 -4.23 1 96.69 208 ALA B N 1
ATOM 3301 C CA . ALA B 1 208 ? 25.672 26.891 -4.59 1 96.69 208 ALA B CA 1
ATOM 3302 C C . ALA B 1 208 ? 25.172 26.578 -5.996 1 96.69 208 ALA B C 1
ATOM 3304 O O . ALA B 1 208 ? 25.688 25.656 -6.648 1 96.69 208 ALA B O 1
ATOM 3305 N N . ARG B 1 209 ? 24.203 27.281 -6.555 1 97.12 209 ARG B N 1
ATOM 3306 C CA . ARG B 1 209 ? 23.609 27.062 -7.867 1 97.12 209 ARG B CA 1
ATOM 3307 C C . ARG B 1 209 ? 24.344 27.859 -8.945 1 97.12 209 ARG B C 1
ATOM 3309 O O . ARG B 1 209 ? 24.078 27.672 -10.141 1 97.12 209 ARG B O 1
ATOM 3316 N N . GLU B 1 210 ? 25.219 28.734 -8.555 1 95.56 210 GLU B N 1
ATOM 3317 C CA . GLU B 1 210 ? 25.922 29.594 -9.5 1 95.56 210 GLU B CA 1
ATOM 3318 C C . GLU B 1 210 ? 27.094 28.859 -10.141 1 95.56 210 GLU B C 1
ATOM 3320 O O . GLU B 1 210 ? 27.797 28.078 -9.477 1 95.56 210 GLU B O 1
ATOM 3325 N N . PRO B 1 211 ? 27.297 29.125 -11.445 1 96.12 211 PRO B N 1
ATOM 3326 C CA . PRO B 1 211 ? 28.5 28.594 -12.07 1 96.12 211 PRO B CA 1
ATOM 3327 C C . PRO B 1 211 ? 29.781 29.016 -11.344 1 96.12 211 PRO B C 1
ATOM 3329 O O . PRO B 1 211 ? 29.875 30.141 -10.867 1 96.12 211 PRO B O 1
ATOM 3332 N N . GLY B 1 212 ? 30.672 28.188 -11.172 1 94.56 212 GLY B N 1
ATOM 3333 C CA . GLY B 1 212 ? 31.953 28.5 -10.562 1 94.56 212 GLY B CA 1
ATOM 3334 C C . GLY B 1 212 ? 31.953 28.281 -9.055 1 94.56 212 GLY B C 1
ATOM 3335 O O . GLY B 1 212 ? 32.906 28.672 -8.375 1 94.56 212 GLY B O 1
ATOM 3336 N N . PHE B 1 213 ? 30.922 27.906 -8.578 1 94.69 213 PHE B N 1
ATOM 3337 C CA . PHE B 1 213 ? 30.859 27.562 -7.16 1 94.69 213 PHE B CA 1
ATOM 3338 C C . PHE B 1 213 ? 32.031 26.656 -6.77 1 94.69 213 PHE B C 1
ATOM 3340 O O . PHE B 1 213 ? 32.25 25.625 -7.406 1 94.69 213 PHE B O 1
ATOM 3347 N N . ASP B 1 214 ? 32.844 27.047 -5.824 1 96.5 214 ASP B N 1
ATOM 3348 C CA . ASP B 1 214 ? 34 26.312 -5.285 1 96.5 214 ASP B CA 1
ATOM 3349 C C . ASP B 1 214 ? 34.031 26.422 -3.764 1 96.5 214 ASP B C 1
ATOM 3351 O O . ASP B 1 214 ? 33.094 26.922 -3.137 1 96.5 214 ASP B O 1
ATOM 3355 N N . PHE B 1 215 ? 35.062 25.844 -3.199 1 97.19 215 PHE B N 1
ATOM 3356 C CA . PHE B 1 215 ? 35.125 25.797 -1.745 1 97.19 215 PHE B CA 1
ATOM 3357 C C . PHE B 1 215 ? 35.219 27.188 -1.154 1 97.19 215 PHE B C 1
ATOM 3359 O O . PHE B 1 215 ? 34.656 27.453 -0.092 1 97.19 215 PHE B O 1
ATOM 3366 N N . ALA B 1 216 ? 35.906 28.109 -1.691 1 96.06 216 ALA B N 1
ATOM 3367 C CA . ALA B 1 216 ? 36 29.484 -1.204 1 96.06 216 ALA B CA 1
ATOM 3368 C C . ALA B 1 216 ? 34.625 30.172 -1.216 1 96.06 216 ALA B C 1
ATOM 3370 O O . ALA B 1 216 ? 34.25 30.844 -0.256 1 96.06 216 ALA B O 1
ATOM 3371 N N . ALA B 1 217 ? 33.938 29.984 -2.27 1 95.31 217 ALA B N 1
ATOM 3372 C CA . ALA B 1 217 ? 32.594 30.516 -2.373 1 95.31 217 ALA B CA 1
ATOM 3373 C C . ALA B 1 217 ? 31.688 29.906 -1.313 1 95.31 217 ALA B C 1
ATOM 3375 O O . ALA B 1 217 ? 30.844 30.609 -0.728 1 95.31 217 ALA B O 1
ATOM 3376 N N . PHE B 1 218 ? 31.781 28.641 -1.152 1 96.25 218 PHE B N 1
ATOM 3377 C CA . PHE B 1 218 ? 31.016 27.953 -0.12 1 96.25 218 PHE B CA 1
ATOM 3378 C C . PHE B 1 218 ? 31.312 28.531 1.255 1 96.25 218 PHE B C 1
ATOM 3380 O O . PHE B 1 218 ? 30.391 28.828 2.021 1 96.25 218 PHE B O 1
ATOM 3387 N N . GLU B 1 219 ? 32.5 28.688 1.635 1 96.31 219 GLU B N 1
ATOM 3388 C CA . GLU B 1 219 ? 32.906 29.219 2.938 1 96.31 219 GLU B CA 1
ATOM 3389 C C . GLU B 1 219 ? 32.281 30.594 3.184 1 96.31 219 GLU B C 1
ATOM 3391 O O . GLU B 1 219 ? 31.812 30.875 4.289 1 96.31 219 GLU B O 1
ATOM 3396 N N . ALA B 1 220 ? 32.344 31.344 2.229 1 95 220 ALA B N 1
ATOM 3397 C CA . ALA B 1 220 ? 31.75 32.688 2.342 1 95 220 ALA B CA 1
ATOM 3398 C C . ALA B 1 220 ? 30.25 32.594 2.574 1 95 220 ALA B C 1
ATOM 3400 O O . ALA B 1 220 ? 29.703 33.312 3.432 1 95 220 ALA B O 1
ATOM 3401 N N . ALA B 1 221 ? 29.641 31.797 1.781 1 94.25 221 ALA B N 1
ATOM 3402 C CA . ALA B 1 221 ? 28.188 31.625 1.899 1 94.25 221 ALA B CA 1
ATOM 3403 C C . ALA B 1 221 ? 27.812 31.047 3.26 1 94.25 221 ALA B C 1
ATOM 3405 O O . ALA B 1 221 ? 26.828 31.469 3.871 1 94.25 221 ALA B O 1
ATOM 3406 N N . TRP B 1 222 ? 28.547 30.078 3.658 1 93.62 222 TRP B N 1
ATOM 3407 C CA . TRP B 1 222 ? 28.297 29.391 4.918 1 93.62 222 TRP B CA 1
ATOM 3408 C C . TRP B 1 222 ? 28.453 30.344 6.102 1 93.62 222 TRP B C 1
ATOM 3410 O O . TRP B 1 222 ? 27.703 30.25 7.074 1 93.62 222 TRP B O 1
ATOM 3420 N N . ASP B 1 223 ? 29.422 31.172 6.086 1 93.69 223 ASP B N 1
ATOM 3421 C CA . ASP B 1 223 ? 29.641 32.188 7.113 1 93.69 223 ASP B CA 1
ATOM 3422 C C . ASP B 1 223 ? 28.422 33.094 7.23 1 93.69 223 ASP B C 1
ATOM 3424 O O . ASP B 1 223 ? 27.984 33.438 8.336 1 93.69 223 ASP B O 1
ATOM 3428 N N . ALA B 1 224 ? 27.938 33.469 6.102 1 91 224 ALA B N 1
ATOM 3429 C CA . ALA B 1 224 ? 26.734 34.281 6.086 1 91 224 ALA B CA 1
ATOM 3430 C C . ALA B 1 224 ? 25.531 33.531 6.676 1 91 224 ALA B C 1
ATOM 3432 O O . ALA B 1 224 ? 24.734 34.125 7.418 1 91 224 ALA B O 1
ATOM 3433 N N . PHE B 1 225 ? 25.438 32.312 6.328 1 90.62 225 PHE B N 1
ATOM 3434 C CA . PHE B 1 225 ? 24.375 31.438 6.812 1 90.62 225 PHE B CA 1
ATOM 3435 C C . PHE B 1 225 ? 24.438 31.312 8.328 1 90.62 225 PHE B C 1
ATOM 3437 O O . PHE B 1 225 ? 23.422 31.469 9.016 1 90.62 225 PHE B O 1
ATOM 3444 N N . GLU B 1 226 ? 25.547 31.094 8.867 1 89 226 GLU B N 1
ATOM 3445 C CA . GLU B 1 226 ? 25.734 30.922 10.305 1 89 226 GLU B CA 1
ATOM 3446 C C . GLU B 1 226 ? 25.406 32.219 11.055 1 89 226 GLU B C 1
ATOM 3448 O O . GLU B 1 226 ? 24.828 32.156 12.141 1 89 226 GLU B O 1
ATOM 3453 N N . LYS B 1 227 ? 25.828 33.281 10.508 1 87.12 227 LYS B N 1
ATOM 3454 C CA . LYS B 1 227 ? 25.562 34.594 11.133 1 87.12 227 LYS B CA 1
ATOM 3455 C C . LYS B 1 227 ? 24.062 34.875 11.18 1 87.12 227 LYS B C 1
ATOM 3457 O O . LYS B 1 227 ? 23.594 35.531 12.102 1 87.12 227 LYS B O 1
ATOM 3462 N N . ALA B 1 228 ? 23.359 34.312 10.203 1 82.38 228 ALA B N 1
ATOM 3463 C CA . ALA B 1 228 ? 21.922 34.594 10.109 1 82.38 228 ALA B CA 1
ATOM 3464 C C . ALA B 1 228 ? 21.141 33.688 11.078 1 82.38 228 ALA B C 1
ATOM 3466 O O . ALA B 1 228 ? 20.016 34.031 11.469 1 82.38 228 ALA B O 1
ATOM 3467 N N . ARG B 1 229 ? 21.672 32.5 11.43 1 74.88 229 ARG B N 1
ATOM 3468 C CA . ARG B 1 229 ? 20.969 31.562 12.297 1 74.88 229 ARG B CA 1
ATOM 3469 C C . ARG B 1 229 ? 21.156 31.938 13.766 1 74.88 229 ARG B C 1
ATOM 3471 O O . ARG B 1 229 ? 20.391 31.484 14.625 1 74.88 229 ARG B O 1
ATOM 3478 N N . THR B 1 230 ? 22.328 32.75 14.086 1 62.66 230 THR B N 1
ATOM 3479 C CA . THR B 1 230 ? 22.625 33.156 15.453 1 62.66 230 THR B CA 1
ATOM 3480 C C . THR B 1 230 ? 21.891 34.469 15.805 1 62.66 230 THR B C 1
ATOM 3482 O O . THR B 1 230 ? 21.75 35.344 14.961 1 62.66 230 THR B O 1
#

InterPro domains:
  IPR005493 Ribonuclease E inhibitor RraA/RraA-like protein [PF03737] (14-181)
  IPR005493 Ribonuclease E inhibitor RraA/RraA-like protein [cd16841] (43-182)
  IPR036704 Ribonuclease E inhibitor RraA/RraA-like superfamily [SSF89562] (12-188)

Foldseek 3Di:
DDPVLVVVLFVDAQVLLVQLLCLLVVHDDADQWADDFWAKLDQSGKAWWFEWEFEKEFQDADPDDPVVQVVVVVVSLVCLLPADPPYEYEYEYPCPPNAAAAPAEQVVQVSSVVSNHQEYEYQHEHENSVRHDPNHMYIYNYYHDHNGNMTTDTGQQWHDHNNHIHGGGFIKMQHSRGIGTRDPVSSVVSVVSSVLVVVLVCLQVVLVPDPPDDDVSNVVSVVSSVVSSD/DDPVLVVVLFVDAQVLLVQLLCLLVVHDDADQWADDFWAKLDQSAKAWWFEWEFEKEFQDADPDDPVVQVVVVVVSLVCLLPADPPYEYEYEYPCPPNAAAAPAEQVVQVSSVVSNHQEYEYQHEHENSVRHDPNHMYIYNYYHDHNGNMTTDTGQQWHDHNNHIHGGGFIKMQHSRGIGTRDPVSSVVSVVSSVLVVVLVCLQVVLVPDPPRDPVSNVVSVVSSVVSSD

Secondary structure (DSSP, 8-state):
--HHHHHHHTTS-HHHHHHHHHHHHTSS----B--S--EESSTT--EEEEEEEEEEE-SS---S-HHHHHHHHHHHHHHHHTPPSSEEEEEEETTTTS-----BSHHHHHHHHHTTEEEEEESSEE--TTTSPTT--EEESEE-S--TT-EEEEES--EEETTEEE-TT-EEEEETTEEEEEPGGGHHHHHHHHHHHHHHHHHHHHHHHSTT--HHHHHHHHHHHHHHH-/--HHHHHHHTTS-HHHHHHHHHHHHTSS----B--S--EESSTT--EEEEEEEEEEE-SS--SS-HHHHHHHHHHHHHHHHTPPSSEEEEEEETTTTS-----BSHHHHHHHHHTTEEEEEESSEE--TTTSPTT--EEESEE-S--TT-EEEEES--EEETTEEE-TT-EEEEETTEEEEEPGGGHHHHHHHHHHHHHHHHHHHHHHHSTT--HHHHHHHHHHHHHHH-

pLDDT: mean 96.7, std 3.72, range [60.75, 98.94]

Solvent-accessible surface area (backbone atoms only — not comparable to full-atom values): 23525 Å² total; per-residue (Å²): 130,59,69,67,50,54,55,50,56,63,71,52,55,44,35,54,52,53,54,15,50,26,57,51,69,70,44,87,74,80,72,55,36,32,57,53,63,46,42,46,81,39,81,85,37,55,31,52,22,25,28,44,26,29,31,29,38,15,86,56,71,75,87,66,57,66,68,58,52,54,48,49,45,53,50,49,54,50,49,56,54,64,46,61,78,57,14,22,41,34,37,18,34,72,42,53,93,69,46,46,27,22,70,38,22,36,66,50,38,39,52,40,46,72,47,58,36,41,20,38,41,31,42,22,20,29,32,52,77,92,55,38,36,82,93,48,29,39,32,24,50,45,76,37,94,40,41,67,42,55,43,68,73,46,70,66,40,74,32,62,37,4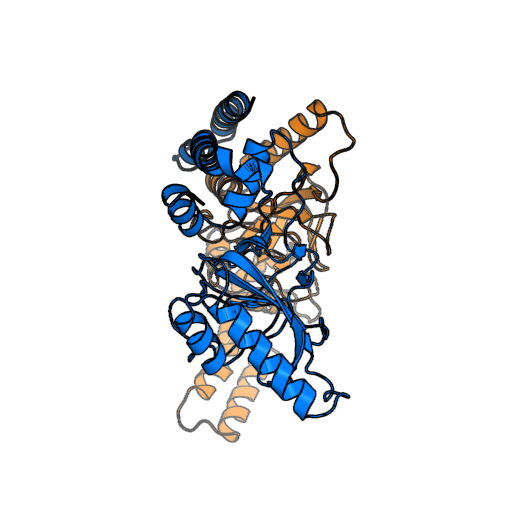8,86,20,78,46,45,56,62,40,40,35,36,28,29,57,36,27,39,34,56,56,58,78,87,38,57,88,43,35,59,62,21,40,53,50,49,56,56,46,49,44,45,42,48,55,56,24,71,38,88,82,32,40,54,70,57,44,52,55,25,47,52,54,34,53,58,66,75,102,129,60,67,68,50,53,57,50,58,62,72,51,56,49,67,56,54,57,55,15,50,29,58,51,67,71,45,86,75,84,74,56,38,44,57,72,87,45,42,49,80,38,82,84,37,55,29,56,23,26,28,44,26,29,31,30,40,14,86,57,70,76,87,65,57,68,68,57,52,51,50,50,44,51,51,49,52,45,49,54,45,64,43,61,79,57,13,22,41,33,38,18,35,72,42,52,95,70,43,45,25,23,70,40,22,36,64,50,40,30,42,40,46,33,38,58,35,39,20,38,42,32,41,22,21,28,32,49,79,91,54,38,34,80,94,48,29,38,33,23,49,38,34,17,38,40,40,64,39,55,43,68,74,47,70,64,38,76,31,60,36,51,85,19,77,48,45,55,62,39,38,34,38,29,28,57,82,28,39,35,57,57,58,77,88,37,58,87,42,36,59,61,22,41,52,50,48,55,55,47,48,41,48,41,51,54,57,65,70,39,88,82,60,44,70,69,56,47,52,55,26,48,53,53,33,53,58,68,77,99

Sequence (460 aa):
MQASLHKLLTSVDTPTVCNAIEVAQGKRGFNDFTRGTMLINEPTGVVVGYASTAKIAAVAPPSEPPETVRARRMAYYKQMSEARQPAVCVIEDEDFPNAIGAYWGEVNTTIHKGFGVAGTLTNGAMRDLGDMAPDYPVVAGSIGPSHGFVHVTELNTPVQIFGLTVNSGDLVHADRHGAIVIPPEVIPDLESAIYKMQETERLVLDPAREPGFDFAAFEAAWDAFEKARTMQASLHKLLTSVDTPTVCNAIEVAQGKRGFNDFTRGTMLINEPTGVVVGYASTAKIAAVAPPSEPPETVRARRMAYYKQMSEARQPAVCVIEDEDFPNAIGAYWGEVNTTIHKGFGVAGTLTNGAMRDLGDMAPDYPVVAGSIGPSHGFVHVTELNTPVQIFGLTVNSGDLVHADRHGAIVIPPEVIPDLESAIYKMQETERLVLDPAREPGFDFAAFEAAWDAFEKART